Protein AF-B3GYQ9-F1 (afdb_monomer_lite)

Secondary structure (DSSP, 8-state):
-EEEE-----EE--TTSS--PPPSS-GGG--TTHHHHS--SEEESEEEEETTEEEEEES--GGGGGGGGGEEEEETTS-EEE-PPEEEEETTEEEEEEE-TT--S-EEEEEEEGGGG-TT--S--EEEEEPBPP-GGGGTT-EEEEEEESS--HHHHHHHHHHHHHHH---EEEEEE----SS-HHHHHHHHTTSTT--EEEEEE--S------TTTSSSS------HHHHHHHHHIIIII-SSSSEEEE--TTEEEEESSS--HHHHHHT-TTSEEEEEEEEEE--HHHHTTS-SSPP-GGG--EEESS----EEEEEE-GGG---TT-EE-SS-EET----B-TTEEEEEETTS-SSSS-THHHH-PPPGGGEEE-HHHHHHHHHH-TTTS-HHHHHHHHHHHHHHHHHHHTTHHHHHHHHHHHHHHHHTTT---SEEEEETTTEEEEEEEETTEEEEEEEEE-SSEEEEEEEESSGGGHHHHHHHHHHHHTT-SEE-TTSSEEEEEEEE-TT--HHHHHHHHHHHHHHHHHHH-

Organism: Actinobacillus pleuropneumoniae serotype 7 (strain AP76) (NCBI:txid537457)

pLDDT: mean 87.6, std 12.04, range [47.06, 98.81]

Sequence (537 aa):
MNIITISPNSLVIPENFDLRRINARPDEFIDPTYMDKYDNTSIFYDIFESNNKIYLIGPPLLNLSPIINSCYIIFDNGREEKVSINSKLLERGQLSWIDLKEIKYKPVSLRFDFSIFSISYKGNKNVIVDIGKDVNDEFNDAKSLMTLQLNNKLEWIHDWAKYYNKVHDVDTIVIYDNNSTNYKLDDISNSLLSITNLKNIVVVPWNFKYGPQGKPWTGPNTPWDSDFCQIGALQHMRFRFSLKSKGFINADIDELIIPLKEVNIFDALENSEVGVIGVEGNTIEGHLSNHMMKAEGVPHFYHFWERKVHISGGTRKWAGSPSKWDDETVQTTAHWVRGISYKADSRFSIGHFRQINDGWKIQSRTIEYSGKDILRPDFSLIGAMSVAFPNEIPNILLVNALKDAEQRIQLLEKGKEDEYSKLQSYIKLLTHERIVWDKIWIWKGNVLVFETRCSLGKIAFDIVISNNNVQLNVSVRDTKYQEDFFEVVFRYLGTDFSILSNGKGLKAYSLKRENISFEEIATLISKKILIFYKILN

Radius of gyration: 29.14 Å; chains: 1; bounding box: 84×58×82 Å

Foldseek 3Di:
DDEAEDEAQWDWADPPDPAWADDQFDPVQDDPCFVVQFQTTTPFLHWADFDQKTKGWFFDCHVPVCQQQFKWFQFPVRDIDGFHWDWDDAQRTIIIIGGNPPPDGHTFKMWTAPCVPPVPDDDGRIDITTYHYACQVVQAAAAEEEAEDEQFDLQLLQLLQLLCCQQQVHQEYAYAYQDHDNDDQVSNVVSNPPRPRRPYYYYYPLPTRQGDAAPPPRHPHTDRGGRNSQQRVQLCCLRRHFLRYLWYWQDYSQKDKFFQDPDHVSNVLNVDLQQKAKAKAFEWAAAPVLAVVDPDDDDYPLSTFKTFLDGDGIDMTMIGHSNNPPDSNQTDHNHDRPPTDDDHDPRIHMYRYQCSDDPPDDPVSNVDHDDPLGMDGDLSSLVSCCSSPVPSRDPVSPVVSVVVVVLVVVCVVVVNPVLLVVLVVLLCVLCVVPFDWSHWDDDPSFWTWTWGAFPLGIKIWTFGDDPFKTWTKIFDPDVVSQVVLCVLCCVPVPPPWAQDPVNGTTTQDMDTPPPADSNRVSVVSSVSVNVSRVSRD

Structure (mmCIF, N/CA/C/O backbone):
data_AF-B3GYQ9-F1
#
_entry.id   AF-B3GYQ9-F1
#
loop_
_atom_site.group_PDB
_atom_site.id
_atom_site.type_symbol
_atom_site.label_atom_id
_atom_site.label_alt_id
_atom_site.label_comp_id
_atom_site.label_asym_id
_atom_site.label_entity_id
_atom_site.label_seq_id
_atom_site.pdbx_PDB_ins_code
_atom_site.Cartn_x
_atom_site.Cartn_y
_atom_site.Cartn_z
_atom_site.occupancy
_atom_site.B_iso_or_equiv
_atom_site.auth_seq_id
_atom_site.auth_comp_id
_atom_site.auth_asym_id
_atom_site.auth_atom_id
_atom_site.pdbx_PDB_model_num
ATOM 1 N N . MET A 1 1 ? -19.345 8.675 -10.971 1.00 86.94 1 MET A N 1
ATOM 2 C CA . MET A 1 1 ? -18.130 8.818 -10.155 1.00 86.94 1 MET A CA 1
ATOM 3 C C . MET A 1 1 ? -18.534 9.517 -8.873 1.00 86.94 1 MET A C 1
ATOM 5 O O . MET A 1 1 ? -19.147 10.573 -8.964 1.00 86.94 1 MET A O 1
ATOM 9 N N . ASN A 1 2 ? -18.256 8.915 -7.723 1.00 93.31 2 ASN A N 1
ATOM 10 C CA . ASN A 1 2 ? -18.532 9.466 -6.403 1.00 93.31 2 ASN A CA 1
ATOM 11 C C . ASN A 1 2 ? -17.230 10.013 -5.817 1.00 93.31 2 ASN A C 1
ATOM 13 O O . ASN A 1 2 ? -16.208 9.325 -5.852 1.00 93.31 2 ASN A O 1
ATOM 17 N N . ILE A 1 3 ? -17.274 11.224 -5.269 1.00 94.25 3 ILE A N 1
ATOM 18 C CA . ILE A 1 3 ? -16.199 11.762 -4.432 1.00 94.25 3 ILE A CA 1
ATOM 19 C C . ILE A 1 3 ? -16.652 11.610 -2.986 1.00 94.25 3 ILE A C 1
ATOM 21 O O . ILE A 1 3 ? -17.744 12.052 -2.629 1.00 94.25 3 ILE A O 1
ATOM 25 N N . ILE A 1 4 ? -15.829 10.955 -2.176 1.00 94.06 4 ILE A N 1
ATOM 26 C CA . ILE A 1 4 ? -16.143 10.618 -0.793 1.00 94.06 4 ILE A CA 1
ATOM 27 C C . ILE A 1 4 ? -14.999 11.119 0.085 1.00 94.06 4 ILE A C 1
ATOM 29 O O . ILE A 1 4 ? -13.856 10.693 -0.064 1.00 94.06 4 ILE A O 1
ATOM 33 N N . THR A 1 5 ? -15.310 11.991 1.036 1.00 93.75 5 THR A N 1
ATOM 34 C CA . THR A 1 5 ? -14.367 12.366 2.093 1.00 93.75 5 THR A CA 1
ATOM 35 C C . THR A 1 5 ? -14.761 11.636 3.365 1.00 93.75 5 THR A C 1
ATOM 37 O O . THR A 1 5 ? -15.893 11.778 3.830 1.00 93.75 5 THR A O 1
ATOM 40 N N . ILE A 1 6 ? -13.849 10.835 3.919 1.00 94.44 6 ILE A N 1
ATOM 41 C CA . ILE A 1 6 ? -14.100 10.065 5.145 1.00 94.44 6 ILE A CA 1
ATOM 42 C C . ILE A 1 6 ? -13.171 10.568 6.229 1.00 94.44 6 ILE A C 1
ATOM 44 O O . ILE A 1 6 ? -11.991 10.235 6.247 1.00 94.44 6 ILE A O 1
ATOM 48 N N . SER A 1 7 ? -13.722 11.373 7.131 1.00 95.81 7 SER A N 1
ATOM 49 C CA . SER A 1 7 ? -13.010 11.836 8.316 1.00 95.81 7 SER A CA 1
ATOM 50 C C . SER A 1 7 ? -12.954 10.720 9.365 1.00 95.81 7 SER A C 1
ATOM 52 O O . SER A 1 7 ? -14.012 10.196 9.723 1.00 95.81 7 SER A O 1
ATOM 54 N N . PRO A 1 8 ? -11.762 10.363 9.871 1.00 97.69 8 PRO A N 1
ATOM 55 C CA . PRO A 1 8 ? -11.637 9.403 10.962 1.00 97.69 8 PRO A CA 1
ATOM 56 C C . PRO A 1 8 ? -12.264 9.919 12.267 1.00 97.69 8 PRO A C 1
ATOM 58 O O . PRO A 1 8 ? -12.051 11.069 12.657 1.00 97.69 8 PRO A O 1
ATOM 61 N N . ASN A 1 9 ? -12.983 9.055 12.981 1.00 98.25 9 ASN A N 1
ATOM 62 C CA . ASN A 1 9 ? -13.451 9.278 14.347 1.00 98.25 9 ASN A CA 1
ATOM 63 C C . ASN A 1 9 ? -12.357 8.840 15.325 1.00 98.25 9 ASN A C 1
ATOM 65 O O . ASN A 1 9 ? -12.352 7.730 15.860 1.00 98.25 9 ASN A O 1
ATOM 69 N N . SER A 1 10 ? -11.368 9.709 15.506 1.00 97.88 10 SER A N 1
ATOM 70 C CA . SER A 1 10 ? -10.167 9.387 16.274 1.00 97.88 10 SER A CA 1
ATOM 71 C C . SER A 1 10 ? -10.355 9.554 17.782 1.00 97.88 10 SER A C 1
ATOM 73 O O . SER A 1 10 ? -10.951 10.533 18.235 1.00 97.88 10 SER A O 1
ATOM 75 N N . LEU A 1 11 ? -9.718 8.681 18.564 1.00 97.75 11 LEU A N 1
ATOM 76 C CA . LEU A 1 11 ? -9.453 8.908 19.983 1.00 97.75 11 LEU A CA 1
ATOM 77 C C . LEU A 1 11 ? -7.991 9.327 20.165 1.00 97.75 11 LEU A C 1
ATOM 79 O O . LEU A 1 11 ? -7.073 8.512 20.024 1.00 97.75 11 LEU A O 1
ATOM 83 N N . VAL A 1 12 ? -7.783 10.587 20.535 1.00 96.38 12 VAL A N 1
ATOM 84 C CA . VAL A 1 12 ? -6.463 11.172 20.807 1.00 96.38 12 VAL A CA 1
ATOM 85 C C . VAL A 1 12 ? -6.412 11.622 22.262 1.00 96.38 12 VAL A C 1
ATOM 87 O O . VAL A 1 12 ? -7.394 12.144 22.786 1.00 96.38 12 VAL A O 1
ATOM 90 N N . ILE A 1 13 ? -5.273 11.415 22.926 1.00 94.62 13 ILE A N 1
ATOM 91 C CA . ILE A 1 13 ? -5.047 11.928 24.277 1.00 94.62 13 ILE A CA 1
ATOM 92 C C . ILE A 1 13 ? -5.102 13.465 24.236 1.00 94.62 13 ILE A C 1
ATOM 94 O O . ILE A 1 13 ? -4.289 14.069 23.529 1.00 94.62 13 ILE A O 1
ATOM 98 N N . PRO A 1 14 ? -6.001 14.105 25.004 1.00 89.94 14 PRO A N 1
ATOM 99 C CA . PRO A 1 14 ? -6.058 15.558 25.093 1.00 89.94 14 PRO A CA 1
ATOM 100 C C . PRO A 1 14 ? -4.726 16.169 25.543 1.00 89.94 14 PRO A C 1
ATOM 102 O O . PRO A 1 14 ? -4.055 15.644 26.436 1.00 89.94 14 PRO A O 1
ATOM 105 N N . GLU A 1 15 ? -4.346 17.307 24.959 1.00 87.62 15 GLU A N 1
ATOM 106 C CA . GLU A 1 15 ? -3.055 17.950 25.243 1.00 87.62 15 GLU A CA 1
ATOM 107 C C . GLU A 1 15 ? -2.865 18.268 26.729 1.00 87.62 15 GLU A C 1
ATOM 109 O O . GLU A 1 15 ? -1.767 18.100 27.260 1.00 87.62 15 GLU A O 1
ATOM 114 N N . ASN A 1 16 ? -3.952 18.649 27.406 1.00 85.56 16 ASN A N 1
ATOM 115 C CA . ASN A 1 16 ? -3.993 18.997 28.824 1.00 85.56 16 ASN A CA 1
ATOM 116 C C . ASN A 1 16 ? -3.908 17.790 29.777 1.00 85.56 16 ASN A C 1
ATOM 118 O O . ASN A 1 16 ? -3.952 17.982 30.994 1.00 85.56 16 ASN A O 1
ATOM 122 N N . PHE A 1 17 ? -3.828 16.557 29.269 1.00 86.69 17 PHE A N 1
ATOM 123 C CA . PHE A 1 17 ? -3.630 15.372 30.103 1.00 86.69 17 PHE A CA 1
ATOM 124 C C . PHE A 1 17 ? -2.136 15.095 30.272 1.00 86.69 17 PHE A C 1
ATOM 126 O O . PHE A 1 17 ? -1.397 15.050 29.292 1.00 86.69 17 PHE A O 1
ATOM 133 N N . ASP A 1 18 ? -1.709 14.818 31.505 1.00 86.19 18 ASP A N 1
ATOM 134 C CA . ASP A 1 18 ? -0.351 14.359 31.832 1.00 86.19 18 ASP A CA 1
ATOM 135 C C . ASP A 1 18 ? -0.208 12.843 31.593 1.00 86.19 18 ASP A C 1
ATOM 137 O O . ASP A 1 18 ? 0.052 12.044 32.489 1.00 86.19 18 ASP A O 1
ATOM 141 N N . LEU A 1 19 ? -0.533 12.422 30.373 1.00 91.00 19 LEU A N 1
ATOM 142 C CA . LEU A 1 19 ? -0.492 11.034 29.930 1.00 91.00 19 LEU A CA 1
ATOM 143 C C . LEU A 1 19 ? 0.052 11.009 28.511 1.00 91.00 19 LEU A C 1
ATOM 145 O O . LEU A 1 19 ? -0.512 11.643 27.625 1.00 91.00 19 LEU A O 1
ATOM 149 N N . ARG A 1 20 ? 1.118 10.256 28.265 1.00 94.56 20 ARG A N 1
ATOM 150 C CA . ARG A 1 20 ? 1.631 10.010 26.914 1.00 94.56 20 ARG A CA 1
ATOM 151 C C . ARG A 1 20 ? 2.035 8.553 26.777 1.00 94.56 20 ARG A C 1
ATOM 153 O O . ARG A 1 20 ? 2.303 7.864 27.764 1.00 94.56 20 ARG A O 1
ATOM 160 N N . ARG A 1 21 ? 2.059 8.082 25.537 1.00 95.94 21 ARG A N 1
ATOM 161 C CA . ARG A 1 21 ? 2.621 6.777 25.199 1.00 95.94 21 ARG A CA 1
ATOM 162 C C . ARG A 1 21 ? 4.113 6.753 25.528 1.00 95.94 21 ARG A C 1
ATOM 164 O O . ARG A 1 21 ? 4.827 7.688 25.170 1.00 95.94 21 ARG A O 1
ATOM 171 N N . ILE A 1 22 ? 4.580 5.680 26.155 1.00 95.19 22 ILE A N 1
ATOM 172 C CA . ILE A 1 22 ? 6.016 5.435 26.332 1.00 95.19 22 ILE A CA 1
ATOM 173 C C . ILE A 1 22 ? 6.696 5.195 24.980 1.00 95.19 22 ILE A C 1
ATOM 175 O O . ILE A 1 22 ? 6.050 4.793 24.009 1.00 95.19 22 ILE A O 1
ATOM 179 N N . ASN A 1 23 ? 8.000 5.445 24.905 1.00 92.94 23 ASN A N 1
ATOM 180 C CA . ASN A 1 23 ? 8.767 5.244 23.679 1.00 92.94 23 ASN A CA 1
ATOM 181 C C . ASN A 1 23 ? 8.837 3.754 23.324 1.00 92.94 23 ASN A C 1
ATOM 183 O O . ASN A 1 23 ? 9.127 2.921 24.179 1.00 92.94 23 ASN A O 1
ATOM 187 N N . ALA A 1 24 ? 8.563 3.422 22.061 1.00 92.25 24 ALA A N 1
ATOM 188 C CA . ALA A 1 24 ? 8.783 2.075 21.536 1.00 92.25 24 ALA A CA 1
ATOM 189 C C . ALA A 1 24 ? 10.265 1.821 21.214 1.00 92.25 24 ALA A C 1
ATOM 191 O O . ALA A 1 24 ? 10.726 0.682 21.275 1.00 92.25 24 ALA A O 1
ATOM 192 N N . ARG A 1 25 ? 11.003 2.885 20.875 1.00 91.81 25 ARG A N 1
ATOM 193 C CA . ARG A 1 25 ? 12.427 2.827 20.560 1.00 91.81 25 ARG A CA 1
ATOM 194 C C . ARG A 1 25 ? 13.285 2.710 21.820 1.00 91.81 25 ARG A C 1
ATOM 196 O O . ARG A 1 25 ? 13.070 3.504 22.734 1.00 91.81 25 ARG A O 1
ATOM 203 N N . PRO A 1 26 ? 14.277 1.798 21.854 1.00 90.00 26 PRO A N 1
ATOM 204 C CA . PRO A 1 26 ? 15.278 1.769 22.918 1.00 90.00 26 PRO A CA 1
ATOM 205 C C . PRO A 1 26 ? 16.052 3.086 23.002 1.00 90.00 26 PRO A C 1
ATOM 207 O O . PRO A 1 26 ? 16.373 3.676 21.965 1.00 90.00 26 PRO A O 1
ATOM 210 N N . ASP A 1 27 ? 16.372 3.520 24.221 1.00 90.75 27 ASP A N 1
ATOM 211 C CA . ASP A 1 27 ? 16.963 4.834 24.499 1.00 90.75 27 ASP A CA 1
ATOM 212 C C . ASP A 1 27 ? 18.258 5.083 23.712 1.00 90.75 27 ASP A C 1
ATOM 214 O O . ASP A 1 27 ? 18.478 6.189 23.219 1.00 90.75 27 ASP A O 1
ATOM 218 N N . GLU A 1 28 ? 19.083 4.051 23.497 1.00 90.06 28 GLU A N 1
ATOM 219 C CA . GLU A 1 28 ? 20.331 4.158 22.732 1.00 90.06 28 GLU A CA 1
ATOM 220 C C . GLU A 1 28 ? 20.138 4.493 21.240 1.00 90.06 28 GLU A C 1
ATOM 222 O O . GLU A 1 28 ? 21.091 4.891 20.566 1.00 90.06 28 GLU A O 1
ATOM 227 N N . PHE A 1 29 ? 18.919 4.342 20.712 1.00 88.88 29 PHE A N 1
ATOM 228 C CA . PHE A 1 29 ? 18.580 4.637 19.318 1.00 88.88 29 PHE A CA 1
ATOM 229 C C . PHE A 1 29 ? 17.715 5.893 19.152 1.00 88.88 29 PHE A C 1
ATOM 231 O O . PHE A 1 29 ? 17.348 6.227 18.019 1.00 88.88 29 PHE A O 1
ATOM 238 N N . ILE A 1 30 ? 17.376 6.583 20.244 1.00 88.88 30 ILE A N 1
ATOM 239 C CA . ILE A 1 30 ? 16.596 7.823 20.211 1.00 88.88 30 ILE A CA 1
ATOM 240 C C . ILE A 1 30 ? 17.494 8.974 19.749 1.00 88.88 30 ILE A C 1
ATOM 242 O O . ILE A 1 30 ? 18.463 9.345 20.407 1.00 88.88 30 ILE A O 1
ATOM 246 N N . ASP A 1 31 ? 17.152 9.559 18.604 1.00 86.19 31 ASP A N 1
ATOM 247 C CA . ASP A 1 31 ? 17.795 10.765 18.089 1.00 86.19 31 ASP A CA 1
ATOM 248 C C . ASP A 1 31 ? 17.060 12.042 18.555 1.00 86.19 31 ASP A C 1
ATOM 250 O O . ASP A 1 31 ? 15.889 11.970 18.942 1.00 86.19 31 ASP A O 1
ATOM 254 N N . PRO A 1 32 ? 17.689 13.233 18.484 1.00 88.88 32 PRO A N 1
ATOM 255 C CA . PRO A 1 32 ? 17.071 14.480 18.942 1.00 88.88 32 PRO A CA 1
ATOM 256 C C . PRO A 1 32 ? 15.736 14.841 18.272 1.00 88.88 32 PRO A C 1
ATOM 258 O O . PRO A 1 32 ? 14.970 15.607 18.845 1.00 88.88 32 PRO A O 1
ATOM 261 N N . THR A 1 33 ? 15.433 14.303 17.083 1.00 88.25 33 THR A N 1
ATOM 262 C CA . THR A 1 33 ? 14.177 14.572 16.354 1.00 88.25 33 THR A CA 1
ATOM 263 C C . THR A 1 33 ? 13.081 13.541 16.631 1.00 88.25 33 THR A C 1
ATOM 265 O O . THR A 1 33 ? 11.968 13.663 16.113 1.00 88.25 33 THR A O 1
ATOM 268 N N . TYR A 1 34 ? 13.382 12.505 17.421 1.00 90.69 34 TYR A N 1
ATOM 269 C CA . TYR A 1 34 ? 12.483 11.382 17.671 1.00 90.69 34 TYR A CA 1
ATOM 270 C C . TYR A 1 34 ? 11.153 11.839 18.276 1.00 90.69 34 TYR A C 1
ATOM 272 O O . TYR A 1 34 ? 10.097 11.510 17.739 1.00 90.69 34 TYR A O 1
ATOM 280 N N . MET A 1 35 ? 11.194 12.627 19.356 1.00 90.81 35 MET A N 1
ATOM 281 C CA . MET A 1 35 ? 9.994 13.019 20.110 1.00 90.81 35 MET A CA 1
ATOM 282 C C . MET A 1 35 ? 9.035 13.895 19.300 1.00 90.81 35 MET A C 1
ATOM 284 O O . MET A 1 35 ? 7.816 13.764 19.434 1.00 90.81 35 MET A O 1
ATOM 288 N N . ASP A 1 36 ? 9.567 14.736 18.414 1.00 91.88 36 ASP A N 1
ATOM 289 C CA . ASP A 1 36 ? 8.751 15.579 17.541 1.00 91.88 36 ASP A CA 1
ATOM 290 C C . ASP A 1 36 ? 7.948 14.725 16.555 1.00 91.88 36 ASP A C 1
ATOM 292 O O . ASP A 1 36 ? 6.759 14.969 16.329 1.00 91.88 36 ASP A O 1
ATOM 296 N N . LYS A 1 37 ? 8.575 13.664 16.036 1.00 92.50 37 LYS A N 1
ATOM 297 C CA . LYS A 1 37 ? 7.994 12.740 15.052 1.00 92.50 37 LYS A CA 1
ATOM 298 C C . LYS A 1 37 ? 7.152 11.632 15.679 1.00 92.50 37 LYS A C 1
ATOM 300 O O . LYS A 1 37 ? 6.292 11.085 14.995 1.00 92.50 37 LYS A O 1
ATOM 305 N N . TYR A 1 38 ? 7.414 11.264 16.932 1.00 95.38 38 TYR A N 1
ATOM 306 C CA . TYR A 1 38 ? 6.778 10.129 17.595 1.00 95.38 38 TYR A CA 1
ATOM 307 C C . TYR A 1 38 ? 5.308 10.410 17.910 1.00 95.38 38 TYR A C 1
ATOM 309 O O . TYR A 1 38 ? 4.959 11.444 18.487 1.00 95.38 38 TYR A O 1
ATOM 317 N N . ASP A 1 39 ? 4.446 9.469 17.528 1.00 96.38 39 ASP A N 1
ATOM 318 C CA . ASP A 1 39 ? 3.022 9.497 17.841 1.00 96.38 39 ASP A CA 1
ATOM 319 C C . ASP A 1 39 ? 2.791 9.007 19.273 1.00 96.38 39 ASP A C 1
ATOM 321 O O . ASP A 1 39 ? 2.611 7.817 19.543 1.00 96.38 39 ASP A O 1
ATOM 325 N N . ASN A 1 40 ? 2.845 9.949 20.214 1.00 96.50 40 ASN A N 1
ATOM 326 C CA . ASN A 1 40 ? 2.664 9.677 21.633 1.00 96.50 40 ASN A CA 1
ATOM 327 C C . ASN A 1 40 ? 1.268 10.021 22.171 1.00 96.50 40 ASN A C 1
ATOM 329 O O . ASN A 1 40 ? 1.039 9.872 23.377 1.00 96.50 40 ASN A O 1
ATOM 333 N N . THR A 1 41 ? 0.353 10.463 21.304 1.00 96.25 41 THR A N 1
ATOM 334 C CA . THR A 1 41 ? -0.986 10.939 21.680 1.00 96.25 41 THR A CA 1
ATOM 335 C C . THR A 1 41 ? -2.115 10.109 21.085 1.00 96.25 41 THR A C 1
ATOM 337 O O . THR A 1 41 ? -3.150 9.981 21.737 1.00 96.25 41 THR A O 1
ATOM 340 N N . SER A 1 42 ? -1.964 9.521 19.896 1.00 97.50 42 SER A N 1
ATOM 341 C CA . SER A 1 42 ? -3.061 8.760 19.286 1.00 97.50 42 SER A CA 1
ATOM 342 C C . SER A 1 42 ? -3.297 7.447 20.038 1.00 97.50 42 SER A C 1
ATOM 344 O O . SER A 1 42 ? -2.351 6.719 20.357 1.00 97.50 42 SER A O 1
ATOM 346 N N . ILE A 1 43 ? -4.561 7.131 20.332 1.00 97.81 43 ILE A N 1
ATOM 347 C CA . ILE A 1 43 ? -4.982 5.827 20.875 1.00 97.81 43 ILE A CA 1
ATOM 348 C C . ILE A 1 43 ? -5.619 5.006 19.762 1.00 97.81 43 ILE A C 1
ATOM 350 O O . ILE A 1 43 ? -5.166 3.896 19.492 1.00 97.81 43 ILE A O 1
ATOM 354 N N . PHE A 1 44 ? -6.613 5.586 19.089 1.00 98.25 44 PHE A N 1
ATOM 355 C CA . PHE A 1 44 ? -7.255 5.021 17.908 1.00 98.25 44 PHE A CA 1
ATOM 356 C C . PHE A 1 44 ? -7.315 6.092 16.819 1.00 98.25 44 PHE A C 1
ATOM 358 O O . PHE A 1 44 ? -7.775 7.205 17.066 1.00 98.25 44 PHE A O 1
ATOM 365 N N . TYR A 1 45 ? -6.830 5.757 15.628 1.00 98.50 45 TYR A N 1
ATOM 366 C CA . TYR A 1 45 ? -6.917 6.586 14.434 1.00 98.50 45 TYR A CA 1
ATOM 367 C C . TYR A 1 45 ? -8.357 6.697 13.929 1.00 98.50 45 TYR A C 1
ATOM 369 O O . TYR A 1 45 ? -8.779 7.791 13.579 1.00 98.50 45 TYR A O 1
ATOM 377 N N . ASP A 1 46 ? -9.119 5.600 13.943 1.00 98.69 46 ASP A N 1
ATOM 378 C CA . ASP A 1 46 ? -10.550 5.601 13.618 1.00 98.69 46 ASP A CA 1
ATOM 379 C C . ASP A 1 46 ? -11.302 4.547 14.443 1.00 98.69 46 ASP A C 1
ATOM 381 O O . ASP A 1 46 ? -10.732 3.516 14.827 1.00 98.69 46 ASP A O 1
ATOM 385 N N . ILE A 1 47 ? -12.587 4.814 14.674 1.00 98.69 47 ILE A N 1
ATOM 386 C CA . ILE A 1 47 ? -13.555 3.948 15.343 1.00 98.69 47 ILE A CA 1
ATOM 387 C C . ILE A 1 47 ? -14.778 3.825 14.436 1.00 98.69 47 ILE A C 1
ATOM 389 O O . ILE A 1 47 ? -15.461 4.810 14.151 1.00 98.69 47 ILE A O 1
ATOM 393 N N . PHE A 1 48 ? -15.070 2.610 13.977 1.00 98.44 48 PHE A N 1
ATOM 394 C CA . PHE A 1 48 ? -16.135 2.396 13.001 1.00 98.44 48 PHE A CA 1
ATOM 395 C C . PHE A 1 48 ? -16.731 0.993 13.032 1.00 98.44 48 PHE A C 1
ATOM 397 O O . PHE A 1 48 ? -16.062 0.020 13.371 1.00 98.44 48 PHE A O 1
ATOM 404 N N . GLU A 1 49 ? -17.986 0.887 12.608 1.00 97.50 49 GLU A N 1
ATOM 405 C CA . GLU A 1 49 ? -18.639 -0.384 12.325 1.00 97.50 49 GLU A CA 1
ATOM 406 C C . GLU A 1 49 ? -18.081 -1.016 11.047 1.00 97.50 49 GLU A C 1
ATOM 408 O O . GLU A 1 49 ? -17.904 -0.347 10.027 1.00 97.50 49 GLU A O 1
ATOM 413 N N . SER A 1 50 ? -17.814 -2.317 11.096 1.00 95.69 50 SER A N 1
ATOM 414 C CA . SER A 1 50 ? -17.530 -3.145 9.928 1.00 95.69 50 SER A CA 1
ATOM 415 C C . SER A 1 50 ? -17.801 -4.612 10.248 1.00 95.69 50 SER A C 1
ATOM 417 O O . SER A 1 50 ? -17.352 -5.118 11.277 1.00 95.69 50 SER A O 1
ATOM 419 N N . ASN A 1 51 ? -18.561 -5.299 9.390 1.00 90.69 51 ASN A N 1
ATOM 420 C CA . ASN A 1 51 ? -18.824 -6.744 9.488 1.00 90.69 51 ASN A CA 1
ATOM 421 C C . ASN A 1 51 ? -19.281 -7.224 10.891 1.00 90.69 51 ASN A C 1
ATOM 423 O O . ASN A 1 51 ? -18.702 -8.143 11.472 1.00 90.69 51 ASN A O 1
ATOM 427 N N . ASN A 1 52 ? -20.328 -6.597 11.449 1.00 91.69 52 ASN A N 1
ATOM 428 C CA . ASN A 1 52 ? -20.872 -6.878 12.795 1.00 91.69 52 ASN A CA 1
ATOM 429 C C . ASN A 1 52 ? -19.875 -6.680 13.954 1.00 91.69 52 ASN A C 1
ATOM 431 O O . ASN A 1 52 ? -20.002 -7.299 15.017 1.00 91.69 52 ASN A O 1
ATOM 435 N N . LYS A 1 53 ? -18.887 -5.810 13.762 1.00 96.00 53 LYS A N 1
ATOM 436 C CA . LYS A 1 53 ? -17.941 -5.387 14.792 1.00 96.00 53 LYS A CA 1
ATOM 437 C C . LYS A 1 53 ? -17.802 -3.877 14.781 1.00 96.00 53 LYS A C 1
ATOM 439 O O . LYS A 1 53 ? -18.023 -3.248 13.752 1.00 96.00 53 LYS A O 1
ATOM 444 N N . ILE A 1 54 ? -17.380 -3.310 15.904 1.00 98.00 54 ILE A N 1
ATOM 445 C CA . ILE A 1 54 ? -16.770 -1.978 15.927 1.00 98.00 54 ILE A CA 1
ATOM 446 C C . ILE A 1 54 ? -15.265 -2.191 15.957 1.00 98.00 54 ILE A C 1
ATOM 448 O O . ILE A 1 54 ? -14.761 -2.756 16.926 1.00 98.00 54 ILE A O 1
ATOM 452 N N . TYR A 1 55 ? -14.553 -1.759 14.923 1.00 98.12 55 TYR A N 1
ATOM 453 C CA . TYR A 1 55 ? -13.095 -1.751 14.906 1.00 98.12 55 TYR A CA 1
ATOM 454 C C . TYR A 1 55 ? -12.566 -0.441 15.475 1.00 98.12 55 TYR A C 1
ATOM 456 O O . TYR A 1 55 ? -13.108 0.630 15.213 1.00 98.12 55 TYR A O 1
ATOM 464 N N . LEU A 1 56 ? -11.480 -0.548 16.234 1.00 98.25 56 LEU A N 1
ATOM 465 C CA . LEU A 1 56 ? -10.721 0.569 16.774 1.00 98.25 56 LEU A CA 1
ATOM 466 C C . LEU A 1 56 ? -9.280 0.411 16.278 1.00 98.25 56 LEU A C 1
ATOM 468 O O . LEU A 1 56 ? -8.490 -0.354 16.839 1.00 98.25 56 LEU A O 1
ATOM 472 N N . ILE A 1 57 ? -8.962 1.071 15.166 1.00 97.62 57 ILE A N 1
ATOM 473 C CA . ILE A 1 57 ? -7.659 0.941 14.500 1.00 97.62 57 ILE A CA 1
ATOM 474 C C . ILE A 1 57 ? -6.694 1.935 15.121 1.00 97.62 57 ILE A C 1
ATOM 476 O O . ILE A 1 57 ? -7.027 3.109 15.233 1.00 97.62 57 ILE A O 1
ATOM 480 N N . GLY A 1 58 ? -5.490 1.508 15.500 1.00 96.94 58 GLY A N 1
ATOM 481 C CA . GLY A 1 58 ? -4.536 2.422 16.113 1.00 96.94 58 GLY A CA 1
ATOM 482 C C . GLY A 1 58 ? -3.125 1.866 16.301 1.00 96.94 58 GLY A C 1
ATOM 483 O O . GLY A 1 58 ? -2.830 0.720 15.945 1.00 96.94 58 GLY A O 1
ATOM 484 N N . PRO A 1 59 ? -2.232 2.691 16.861 1.00 97.19 59 PRO A N 1
ATOM 485 C CA . PRO A 1 59 ? -0.865 2.300 17.180 1.00 97.19 59 PRO A CA 1
ATOM 486 C C . PRO A 1 59 ? -0.798 1.404 18.445 1.00 97.19 59 PRO A C 1
ATOM 488 O O . PRO A 1 59 ? -1.703 1.455 19.281 1.00 97.19 59 PRO A O 1
ATOM 491 N N . PRO A 1 60 ? 0.280 0.616 18.664 1.00 97.19 60 PRO A N 1
ATOM 492 C CA . PRO A 1 60 ? 0.433 -0.314 19.804 1.00 97.19 60 PRO A CA 1
ATOM 493 C C . PRO A 1 60 ? 0.115 0.293 21.174 1.00 97.19 60 PRO A C 1
ATOM 495 O O . PRO A 1 60 ? 0.833 1.178 21.599 1.00 97.19 60 PRO A O 1
ATOM 498 N N . LEU A 1 61 ? -0.897 -0.134 21.928 1.00 96.62 61 LEU A N 1
ATOM 499 C CA . LEU A 1 61 ? -1.321 0.653 23.106 1.00 96.62 61 LEU A CA 1
ATOM 500 C C . LEU A 1 61 ? -0.230 0.856 24.183 1.00 96.62 61 LEU A C 1
ATOM 502 O O . LEU A 1 61 ? -0.242 1.879 24.862 1.00 96.62 61 LEU A O 1
ATOM 506 N N . LEU A 1 62 ? 0.733 -0.064 24.322 1.00 95.69 62 LEU A N 1
ATOM 507 C CA . LEU A 1 62 ? 1.813 0.003 25.321 1.00 95.69 62 LEU A CA 1
ATOM 508 C C . LEU A 1 62 ? 1.257 0.308 26.732 1.00 95.69 62 LEU A C 1
ATOM 510 O O . LEU A 1 62 ? 0.326 -0.357 27.197 1.00 95.69 62 LEU A O 1
ATOM 514 N N . ASN A 1 63 ? 1.788 1.333 27.406 1.00 96.38 63 ASN A N 1
ATOM 515 C CA . ASN A 1 63 ? 1.321 1.796 28.716 1.00 96.38 63 ASN A CA 1
ATOM 516 C C . ASN A 1 63 ? -0.122 2.334 28.711 1.00 96.38 63 ASN A C 1
ATOM 518 O O . ASN A 1 63 ? -0.703 2.494 29.778 1.00 96.38 63 ASN A O 1
ATOM 522 N N . LEU A 1 64 ? -0.705 2.602 27.540 1.00 96.44 64 LEU A N 1
ATOM 523 C CA . LEU A 1 64 ? -2.090 3.052 27.383 1.00 96.44 64 LEU A CA 1
ATOM 524 C C . LEU A 1 64 ? -3.082 1.884 27.299 1.00 96.44 64 LEU A C 1
ATOM 526 O O . LEU A 1 64 ? -4.285 2.119 27.243 1.00 96.44 64 LEU A O 1
ATOM 530 N N . SER A 1 65 ? -2.617 0.629 27.320 1.00 96.19 65 SER A N 1
ATOM 531 C CA . SER A 1 65 ? -3.490 -0.554 27.249 1.00 96.19 65 SER A CA 1
ATOM 532 C C . SER A 1 65 ? -4.631 -0.588 28.277 1.00 96.19 65 SER A C 1
ATOM 534 O O . SER A 1 65 ? -5.710 -1.028 27.888 1.00 96.19 65 SER A O 1
ATOM 536 N N . PRO A 1 66 ? -4.510 -0.063 29.519 1.00 95.38 66 PRO A N 1
ATOM 537 C CA . PRO A 1 66 ? -5.636 -0.020 30.452 1.00 95.38 66 PRO A CA 1
ATOM 538 C C . PRO A 1 66 ? -6.893 0.702 29.940 1.00 95.38 66 PRO A C 1
ATOM 540 O O . PRO A 1 66 ? -7.977 0.399 30.439 1.00 95.38 66 PRO A O 1
ATOM 543 N N . ILE A 1 67 ? -6.791 1.602 28.946 1.00 95.06 67 ILE A N 1
ATOM 544 C CA . ILE A 1 67 ? -7.939 2.354 28.396 1.00 95.06 67 ILE A CA 1
ATOM 545 C C . ILE A 1 67 ? -9.038 1.438 27.851 1.00 95.06 67 ILE A C 1
ATOM 547 O O . ILE A 1 67 ? -10.217 1.780 27.896 1.00 95.06 67 ILE A O 1
ATOM 551 N N . ILE A 1 68 ? -8.681 0.231 27.405 1.00 95.25 68 ILE A N 1
ATOM 552 C CA . ILE A 1 68 ? -9.649 -0.740 26.882 1.00 95.25 68 ILE A CA 1
ATOM 553 C C . ILE A 1 68 ? -10.653 -1.199 27.951 1.00 95.25 68 ILE A C 1
ATOM 555 O O . ILE A 1 68 ? -11.764 -1.603 27.622 1.00 95.25 68 ILE A O 1
ATOM 559 N N . ASN A 1 69 ? -10.289 -1.099 29.235 1.00 94.62 69 ASN A N 1
ATOM 560 C CA . ASN A 1 69 ? -11.118 -1.524 30.365 1.00 94.62 69 ASN A CA 1
ATOM 561 C C . ASN A 1 69 ? -12.093 -0.438 30.851 1.00 94.62 69 ASN A C 1
ATOM 563 O O . ASN A 1 69 ? -12.904 -0.697 31.752 1.00 94.62 69 ASN A O 1
ATOM 567 N N . SER A 1 70 ? -12.002 0.775 30.296 1.00 94.25 70 SER A N 1
ATOM 568 C CA . SER A 1 70 ? -12.818 1.930 30.681 1.00 94.25 70 SER A CA 1
ATOM 569 C C . SER A 1 70 ? -13.850 2.340 29.628 1.00 94.25 70 SER A C 1
ATOM 571 O O . SER A 1 70 ? -14.458 3.404 29.752 1.00 94.25 70 SER A O 1
ATOM 573 N N . CYS A 1 71 ? -14.067 1.495 28.617 1.00 96.69 71 CYS A N 1
ATOM 574 C CA . CYS A 1 71 ? -14.971 1.773 27.511 1.00 96.69 71 CYS A CA 1
ATOM 575 C C . CYS A 1 71 ? -16.440 1.461 27.842 1.00 96.69 71 CYS A C 1
ATOM 577 O O . CYS A 1 71 ? -16.771 0.407 28.398 1.00 96.69 71 CYS A O 1
ATOM 579 N N . TYR A 1 72 ? -17.318 2.377 27.444 1.00 97.06 72 TYR A N 1
ATOM 580 C CA . TYR A 1 72 ? -18.767 2.215 27.424 1.00 97.06 72 TYR A CA 1
ATOM 581 C C . TYR A 1 72 ? -19.282 2.491 26.011 1.00 97.06 72 TYR A C 1
ATOM 583 O O . TYR A 1 72 ? -18.857 3.461 25.383 1.00 97.06 72 TYR A O 1
ATOM 591 N N . ILE A 1 73 ? -20.215 1.674 25.525 1.00 97.38 73 ILE A N 1
ATOM 592 C CA . ILE A 1 73 ? -21.008 2.005 24.337 1.00 97.38 73 ILE A CA 1
ATOM 593 C C . ILE A 1 73 ? -22.142 2.930 24.758 1.00 97.38 73 ILE A C 1
ATOM 595 O O . ILE A 1 73 ? -22.826 2.655 25.744 1.00 97.38 73 ILE A O 1
ATOM 599 N N . ILE A 1 74 ? -22.353 3.988 23.979 1.00 97.94 74 ILE A N 1
ATOM 600 C CA . ILE A 1 74 ? -23.548 4.829 24.008 1.00 97.94 74 ILE A CA 1
ATOM 601 C C . ILE A 1 74 ? -24.438 4.405 22.835 1.00 97.94 74 ILE A C 1
ATOM 603 O O . ILE A 1 74 ? -23.980 4.343 21.690 1.00 97.94 74 ILE A O 1
ATOM 607 N N . PHE A 1 75 ? -25.702 4.109 23.123 1.00 97.19 75 PHE A N 1
ATOM 608 C CA . PHE A 1 75 ? -26.707 3.720 22.135 1.00 97.19 75 PHE A CA 1
ATOM 609 C C . PHE A 1 75 ? -27.563 4.904 21.677 1.00 97.19 75 PHE A C 1
ATOM 611 O O . PHE A 1 75 ? -27.658 5.927 22.355 1.00 97.19 75 PHE A O 1
ATOM 618 N N . ASP A 1 76 ? -28.236 4.739 20.541 1.00 95.75 76 ASP A N 1
ATOM 619 C CA . ASP A 1 76 ? -29.173 5.710 19.957 1.00 95.75 76 ASP A CA 1
ATOM 620 C C . ASP A 1 76 ? -30.306 6.159 20.901 1.00 95.75 76 ASP A C 1
ATOM 622 O O . ASP A 1 76 ? -30.792 7.285 20.809 1.00 95.75 76 ASP A O 1
ATOM 626 N N . ASN A 1 77 ? -30.701 5.305 21.844 1.00 95.06 77 ASN A N 1
ATOM 627 C CA . ASN A 1 77 ? -31.687 5.605 22.882 1.00 95.06 77 ASN A CA 1
ATOM 628 C C . ASN A 1 77 ? -31.105 6.300 24.133 1.00 95.06 77 ASN A C 1
ATOM 630 O O . ASN A 1 77 ? -31.826 6.490 25.114 1.00 95.06 77 ASN A O 1
ATOM 634 N N . GLY A 1 78 ? -29.813 6.641 24.127 1.00 94.69 78 GLY A N 1
ATOM 635 C CA . GLY A 1 78 ? -29.104 7.283 25.236 1.00 94.69 78 GLY A CA 1
ATOM 636 C C . GLY A 1 78 ? -28.670 6.339 26.362 1.00 94.69 78 GLY A C 1
ATOM 637 O O . GLY A 1 78 ? -28.092 6.797 27.348 1.00 94.69 78 GLY A O 1
ATOM 638 N N . ARG A 1 79 ? -28.931 5.029 26.254 1.00 95.31 79 ARG A N 1
ATOM 639 C CA . ARG A 1 79 ? -28.424 4.041 27.215 1.00 95.31 79 ARG A CA 1
ATOM 640 C C . ARG A 1 79 ? -26.912 3.904 27.064 1.00 95.31 79 ARG A C 1
ATOM 642 O O . ARG A 1 79 ? -26.395 3.881 25.950 1.00 95.31 79 ARG A O 1
ATOM 649 N N . GLU A 1 80 ? -26.232 3.728 28.191 1.00 96.12 80 GLU A N 1
ATOM 650 C CA . GLU A 1 80 ? -24.821 3.361 28.224 1.00 96.12 80 GLU A CA 1
ATOM 651 C C . GLU A 1 80 ? -24.638 1.947 28.772 1.00 96.12 80 GLU A C 1
ATOM 653 O O . GLU A 1 80 ? -25.274 1.565 29.760 1.00 96.12 80 GLU A O 1
ATOM 658 N N . GLU A 1 81 ? -23.740 1.176 28.165 1.00 95.00 81 GLU A N 1
ATOM 659 C CA . GLU A 1 81 ? -23.350 -0.145 28.659 1.00 95.00 81 GLU A CA 1
ATOM 660 C C . GLU A 1 81 ? -21.832 -0.298 28.630 1.00 95.00 81 GLU A C 1
ATOM 662 O O . GLU A 1 81 ? -21.170 0.067 27.658 1.00 95.00 81 GLU A O 1
ATOM 667 N N . LYS A 1 82 ? -21.266 -0.839 29.714 1.00 94.81 82 LYS A N 1
ATOM 668 C CA . LYS A 1 82 ? -19.839 -1.163 29.765 1.00 94.81 82 LYS A CA 1
ATOM 669 C C . LYS A 1 82 ? -19.568 -2.333 28.828 1.00 94.81 82 LYS A C 1
ATOM 671 O O . LYS A 1 82 ? -20.272 -3.337 28.900 1.00 94.81 82 LYS A O 1
ATOM 676 N N . VAL A 1 83 ? -18.522 -2.228 28.016 1.00 93.75 83 VAL A N 1
ATOM 677 C CA . VAL A 1 83 ? -18.157 -3.275 27.056 1.00 93.75 83 VAL A CA 1
ATOM 678 C C . VAL A 1 83 ? -16.720 -3.733 27.220 1.00 93.75 83 VAL A C 1
ATOM 680 O O . VAL A 1 83 ? -15.861 -3.006 27.720 1.00 93.75 83 VAL A O 1
ATOM 683 N N . SER A 1 84 ? -16.463 -4.960 26.782 1.00 92.12 84 SER A N 1
ATOM 684 C CA . SER A 1 84 ? -15.115 -5.494 26.652 1.00 92.12 84 SER A CA 1
ATOM 685 C C . SER A 1 84 ? -14.597 -5.227 25.244 1.00 92.12 84 SER A C 1
ATOM 687 O O . SER A 1 84 ? -15.215 -5.632 24.263 1.00 92.12 84 SER A O 1
ATOM 689 N N . ILE A 1 85 ? -13.448 -4.561 25.154 1.00 96.38 85 ILE A N 1
ATOM 690 C CA . ILE A 1 85 ? -12.704 -4.426 23.903 1.00 96.38 85 ILE A CA 1
ATOM 691 C C . ILE A 1 85 ? -11.736 -5.604 23.800 1.00 96.38 85 ILE A C 1
ATOM 693 O O . ILE A 1 85 ? -10.859 -5.781 24.649 1.00 96.38 85 ILE A O 1
ATOM 697 N N . ASN A 1 86 ? -11.872 -6.385 22.734 1.00 95.69 86 ASN A N 1
ATOM 698 C CA . ASN A 1 86 ? -10.862 -7.352 22.331 1.00 95.69 86 ASN A CA 1
ATOM 699 C C . ASN A 1 86 ? -9.688 -6.611 21.702 1.00 95.69 86 ASN A C 1
ATOM 701 O O . ASN A 1 86 ? -9.880 -5.616 21.002 1.00 95.69 86 ASN A O 1
ATOM 705 N N . SER A 1 87 ? -8.467 -7.086 21.933 1.00 95.44 87 SER A N 1
ATOM 706 C CA . SER A 1 87 ? -7.286 -6.446 21.365 1.00 95.44 87 SER A CA 1
ATOM 707 C C . SER A 1 87 ? -6.170 -7.453 21.093 1.00 95.44 87 SER A C 1
ATOM 709 O O . SER A 1 87 ? -5.962 -8.392 21.863 1.00 95.44 87 SER A O 1
ATOM 711 N N . LYS A 1 88 ? -5.439 -7.254 19.995 1.00 95.25 88 LYS A N 1
ATOM 712 C CA . LYS A 1 88 ? -4.241 -8.008 19.632 1.00 95.25 88 LYS A CA 1
ATOM 713 C C . LYS A 1 88 ? -3.131 -7.068 19.172 1.00 95.25 88 LYS A C 1
ATOM 715 O O . LYS A 1 88 ? -3.302 -6.289 18.233 1.00 95.25 88 LYS A O 1
ATOM 720 N N . LEU A 1 89 ? -1.981 -7.179 19.834 1.00 95.25 89 LEU A N 1
ATOM 721 C CA . LEU A 1 89 ? -0.758 -6.503 19.421 1.00 95.25 89 LEU A CA 1
ATOM 722 C C . LEU A 1 89 ? -0.245 -7.124 18.114 1.00 95.25 89 LEU A C 1
ATOM 724 O O . LEU A 1 89 ? -0.125 -8.347 18.009 1.00 95.25 89 LEU A O 1
ATOM 728 N N . LEU A 1 90 ? 0.066 -6.273 17.141 1.00 94.25 90 LEU A N 1
ATOM 729 C CA . LEU A 1 90 ? 0.644 -6.638 15.850 1.00 94.25 90 LEU A CA 1
ATOM 730 C C . LEU A 1 90 ? 2.046 -6.016 15.708 1.00 94.25 90 LEU A C 1
ATOM 732 O O . LEU A 1 90 ? 2.493 -5.259 16.572 1.00 94.25 90 LEU A O 1
ATOM 736 N N . GLU A 1 91 ? 2.762 -6.309 14.618 1.00 91.56 91 GLU A N 1
ATOM 737 C CA . GLU A 1 91 ? 4.075 -5.702 14.359 1.00 91.56 91 GLU A CA 1
ATOM 738 C C . GLU A 1 91 ? 3.911 -4.186 14.180 1.00 91.56 91 GLU A C 1
ATOM 740 O O . GLU A 1 91 ? 3.445 -3.733 13.137 1.00 91.56 91 GLU A O 1
ATOM 745 N N . ARG A 1 92 ? 4.280 -3.386 15.188 1.00 91.62 92 ARG A N 1
ATOM 746 C CA . ARG A 1 92 ? 4.135 -1.913 15.163 1.00 91.62 92 ARG A CA 1
ATOM 747 C C . ARG A 1 92 ? 2.700 -1.424 14.920 1.00 91.62 92 ARG A C 1
ATOM 749 O O . ARG A 1 92 ? 2.490 -0.315 14.440 1.00 91.62 92 ARG A O 1
ATOM 756 N N . GLY A 1 93 ? 1.703 -2.234 15.261 1.00 93.12 93 GLY A N 1
ATOM 757 C CA . GLY A 1 93 ? 0.290 -1.879 15.152 1.00 93.12 93 GLY A CA 1
ATOM 758 C C . GLY A 1 93 ? -0.540 -2.504 16.266 1.00 93.12 93 GLY A C 1
ATOM 759 O O . GLY A 1 93 ? -0.070 -3.381 16.991 1.00 93.12 93 GLY A O 1
ATOM 760 N N . GLN A 1 94 ? -1.787 -2.067 16.389 1.00 94.75 94 GLN A N 1
ATOM 761 C CA . GLN A 1 94 ? -2.779 -2.665 17.271 1.00 94.75 94 GLN A CA 1
ATOM 762 C C . GLN A 1 94 ? -4.060 -2.918 16.481 1.00 94.75 94 GLN A C 1
ATOM 764 O O . GLN A 1 94 ? -4.558 -2.024 15.798 1.00 94.75 94 GLN A O 1
ATOM 769 N N . LEU A 1 95 ? -4.616 -4.120 16.625 1.00 95.69 95 LEU A N 1
ATOM 770 C CA . LEU A 1 95 ? -5.991 -4.398 16.232 1.00 95.69 95 LEU A CA 1
ATOM 771 C C . LEU A 1 95 ? -6.845 -4.488 17.492 1.00 95.69 95 LEU A C 1
ATOM 773 O O . LEU A 1 95 ? -6.513 -5.252 18.399 1.00 95.69 95 LEU A O 1
ATOM 777 N N . SER A 1 96 ? -7.926 -3.719 17.549 1.00 97.44 96 SER A N 1
ATOM 778 C CA . SER A 1 96 ? -8.902 -3.770 18.634 1.00 97.44 96 SER A CA 1
ATOM 779 C C . SER A 1 96 ? -10.316 -3.779 18.066 1.00 97.44 96 SER A C 1
ATOM 781 O O . SER A 1 96 ? -10.571 -3.136 17.047 1.00 97.44 96 SER A O 1
ATOM 783 N N . TRP A 1 97 ? -11.229 -4.517 18.697 1.00 97.44 97 TRP A N 1
ATOM 784 C CA . TRP A 1 97 ? -12.620 -4.592 18.255 1.00 97.44 97 TRP A CA 1
ATOM 785 C C . TRP A 1 97 ? -13.601 -4.905 19.384 1.00 97.44 97 TRP A C 1
ATOM 787 O O . TRP A 1 97 ? -13.237 -5.469 20.417 1.00 97.44 97 TRP A O 1
ATOM 797 N N . ILE A 1 98 ? -14.868 -4.574 19.147 1.00 96.94 98 ILE A N 1
ATOM 798 C CA . ILE A 1 98 ? -16.016 -4.977 19.962 1.00 96.94 98 ILE A CA 1
ATOM 799 C C . ILE A 1 98 ? -16.950 -5.805 19.077 1.00 96.94 98 ILE A C 1
ATOM 801 O O . ILE A 1 98 ? -17.285 -5.383 17.970 1.00 96.94 98 ILE A O 1
ATOM 805 N N . ASP A 1 99 ? -17.364 -6.979 19.548 1.00 95.19 99 ASP A N 1
ATOM 806 C CA . ASP A 1 99 ? -18.324 -7.832 18.842 1.00 95.19 99 ASP A CA 1
ATOM 807 C C . ASP A 1 99 ? -19.760 -7.322 19.047 1.00 95.19 99 ASP A C 1
ATOM 809 O O . ASP A 1 99 ? -20.207 -7.150 20.179 1.00 95.19 99 ASP A O 1
ATOM 813 N N . LEU A 1 100 ? -20.508 -7.117 17.955 1.00 91.81 100 LEU A N 1
ATOM 814 C CA . LEU A 1 100 ? -21.882 -6.589 18.010 1.00 91.81 100 LEU A CA 1
ATOM 815 C C . LEU A 1 100 ? -22.967 -7.674 18.096 1.00 91.81 100 LEU A C 1
ATOM 817 O O . LEU A 1 100 ? -24.151 -7.352 18.125 1.00 91.81 100 LEU A O 1
ATOM 821 N N . LYS A 1 101 ? -22.600 -8.962 18.135 1.00 84.94 101 LYS A N 1
ATOM 822 C CA . LYS A 1 101 ? -23.548 -10.089 17.995 1.00 84.94 101 LYS A CA 1
ATOM 823 C C . LYS A 1 101 ? -24.686 -10.098 19.022 1.00 84.94 101 LYS A C 1
ATOM 825 O O . LYS A 1 101 ? -25.765 -10.591 18.718 1.00 84.94 101 LYS A O 1
ATOM 830 N N . GLU A 1 102 ? -24.446 -9.571 20.219 1.00 79.31 102 GLU A N 1
ATOM 831 C CA . GLU A 1 102 ? -25.415 -9.563 21.325 1.00 79.31 102 GLU A CA 1
ATOM 832 C C . GLU A 1 102 ? -26.011 -8.170 21.585 1.00 79.31 102 GLU A C 1
ATOM 834 O O . GLU A 1 102 ? -26.740 -7.961 22.556 1.00 79.31 102 GLU A O 1
ATOM 839 N N . ILE A 1 103 ? -25.718 -7.201 20.714 1.00 83.69 103 ILE A N 1
ATOM 840 C CA . ILE A 1 103 ? -26.132 -5.817 20.902 1.00 83.69 103 ILE A CA 1
ATOM 841 C C . ILE A 1 103 ? -27.539 -5.595 20.341 1.00 83.69 103 ILE A C 1
ATOM 843 O O . ILE A 1 103 ? -27.804 -5.768 19.154 1.00 83.69 103 ILE A O 1
ATOM 847 N N . LYS A 1 104 ? -28.456 -5.179 21.224 1.00 84.88 104 LYS A N 1
ATOM 848 C CA . LYS A 1 104 ? -29.877 -4.977 20.900 1.00 84.88 104 LYS A CA 1
ATOM 849 C C . LYS A 1 104 ? -30.194 -3.607 20.289 1.00 84.88 104 LYS A C 1
ATOM 851 O O . LYS A 1 104 ? -31.155 -3.495 19.532 1.00 84.88 104 LYS A O 1
ATOM 856 N N . TYR A 1 105 ? -29.447 -2.572 20.666 1.00 91.06 105 TYR A N 1
ATOM 857 C CA . TYR A 1 105 ? -29.676 -1.185 20.245 1.00 91.06 105 TYR A CA 1
ATOM 858 C C . TYR A 1 105 ? -28.537 -0.707 19.353 1.00 91.06 105 TYR A C 1
ATOM 860 O O . TYR A 1 105 ? -27.419 -1.199 19.474 1.00 91.06 105 TYR A O 1
ATOM 868 N N . LYS A 1 106 ? -28.793 0.257 18.466 1.00 93.88 106 LYS A N 1
ATOM 869 C CA . LYS A 1 106 ? -27.755 0.726 17.547 1.00 93.88 106 LYS A CA 1
ATOM 870 C C . LYS A 1 106 ? -26.690 1.518 18.321 1.00 93.88 106 LYS A C 1
ATOM 872 O O . LYS A 1 106 ? -27.049 2.511 18.962 1.00 93.88 106 LYS A O 1
ATOM 877 N N . PRO A 1 107 ? -25.408 1.113 18.296 1.00 96.12 107 PRO A N 1
ATOM 878 C CA . PRO A 1 107 ? -24.350 1.884 18.932 1.00 96.12 107 PRO A CA 1
ATOM 879 C C . PRO A 1 107 ? -24.095 3.164 18.120 1.00 96.12 107 PRO A C 1
ATOM 881 O O . PRO A 1 107 ? -24.133 3.147 16.891 1.00 96.12 107 PRO A O 1
ATOM 884 N N . VAL A 1 108 ? -23.880 4.291 18.801 1.00 97.75 108 VAL A N 1
ATOM 885 C CA . VAL A 1 108 ? -23.651 5.595 18.144 1.00 97.75 108 VAL A CA 1
ATOM 886 C C . VAL A 1 108 ? -22.305 6.209 18.502 1.00 97.75 108 VAL A C 1
ATOM 888 O O . VAL A 1 108 ? -21.662 6.797 17.637 1.00 97.75 108 VAL A O 1
ATOM 891 N N . SER A 1 109 ? -21.841 6.014 19.737 1.00 98.44 109 SER A N 1
ATOM 892 C CA . SER A 1 109 ? -20.568 6.559 20.212 1.00 98.44 109 SER A CA 1
ATOM 893 C C . SER A 1 109 ? -19.942 5.632 21.261 1.00 98.44 109 SER A C 1
ATOM 895 O O . SER A 1 109 ? -20.624 4.812 21.882 1.00 98.44 109 SER A O 1
ATOM 897 N N . LEU A 1 110 ? -18.640 5.776 21.491 1.00 98.31 110 LEU A N 1
ATOM 898 C CA . LEU A 1 110 ? -17.910 5.156 22.594 1.00 98.31 110 LEU A CA 1
ATOM 899 C C . LEU A 1 110 ? -17.470 6.226 23.592 1.00 98.31 110 LEU A C 1
ATOM 901 O O . LEU A 1 110 ? -16.927 7.258 23.200 1.00 98.31 110 LEU A O 1
ATOM 905 N N . ARG A 1 111 ? -17.647 5.962 24.887 1.00 97.62 111 ARG A N 1
ATOM 906 C CA . ARG A 1 111 ? -17.115 6.784 25.979 1.00 97.62 111 ARG A CA 1
ATOM 907 C C . ARG A 1 111 ? -15.939 6.079 26.640 1.00 97.62 111 ARG A C 1
ATOM 909 O O . ARG A 1 111 ? -16.063 4.937 27.076 1.00 97.62 111 ARG A O 1
ATOM 916 N N . PHE A 1 112 ? -14.822 6.785 26.767 1.00 96.25 112 PHE A N 1
ATOM 917 C CA . PHE A 1 112 ? -13.603 6.314 27.416 1.00 96.25 112 PHE A CA 1
ATOM 918 C C . PHE A 1 112 ? -13.299 7.154 28.649 1.00 96.25 112 PHE A C 1
ATOM 920 O O . PHE A 1 112 ? -13.228 8.379 28.557 1.00 96.25 112 PHE A O 1
ATOM 927 N N . ASP A 1 113 ? -13.080 6.504 29.791 1.00 93.44 113 ASP A N 1
ATOM 928 C CA . ASP A 1 113 ? -12.685 7.185 31.024 1.00 93.44 113 ASP A CA 1
ATOM 929 C C . ASP A 1 113 ? -11.162 7.125 31.223 1.00 93.44 113 ASP A C 1
ATOM 931 O O . ASP A 1 113 ? -10.588 6.056 31.453 1.00 93.44 113 ASP A O 1
ATOM 935 N N . PHE A 1 114 ? -10.503 8.285 31.142 1.00 92.38 114 PHE A N 1
ATOM 936 C CA . PHE A 1 114 ? -9.060 8.431 31.358 1.00 92.38 114 PHE A CA 1
ATOM 937 C C . PHE A 1 114 ? -8.669 8.595 32.835 1.00 92.38 114 PHE A C 1
ATOM 939 O O . PHE A 1 114 ? -7.477 8.680 33.151 1.00 92.38 114 PHE A O 1
ATOM 946 N N . SER A 1 115 ? -9.630 8.653 33.765 1.00 88.94 115 SER A N 1
ATOM 947 C CA . SER A 1 115 ? -9.345 8.714 35.207 1.00 88.94 115 SER A CA 1
ATOM 948 C C . SER A 1 115 ? -8.545 7.504 35.694 1.00 88.94 115 SER A C 1
ATOM 950 O O . SER A 1 115 ? -7.733 7.632 36.610 1.00 88.94 115 SER A O 1
ATOM 952 N N . ILE A 1 116 ? -8.659 6.376 34.986 1.00 88.38 116 ILE A N 1
ATOM 953 C CA . ILE A 1 116 ? -7.920 5.138 35.249 1.00 88.38 116 ILE A CA 1
ATOM 954 C C . ILE A 1 116 ? -6.391 5.312 35.255 1.00 88.38 116 ILE A C 1
ATOM 956 O O . ILE A 1 116 ? -5.693 4.496 35.847 1.00 88.38 116 ILE A O 1
ATOM 960 N N . PHE A 1 117 ? -5.865 6.353 34.597 1.00 86.81 117 PHE A N 1
ATOM 961 C CA . PHE A 1 117 ? -4.424 6.600 34.488 1.00 86.81 117 PHE A CA 1
ATOM 962 C C . PHE A 1 117 ? -3.880 7.560 35.542 1.00 86.81 117 PHE A C 1
ATOM 964 O O . PHE A 1 117 ? -2.672 7.622 35.748 1.00 86.81 117 PHE A O 1
ATOM 971 N N . SER A 1 118 ? -4.732 8.360 36.183 1.00 73.94 118 SER A N 1
ATOM 972 C CA . SER A 1 118 ? -4.263 9.351 37.150 1.00 73.94 118 SER A CA 1
ATOM 973 C C . SER A 1 118 ? -5.377 9.724 38.120 1.00 73.94 118 SER A C 1
ATOM 975 O O . SER A 1 118 ? -6.369 10.355 37.745 1.00 73.94 118 SER A O 1
ATOM 977 N N . ILE A 1 119 ? -5.129 9.368 39.384 1.00 62.62 119 ILE A N 1
ATOM 978 C CA . ILE A 1 119 ? -5.975 9.625 40.557 1.00 62.62 119 ILE A CA 1
ATOM 979 C C . ILE A 1 119 ? -5.923 11.113 40.968 1.00 62.62 119 ILE A C 1
ATOM 981 O O . ILE A 1 119 ? -6.819 11.609 41.643 1.00 62.62 119 ILE A O 1
ATOM 985 N N . SER A 1 120 ? -4.884 11.852 40.561 1.00 63.28 120 SER A N 1
ATOM 986 C CA . SER A 1 120 ? -4.596 13.213 41.042 1.00 63.28 120 SER A CA 1
ATOM 987 C C . SER A 1 120 ? -5.377 14.336 40.344 1.00 63.28 120 SER A C 1
ATOM 989 O O . SER A 1 120 ? -5.404 15.460 40.847 1.00 63.28 120 SER A O 1
ATOM 991 N N . TYR A 1 121 ? -6.028 14.072 39.210 1.00 63.00 121 TYR A N 1
ATOM 992 C CA . TYR A 1 121 ? -6.752 15.092 38.444 1.00 63.00 121 TYR A CA 1
ATOM 993 C C . TYR A 1 121 ? -8.236 15.149 38.828 1.00 63.00 121 TYR A C 1
ATOM 995 O O . TYR A 1 121 ? -8.920 14.131 38.812 1.00 63.00 121 TYR A O 1
ATOM 1003 N N . LYS A 1 122 ? -8.748 16.352 39.117 1.00 62.38 122 LYS A N 1
ATOM 1004 C CA . LYS A 1 122 ? -10.115 16.574 39.631 1.00 62.38 122 LYS A CA 1
ATOM 1005 C C . LYS A 1 122 ? -11.167 16.970 38.575 1.00 62.38 122 LYS A C 1
ATOM 1007 O O . LYS A 1 122 ? -12.285 17.306 38.949 1.00 62.38 122 LYS A O 1
ATOM 1012 N N . GLY A 1 123 ? -10.833 16.970 37.282 1.00 71.06 123 GLY A N 1
ATOM 1013 C CA . GLY A 1 123 ? -11.768 17.295 36.189 1.00 71.06 123 GLY A CA 1
ATOM 1014 C C . GLY A 1 123 ? -12.381 16.066 35.503 1.00 71.06 123 GLY A C 1
ATOM 1015 O O . GLY A 1 123 ? -11.911 14.944 35.690 1.00 71.06 123 GLY A O 1
ATOM 1016 N N . ASN A 1 124 ? -13.414 16.282 34.677 1.00 79.69 124 ASN A N 1
ATOM 1017 C CA . ASN A 1 124 ? -14.011 15.223 33.859 1.00 79.69 124 ASN A CA 1
ATOM 1018 C C . ASN A 1 124 ? -12.998 14.729 32.813 1.00 79.69 124 ASN A C 1
ATOM 1020 O O . ASN A 1 124 ? -12.529 15.504 31.983 1.00 79.69 124 ASN A O 1
ATOM 1024 N N . LYS A 1 125 ? -12.673 13.437 32.872 1.00 85.38 125 LYS A N 1
ATOM 1025 C CA . LYS A 1 125 ? -11.724 12.750 31.987 1.00 85.38 125 LYS A CA 1
ATOM 1026 C C . LYS A 1 125 ? -12.405 11.805 30.995 1.00 85.38 125 LYS A C 1
ATOM 1028 O O . LYS A 1 125 ? -11.741 10.968 30.388 1.00 85.38 125 LYS A O 1
ATOM 1033 N N . ASN A 1 126 ? -13.721 11.922 30.846 1.00 91.88 126 ASN A N 1
ATOM 1034 C CA . ASN A 1 126 ? -14.454 11.178 29.838 1.00 91.88 126 ASN A CA 1
ATOM 1035 C C . ASN A 1 126 ? -14.277 11.827 28.468 1.00 91.88 126 ASN A C 1
ATOM 1037 O O . ASN A 1 126 ? -14.525 13.021 28.310 1.00 91.88 126 ASN A O 1
ATOM 1041 N N . VAL A 1 127 ? -13.901 11.018 27.485 1.00 94.88 127 VAL A N 1
ATOM 1042 C CA . VAL A 1 127 ? -13.876 11.405 26.074 1.00 94.88 127 VAL A CA 1
ATOM 1043 C C . VAL A 1 127 ? -14.901 10.552 25.343 1.00 94.88 127 VAL A C 1
ATOM 1045 O O . VAL A 1 127 ? -14.910 9.332 25.506 1.00 94.88 127 VAL A O 1
ATOM 1048 N N . ILE A 1 128 ? -15.777 11.198 24.579 1.00 97.00 128 ILE A N 1
ATOM 1049 C CA . ILE A 1 128 ? -16.774 10.539 23.734 1.00 97.00 128 ILE A CA 1
ATOM 1050 C C . ILE A 1 128 ? -16.309 10.663 22.287 1.00 97.00 128 ILE A C 1
ATOM 1052 O O . ILE A 1 128 ? -15.890 11.741 21.870 1.00 97.00 128 ILE A O 1
ATOM 1056 N N . VAL A 1 129 ? -16.366 9.560 21.549 1.00 97.88 129 VAL A N 1
ATOM 1057 C CA . VAL A 1 129 ? -16.002 9.491 20.132 1.00 97.88 129 VAL A CA 1
ATOM 1058 C C . VAL A 1 129 ? -17.125 8.791 19.385 1.00 97.88 129 VAL A C 1
ATOM 1060 O O . VAL A 1 129 ? -17.583 7.735 19.819 1.00 97.88 129 VAL A O 1
ATOM 1063 N N . ASP A 1 130 ? -17.576 9.376 18.282 1.00 98.38 130 ASP A N 1
ATOM 1064 C CA . ASP A 1 130 ? -18.627 8.788 17.455 1.00 98.38 130 ASP A CA 1
ATOM 1065 C C . ASP A 1 130 ? -18.140 7.531 16.733 1.00 98.38 130 ASP A C 1
ATOM 1067 O O . ASP A 1 130 ? -16.949 7.347 16.480 1.00 98.38 130 ASP A O 1
ATOM 1071 N N . ILE A 1 131 ? -19.074 6.642 16.409 1.00 98.44 131 ILE A N 1
ATOM 1072 C CA . ILE A 1 131 ? -18.790 5.425 15.655 1.00 98.44 131 ILE A CA 1
ATOM 1073 C C . ILE A 1 131 ? -19.123 5.680 14.184 1.00 98.44 131 ILE A C 1
ATOM 1075 O O . ILE A 1 131 ? -20.266 5.958 13.817 1.00 98.44 131 ILE A O 1
ATOM 1079 N N . GLY A 1 132 ? -18.121 5.553 13.315 1.00 97.69 132 GLY A N 1
ATOM 1080 C CA . GLY A 1 132 ? -18.318 5.635 11.871 1.00 97.69 132 GLY A CA 1
ATOM 1081 C C . GLY A 1 132 ? -19.188 4.490 11.337 1.00 97.69 132 GLY A C 1
ATOM 1082 O O . GLY A 1 132 ? -19.016 3.342 11.732 1.00 97.69 132 GLY A O 1
ATOM 1083 N N . LYS A 1 133 ? -20.090 4.779 10.389 1.00 95.56 133 LYS A N 1
ATOM 1084 C CA . LYS A 1 133 ? -20.933 3.765 9.714 1.00 95.56 133 LYS A CA 1
ATOM 1085 C C . LYS A 1 133 ? -20.106 2.718 8.965 1.00 95.56 133 LYS A C 1
ATOM 1087 O O . LYS A 1 133 ? -19.080 3.100 8.413 1.00 95.56 133 LYS A O 1
ATOM 1092 N N . ASP A 1 134 ? -20.564 1.474 8.834 1.00 95.81 134 ASP A N 1
ATOM 1093 C CA . ASP A 1 134 ? -19.983 0.533 7.858 1.00 95.81 134 ASP A CA 1
ATOM 1094 C C . ASP A 1 134 ? -20.193 1.059 6.431 1.00 95.81 134 ASP A C 1
ATOM 1096 O O . ASP A 1 134 ? -21.271 1.543 6.084 1.00 95.81 134 ASP A O 1
ATOM 1100 N N . VAL A 1 135 ? -19.137 1.004 5.621 1.00 96.12 135 VAL A N 1
ATOM 1101 C CA . VAL A 1 135 ? -19.153 1.440 4.220 1.00 96.12 135 VAL A CA 1
ATOM 1102 C C . VAL A 1 135 ? -18.705 0.344 3.262 1.00 96.12 135 VAL A C 1
ATOM 1104 O O . VAL A 1 135 ? -18.685 0.588 2.064 1.00 96.12 135 VAL A O 1
ATOM 1107 N N . ASN A 1 136 ? -18.380 -0.868 3.727 1.00 95.56 136 ASN A N 1
ATOM 1108 C CA . ASN A 1 136 ? -17.846 -1.923 2.856 1.00 95.56 136 ASN A CA 1
ATOM 1109 C C . ASN A 1 136 ? -18.794 -2.289 1.701 1.00 95.56 136 ASN A C 1
ATOM 1111 O O . ASN A 1 136 ? -18.321 -2.659 0.630 1.00 95.56 136 ASN A O 1
ATOM 1115 N N . ASP A 1 137 ? -20.111 -2.144 1.881 1.00 94.94 137 ASP A N 1
ATOM 1116 C CA . ASP A 1 137 ? -21.093 -2.351 0.805 1.00 94.94 137 ASP A CA 1
ATOM 1117 C C . ASP A 1 137 ? -20.947 -1.350 -0.351 1.00 94.94 137 ASP A C 1
ATOM 1119 O O . ASP A 1 137 ? -21.188 -1.703 -1.504 1.00 94.94 137 ASP A O 1
ATOM 1123 N N . GLU A 1 138 ? -20.480 -0.127 -0.079 1.00 94.31 138 GLU A N 1
ATOM 1124 C CA . GLU A 1 138 ? -20.201 0.895 -1.102 1.00 94.31 138 GLU A CA 1
ATOM 1125 C C . GLU A 1 138 ? -18.982 0.521 -1.975 1.00 94.31 138 GLU A C 1
ATOM 1127 O O . GLU A 1 138 ? -18.804 1.058 -3.071 1.00 94.31 138 GLU A O 1
ATOM 1132 N N . PHE A 1 139 ? -18.165 -0.430 -1.506 1.00 95.81 139 PHE A N 1
ATOM 1133 C CA . PHE A 1 139 ? -16.944 -0.920 -2.152 1.00 95.81 139 PHE A CA 1
ATOM 1134 C C . PHE A 1 139 ? -17.055 -2.374 -2.622 1.00 95.81 139 PHE A C 1
ATOM 1136 O O . PHE A 1 139 ? -16.037 -3.001 -2.930 1.00 95.81 139 PHE A O 1
ATOM 1143 N N . ASN A 1 140 ? -18.272 -2.920 -2.696 1.00 95.69 140 ASN A N 1
ATOM 1144 C CA . ASN A 1 140 ? -18.476 -4.272 -3.196 1.00 95.69 140 ASN A CA 1
ATOM 1145 C C . ASN A 1 140 ? -17.902 -4.419 -4.618 1.00 95.69 140 ASN A C 1
ATOM 1147 O O . ASN A 1 140 ? -18.166 -3.594 -5.494 1.00 95.69 140 ASN A O 1
ATOM 1151 N N . ASP A 1 141 ? -17.087 -5.454 -4.826 1.00 95.94 141 ASP A N 1
ATOM 1152 C CA . ASP A 1 141 ? -16.359 -5.728 -6.075 1.00 95.94 141 ASP A CA 1
ATOM 1153 C C . ASP A 1 141 ? -15.382 -4.629 -6.548 1.00 95.94 141 ASP A C 1
ATOM 1155 O O . ASP A 1 141 ? -14.874 -4.691 -7.673 1.00 95.94 141 ASP A O 1
ATOM 1159 N N . ALA A 1 142 ? -15.069 -3.635 -5.709 1.00 98.00 142 ALA A N 1
ATOM 1160 C CA . ALA A 1 142 ? -14.152 -2.558 -6.075 1.00 98.00 142 ALA A CA 1
ATOM 1161 C C . ALA A 1 142 ? -12.736 -3.084 -6.369 1.00 98.00 142 ALA A C 1
ATOM 1163 O O . ALA A 1 142 ? -12.215 -3.958 -5.666 1.00 98.00 142 ALA A O 1
ATOM 1164 N N . LYS A 1 143 ? -12.104 -2.513 -7.400 1.00 98.62 143 LYS A N 1
ATOM 1165 C CA . LYS A 1 143 ? -10.688 -2.714 -7.731 1.00 98.62 143 LYS A CA 1
ATOM 1166 C C . LYS A 1 143 ? -9.921 -1.499 -7.227 1.00 98.62 143 LYS A C 1
ATOM 1168 O O . LYS A 1 143 ? -9.754 -0.514 -7.950 1.00 98.62 143 LYS A O 1
ATOM 1173 N N . SER A 1 144 ? -9.519 -1.551 -5.961 1.00 98.62 144 SER A N 1
ATOM 1174 C CA . SER A 1 144 ? -9.029 -0.370 -5.255 1.00 98.62 144 SER A CA 1
ATOM 1175 C C . SER A 1 144 ? -7.519 -0.172 -5.387 1.00 98.62 144 SER A C 1
ATOM 1177 O O . SER A 1 144 ? -6.738 -1.121 -5.400 1.00 98.62 144 SER A O 1
ATOM 1179 N N . LEU A 1 145 ? -7.087 1.080 -5.411 1.00 98.81 145 LEU A N 1
ATOM 1180 C CA . LEU A 1 145 ? -5.690 1.481 -5.295 1.00 98.81 145 LEU A CA 1
ATOM 1181 C C . LEU A 1 145 ? -5.555 2.413 -4.100 1.00 98.81 145 LEU A C 1
ATOM 1183 O O . LEU A 1 145 ? -6.349 3.344 -3.960 1.00 98.81 145 LEU A O 1
ATOM 1187 N N . MET A 1 146 ? -4.564 2.162 -3.249 1.00 98.50 146 MET A N 1
ATOM 1188 C CA . MET A 1 146 ? -4.339 2.967 -2.058 1.00 98.50 146 MET A CA 1
ATOM 1189 C C . MET A 1 146 ? -2.918 3.508 -1.977 1.00 98.50 146 MET A C 1
ATOM 1191 O O . MET A 1 146 ? -1.972 2.853 -2.414 1.00 98.50 146 MET A O 1
ATOM 1195 N N . THR A 1 147 ? -2.796 4.688 -1.371 1.00 98.06 147 THR A N 1
ATOM 1196 C CA . THR A 1 147 ? -1.519 5.284 -0.966 1.00 98.06 147 THR A CA 1
ATOM 1197 C C . THR A 1 147 ? -1.701 6.121 0.300 1.00 98.06 147 THR A C 1
ATOM 1199 O O . THR A 1 147 ? -2.779 6.671 0.546 1.00 98.06 147 THR A O 1
ATOM 1202 N N . LEU A 1 148 ? -0.630 6.251 1.082 1.00 97.50 148 LEU A N 1
ATOM 1203 C CA . LEU A 1 148 ? -0.457 7.307 2.080 1.00 97.50 148 LEU A CA 1
ATOM 1204 C C . LEU A 1 148 ? 0.513 8.333 1.504 1.00 97.50 148 LEU A C 1
ATOM 1206 O O . LEU A 1 148 ? 1.569 7.960 1.000 1.00 97.50 148 LEU A O 1
ATOM 1210 N N . GLN A 1 149 ? 0.150 9.609 1.539 1.00 95.06 149 GLN A N 1
ATOM 1211 C CA . GLN A 1 149 ? 0.910 10.647 0.853 1.00 95.06 149 GLN A CA 1
ATOM 1212 C C . GLN A 1 149 ? 0.957 11.933 1.679 1.00 95.06 149 GLN A C 1
ATOM 1214 O O . GLN A 1 149 ? 0.040 12.211 2.445 1.00 95.06 149 GLN A O 1
ATOM 1219 N N . LEU A 1 150 ? 2.028 12.710 1.528 1.00 94.31 150 LEU A N 1
ATOM 1220 C CA . LEU A 1 150 ? 2.114 14.079 2.032 1.00 94.31 150 LEU A CA 1
ATOM 1221 C C . LEU A 1 150 ? 2.790 14.938 0.967 1.00 94.31 150 LEU A C 1
ATOM 1223 O O . LEU A 1 150 ? 3.926 14.650 0.590 1.00 94.31 150 LEU A O 1
ATOM 1227 N N . ASN A 1 151 ? 2.099 16.001 0.559 1.00 93.94 151 ASN A N 1
ATOM 1228 C CA . ASN A 1 151 ? 2.558 17.060 -0.334 1.00 93.94 151 ASN A CA 1
ATOM 1229 C C . ASN A 1 151 ? 2.930 16.649 -1.764 1.00 93.94 151 ASN A C 1
ATOM 1231 O O . ASN A 1 151 ? 3.480 17.496 -2.469 1.00 93.94 151 ASN A O 1
ATOM 1235 N N . ASN A 1 152 ? 2.565 15.434 -2.199 1.00 94.31 152 ASN A N 1
ATOM 1236 C CA . ASN A 1 152 ? 2.839 14.972 -3.560 1.00 94.31 152 ASN A CA 1
ATOM 1237 C C . ASN A 1 152 ? 2.172 15.880 -4.594 1.00 94.31 152 ASN A C 1
ATOM 1239 O O . ASN A 1 152 ? 0.977 16.155 -4.499 1.00 94.31 152 ASN A O 1
ATOM 1243 N N . LYS A 1 153 ? 2.911 16.294 -5.624 1.00 94.31 153 LYS A N 1
ATOM 1244 C CA . LYS A 1 153 ? 2.344 17.059 -6.749 1.00 94.31 153 LYS A CA 1
ATOM 1245 C C . LYS A 1 153 ? 1.084 16.397 -7.317 1.00 94.31 153 LYS A C 1
ATOM 1247 O O . LYS A 1 153 ? 1.072 15.192 -7.582 1.00 94.31 153 LYS A O 1
ATOM 1252 N N . LEU A 1 154 ? 0.045 17.196 -7.557 1.00 96.38 154 LEU A N 1
ATOM 1253 C CA . LEU A 1 154 ? -1.250 16.710 -8.048 1.00 96.38 154 LEU A CA 1
ATOM 1254 C C . LEU A 1 154 ? -1.124 16.012 -9.411 1.00 96.38 154 LEU A C 1
ATOM 1256 O O . LEU A 1 154 ? -1.825 15.039 -9.672 1.00 96.38 154 LEU A O 1
ATOM 1260 N N . GLU A 1 155 ? -0.185 16.449 -10.252 1.00 95.31 155 GLU A N 1
ATOM 1261 C CA . GLU A 1 155 ? 0.129 15.818 -11.535 1.00 95.31 155 GLU A CA 1
ATOM 1262 C C . GLU A 1 155 ? 0.650 14.385 -11.364 1.00 95.31 155 GLU A C 1
ATOM 1264 O O . GLU A 1 155 ? 0.312 13.506 -12.153 1.00 95.31 155 GLU A O 1
ATOM 1269 N N . TRP A 1 156 ? 1.435 14.118 -10.315 1.00 96.31 156 TRP A N 1
ATOM 1270 C CA . TRP A 1 156 ? 1.926 12.769 -10.022 1.00 96.31 156 TRP A CA 1
ATOM 1271 C C . TRP A 1 156 ? 0.815 11.867 -9.504 1.00 96.31 156 TRP A C 1
ATOM 1273 O O . TRP A 1 156 ? 0.733 10.713 -9.916 1.00 96.31 156 TRP A O 1
ATOM 1283 N N . ILE A 1 157 ? -0.059 12.400 -8.644 1.00 97.75 157 ILE A N 1
ATOM 1284 C CA . ILE A 1 157 ? -1.240 11.677 -8.159 1.00 97.75 157 ILE A CA 1
ATOM 1285 C C . ILE A 1 157 ? -2.155 11.314 -9.339 1.00 97.75 157 ILE A C 1
ATOM 1287 O O . ILE A 1 157 ? -2.624 10.176 -9.429 1.00 97.75 157 ILE A O 1
ATOM 1291 N N . HIS A 1 158 ? -2.363 12.250 -10.273 1.00 98.25 158 HIS A N 1
ATOM 1292 C CA . HIS A 1 158 ? -3.137 12.018 -11.492 1.00 98.25 158 HIS A CA 1
ATOM 1293 C C . HIS A 1 158 ? -2.521 10.949 -12.389 1.00 98.25 158 HIS A C 1
ATOM 1295 O O . HIS A 1 158 ? -3.210 9.987 -12.734 1.00 98.25 158 HIS A O 1
ATOM 1301 N N . ASP A 1 159 ? -1.237 11.073 -12.731 1.00 97.75 159 ASP A N 1
ATOM 1302 C CA . ASP A 1 159 ? -0.555 10.103 -13.590 1.00 97.75 159 ASP A CA 1
ATOM 1303 C C . ASP A 1 159 ? -0.568 8.699 -12.980 1.00 97.75 159 ASP A C 1
ATOM 1305 O O . ASP A 1 159 ? -0.847 7.722 -13.678 1.00 97.75 159 ASP A O 1
ATOM 1309 N N . TRP A 1 160 ? -0.301 8.600 -11.676 1.00 98.44 160 TRP A N 1
ATOM 1310 C CA . TRP A 1 160 ? -0.328 7.348 -10.926 1.00 98.44 160 TRP A CA 1
ATOM 1311 C C . TRP A 1 160 ? -1.711 6.691 -11.002 1.00 98.44 160 TRP A C 1
ATOM 1313 O O . TRP A 1 160 ? -1.840 5.559 -11.475 1.00 98.44 160 TRP A O 1
ATOM 1323 N N . ALA A 1 161 ? -2.771 7.419 -10.642 1.00 98.62 161 ALA A N 1
ATOM 1324 C CA . ALA A 1 161 ? -4.135 6.899 -10.700 1.00 98.62 161 ALA A CA 1
ATOM 1325 C C . ALA A 1 161 ? -4.549 6.524 -12.134 1.00 98.62 161 ALA A C 1
ATOM 1327 O O . ALA A 1 161 ? -5.151 5.471 -12.359 1.00 98.62 161 ALA A O 1
ATOM 1328 N N . LYS A 1 162 ? -4.187 7.350 -13.123 1.00 98.44 162 LYS A N 1
ATOM 1329 C CA . LYS A 1 162 ? -4.477 7.104 -14.541 1.00 98.44 162 LYS A CA 1
ATOM 1330 C C . LYS A 1 162 ? -3.774 5.849 -15.045 1.00 98.44 162 LYS A C 1
ATOM 1332 O O . LYS A 1 162 ? -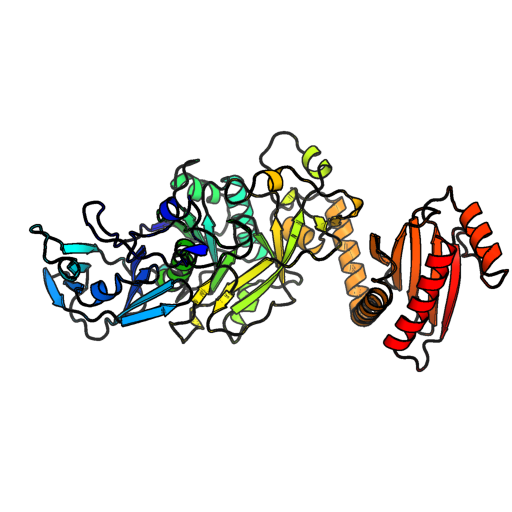4.396 5.057 -15.752 1.00 98.44 162 LYS A O 1
ATOM 1337 N N . TYR A 1 163 ? -2.511 5.647 -14.675 1.00 98.25 163 TYR A N 1
ATOM 1338 C CA . TYR A 1 163 ? -1.765 4.444 -15.024 1.00 98.25 163 TYR A CA 1
ATOM 1339 C C . TYR A 1 163 ? -2.474 3.192 -14.507 1.00 98.25 163 TYR A C 1
ATOM 1341 O O . TYR A 1 163 ? -2.789 2.299 -15.291 1.00 98.25 163 TYR A O 1
ATOM 1349 N N . TYR A 1 164 ? -2.797 3.140 -13.215 1.00 98.56 164 TYR A N 1
ATOM 1350 C CA . TYR A 1 164 ? -3.448 1.967 -12.632 1.00 98.56 164 TYR A CA 1
ATOM 1351 C C . TYR A 1 164 ? -4.871 1.749 -13.161 1.00 98.56 164 TYR A C 1
ATOM 1353 O O . TYR A 1 164 ? -5.277 0.600 -13.339 1.00 98.56 164 TYR A O 1
ATOM 1361 N N . ASN A 1 165 ? -5.610 2.815 -13.482 1.00 98.31 165 ASN A N 1
ATOM 1362 C CA . ASN A 1 165 ? -6.903 2.701 -14.158 1.00 98.31 165 ASN A CA 1
ATOM 1363 C C . ASN A 1 165 ? -6.767 2.060 -15.546 1.00 98.31 165 ASN A C 1
ATOM 1365 O O . ASN A 1 165 ? -7.553 1.186 -15.892 1.00 98.31 165 ASN A O 1
ATOM 1369 N N . LYS A 1 166 ? -5.771 2.475 -16.337 1.00 97.06 166 LYS A N 1
ATOM 1370 C CA . LYS A 1 166 ? -5.587 1.987 -17.713 1.00 97.06 166 LYS A CA 1
ATOM 1371 C C . LYS A 1 166 ? -4.912 0.623 -17.806 1.00 97.06 166 LYS A C 1
ATOM 1373 O O . LYS A 1 166 ? -5.176 -0.101 -18.756 1.00 97.06 166 LYS A O 1
ATOM 1378 N N . VAL A 1 167 ? -4.033 0.293 -16.864 1.00 96.62 167 VAL A N 1
ATOM 1379 C CA . VAL A 1 167 ? -3.204 -0.924 -16.916 1.00 96.62 167 VAL A CA 1
ATOM 1380 C C . VAL A 1 167 ? -3.779 -2.052 -16.059 1.00 96.62 167 VAL A C 1
ATOM 1382 O O . VAL A 1 167 ? -3.623 -3.217 -16.409 1.00 96.62 167 VAL A O 1
ATOM 1385 N N . HIS A 1 168 ? -4.450 -1.723 -14.952 1.00 97.38 168 HIS A N 1
ATOM 1386 C CA . HIS A 1 168 ? -4.969 -2.701 -13.987 1.00 97.38 168 HIS A CA 1
ATOM 1387 C C . HIS A 1 168 ? -6.473 -2.566 -13.736 1.00 97.38 168 HIS A C 1
ATOM 1389 O O . HIS A 1 168 ? -6.994 -3.192 -12.816 1.00 97.38 168 HIS A O 1
ATOM 1395 N N . ASP A 1 169 ? -7.197 -1.804 -14.557 1.00 97.12 169 ASP A N 1
ATOM 1396 C CA . ASP A 1 169 ? -8.644 -1.573 -14.424 1.00 97.12 169 ASP A CA 1
ATOM 1397 C C . ASP A 1 169 ? -9.063 -1.079 -13.032 1.00 97.12 169 ASP A C 1
ATOM 1399 O O . ASP A 1 169 ? -10.163 -1.380 -12.562 1.00 97.12 169 ASP A O 1
ATOM 1403 N N . VAL A 1 170 ? -8.183 -0.347 -12.343 1.00 98.56 170 VAL A N 1
ATOM 1404 C CA . VAL A 1 170 ? -8.526 0.277 -11.062 1.00 98.56 170 VAL A CA 1
ATOM 1405 C C . VAL A 1 170 ? -9.690 1.235 -11.276 1.00 98.56 170 VAL A C 1
ATOM 1407 O O . VAL A 1 170 ? -9.620 2.145 -12.105 1.00 98.56 170 VAL A O 1
ATOM 1410 N N . ASP A 1 171 ? -10.754 1.039 -10.505 1.00 98.44 171 ASP A N 1
ATOM 1411 C CA . ASP A 1 171 ? -11.970 1.851 -10.560 1.00 98.44 171 ASP A CA 1
ATOM 1412 C C . ASP A 1 171 ? -12.211 2.647 -9.273 1.00 98.44 171 ASP A C 1
ATOM 1414 O O . ASP A 1 171 ? -13.095 3.504 -9.233 1.00 98.44 171 ASP A O 1
ATOM 1418 N N . THR A 1 172 ? -11.420 2.393 -8.231 1.00 98.62 172 THR A N 1
ATOM 1419 C CA . THR A 1 172 ? -11.549 3.042 -6.930 1.00 98.62 172 THR A CA 1
ATOM 1420 C C . THR A 1 172 ? -10.190 3.512 -6.432 1.00 98.62 172 THR A C 1
ATOM 1422 O O . THR A 1 172 ? -9.254 2.725 -6.316 1.00 98.62 172 THR A O 1
ATOM 1425 N N . ILE A 1 173 ? -10.079 4.799 -6.110 1.00 98.69 173 ILE A N 1
ATOM 1426 C CA . ILE A 1 173 ? -8.855 5.405 -5.577 1.00 98.69 173 ILE A CA 1
ATOM 1427 C C . ILE A 1 173 ? -9.084 5.771 -4.113 1.00 98.69 173 ILE A C 1
ATOM 1429 O O . ILE A 1 173 ? -10.067 6.439 -3.808 1.00 98.69 173 ILE A O 1
ATOM 1433 N N . VAL A 1 174 ? -8.187 5.357 -3.216 1.00 98.75 174 VAL A N 1
ATOM 1434 C CA . VAL A 1 174 ? -8.221 5.701 -1.787 1.00 98.75 174 VAL A CA 1
ATOM 1435 C C . VAL A 1 174 ? -6.914 6.381 -1.394 1.00 98.75 174 VAL A C 1
ATOM 1437 O O . VAL A 1 174 ? -5.863 5.748 -1.320 1.00 98.75 174 VAL A O 1
ATOM 1440 N N . ILE A 1 175 ? -6.972 7.682 -1.129 1.00 98.62 175 ILE A N 1
ATOM 1441 C CA . ILE A 1 175 ? -5.805 8.484 -0.761 1.00 98.62 175 ILE A CA 1
ATOM 1442 C C . ILE A 1 175 ? -5.916 8.875 0.704 1.00 98.62 175 ILE A C 1
ATOM 1444 O O . ILE A 1 175 ? -6.846 9.574 1.102 1.00 98.62 175 ILE A O 1
ATOM 1448 N N . TYR A 1 176 ? -4.936 8.450 1.493 1.00 98.69 176 TYR A N 1
ATOM 1449 C CA . TYR A 1 176 ? -4.713 8.981 2.830 1.00 98.69 176 TYR A CA 1
ATOM 1450 C C . TYR A 1 176 ? -3.793 10.191 2.702 1.00 98.69 176 TYR A C 1
ATOM 1452 O O . TYR A 1 176 ? -2.618 10.044 2.359 1.00 98.69 176 TYR A O 1
ATOM 1460 N N . ASP A 1 177 ? -4.329 11.381 2.947 1.00 97.88 177 ASP A N 1
ATOM 1461 C CA . ASP A 1 177 ? -3.551 12.617 2.949 1.00 97.88 177 ASP A CA 1
ATOM 1462 C C . ASP A 1 177 ? -3.016 12.877 4.359 1.00 97.88 177 ASP A C 1
ATOM 1464 O O . ASP A 1 177 ? -3.783 13.089 5.298 1.00 97.88 177 ASP A O 1
ATOM 1468 N N . ASN A 1 178 ? -1.698 12.820 4.533 1.00 96.62 178 ASN A N 1
ATOM 1469 C CA . ASN A 1 178 ? -1.039 12.967 5.826 1.00 96.62 178 ASN A CA 1
ATOM 1470 C C . ASN A 1 178 ? -0.723 14.436 6.128 1.00 96.62 178 ASN A C 1
ATOM 1472 O O . ASN A 1 178 ? 0.420 14.776 6.425 1.00 96.62 178 ASN A O 1
ATOM 1476 N N . ASN A 1 179 ? -1.757 15.282 6.074 1.00 94.88 179 ASN A N 1
ATOM 1477 C CA . ASN A 1 179 ? -1.709 16.715 6.360 1.00 94.88 179 ASN A CA 1
ATOM 1478 C C . ASN A 1 179 ? -0.889 17.523 5.335 1.00 94.88 179 ASN A C 1
ATOM 1480 O O . ASN A 1 179 ? 0.026 18.270 5.698 1.00 94.88 179 ASN A O 1
ATOM 1484 N N . SER A 1 180 ? -1.209 17.363 4.047 1.00 95.25 180 SER A N 1
ATOM 1485 C CA . SER A 1 180 ? -0.628 18.181 2.978 1.00 95.25 180 SER A CA 1
ATOM 1486 C C . SER A 1 180 ? -0.953 19.663 3.158 1.00 95.25 180 SER A C 1
ATOM 1488 O O . SER A 1 180 ? -2.050 20.054 3.546 1.00 95.25 180 SER A O 1
ATOM 1490 N N . THR A 1 181 ? 0.025 20.503 2.835 1.00 95.19 181 THR A N 1
ATOM 1491 C CA . THR A 1 181 ? -0.027 21.966 2.941 1.00 95.19 181 THR A CA 1
ATOM 1492 C C . THR A 1 181 ? 0.081 22.663 1.586 1.00 95.19 181 THR A C 1
ATOM 1494 O O . THR A 1 181 ? -0.166 23.862 1.499 1.00 95.19 181 THR A O 1
ATOM 1497 N N . ASN A 1 182 ? 0.469 21.938 0.531 1.00 94.75 182 ASN A N 1
ATOM 1498 C CA . ASN A 1 182 ? 0.688 22.503 -0.806 1.00 94.75 182 ASN A CA 1
ATOM 1499 C C . ASN A 1 182 ? -0.614 22.781 -1.581 1.00 94.75 182 ASN A C 1
ATOM 1501 O O . ASN A 1 182 ? -0.601 23.541 -2.546 1.00 94.75 182 ASN A O 1
ATOM 1505 N N . TYR A 1 183 ? -1.722 22.162 -1.180 1.00 95.69 183 TYR A N 1
ATOM 1506 C CA . TYR A 1 183 ? -3.035 22.236 -1.825 1.00 95.69 183 TYR A CA 1
ATOM 1507 C C . TYR A 1 183 ? -4.133 21.888 -0.809 1.00 95.69 183 TYR A C 1
ATOM 1509 O O . TYR A 1 183 ? -3.841 21.433 0.299 1.00 95.69 183 TYR A O 1
ATOM 1517 N N . LYS A 1 184 ? -5.402 22.097 -1.171 1.00 96.50 184 LYS A N 1
ATOM 1518 C CA . LYS A 1 184 ? -6.555 21.652 -0.374 1.00 96.50 184 LYS A CA 1
ATOM 1519 C C . LYS A 1 184 ? -6.871 20.186 -0.668 1.00 96.50 184 LYS A C 1
ATOM 1521 O O . LYS A 1 184 ? -6.601 19.692 -1.757 1.00 96.50 184 LYS A O 1
ATOM 1526 N N . LEU A 1 185 ? -7.532 19.504 0.269 1.00 95.12 185 LEU A N 1
ATOM 1527 C CA . LEU A 1 185 ? -7.958 18.109 0.082 1.00 95.12 185 LEU A CA 1
ATOM 1528 C C . LEU A 1 185 ? -8.833 17.918 -1.168 1.00 95.12 185 LEU A C 1
ATOM 1530 O O . LEU A 1 185 ? -8.646 16.950 -1.903 1.00 95.12 185 LEU A O 1
ATOM 1534 N N . ASP A 1 186 ? -9.730 18.865 -1.453 1.00 96.75 186 ASP A N 1
ATOM 1535 C CA . ASP A 1 186 ? -10.594 18.802 -2.637 1.00 96.75 186 ASP A CA 1
ATOM 1536 C C . ASP A 1 186 ? -9.791 18.846 -3.945 1.00 96.75 186 ASP A C 1
ATOM 1538 O O . ASP A 1 186 ? -10.193 18.216 -4.925 1.00 96.75 186 ASP A O 1
ATOM 1542 N N . ASP A 1 187 ? -8.626 19.506 -3.962 1.00 98.06 187 ASP A N 1
ATOM 1543 C CA . ASP A 1 187 ? -7.763 19.593 -5.146 1.00 98.06 187 ASP A CA 1
ATOM 1544 C C . ASP A 1 187 ? -7.229 18.212 -5.559 1.00 98.06 187 ASP A C 1
ATOM 1546 O O . ASP A 1 187 ? -7.091 17.939 -6.754 1.00 98.06 187 ASP A O 1
ATOM 1550 N N . ILE A 1 188 ? -7.027 17.303 -4.593 1.00 97.50 188 ILE A N 1
ATOM 1551 C CA . ILE A 1 188 ? -6.690 15.898 -4.864 1.00 97.50 188 ILE A CA 1
ATOM 1552 C C . ILE A 1 188 ? -7.809 15.262 -5.686 1.00 97.50 188 ILE A C 1
ATOM 1554 O O . ILE A 1 188 ? -7.559 14.745 -6.772 1.00 97.50 188 ILE A O 1
ATOM 1558 N N . SER A 1 189 ? -9.052 15.324 -5.203 1.00 97.06 189 SER A N 1
ATOM 1559 C CA . SER A 1 189 ? -10.186 14.709 -5.900 1.00 97.06 189 SER A CA 1
ATOM 1560 C C . SER A 1 189 ? -10.453 15.354 -7.266 1.00 97.06 189 SER A C 1
ATOM 1562 O O . SER A 1 189 ? -10.668 14.644 -8.250 1.00 97.06 189 SER A O 1
ATOM 1564 N N . ASN A 1 190 ? -10.328 16.683 -7.357 1.00 97.44 190 ASN A N 1
ATOM 1565 C CA . ASN A 1 190 ? -10.494 17.443 -8.594 1.00 97.44 190 ASN A CA 1
ATOM 1566 C C . ASN A 1 190 ? -9.464 17.045 -9.655 1.00 97.44 190 ASN A C 1
ATOM 1568 O O . ASN A 1 190 ? -9.817 16.929 -10.830 1.00 97.44 190 ASN A O 1
ATOM 1572 N N . SER A 1 191 ? -8.216 16.777 -9.251 1.00 97.31 191 SER A N 1
ATOM 1573 C CA . SER A 1 191 ? -7.168 16.328 -10.175 1.00 97.31 191 SER A CA 1
ATOM 1574 C C . SER A 1 191 ? -7.535 15.013 -10.876 1.00 97.31 191 SER A C 1
ATOM 1576 O O . SER A 1 191 ? -7.190 14.816 -12.038 1.00 97.31 191 SER A O 1
ATOM 1578 N N . LEU A 1 192 ? -8.316 14.149 -10.219 1.00 98.25 192 LEU A N 1
ATOM 1579 C CA . LEU A 1 192 ? -8.657 12.805 -10.692 1.00 98.25 192 LEU A CA 1
ATOM 1580 C C . LEU A 1 192 ? -9.942 12.738 -11.531 1.00 98.25 192 LEU A C 1
ATOM 1582 O O . LEU A 1 192 ? -10.173 11.732 -12.204 1.00 98.25 192 LEU A O 1
ATOM 1586 N N . LEU A 1 193 ? -10.752 13.802 -11.556 1.00 96.00 193 LEU A N 1
ATOM 1587 C CA . LEU A 1 193 ? -12.050 13.835 -12.251 1.00 96.00 193 LEU A CA 1
ATOM 1588 C C . LEU A 1 193 ? -11.965 13.539 -13.755 1.00 96.00 193 LEU A C 1
ATOM 1590 O O . LEU A 1 193 ? -12.923 13.047 -14.351 1.00 96.00 193 LEU A O 1
ATOM 1594 N N . SER A 1 194 ? -10.823 13.835 -14.378 1.00 94.81 194 SER A N 1
ATOM 1595 C CA . SER A 1 194 ? -10.597 13.597 -15.809 1.00 94.81 194 SER A CA 1
ATOM 1596 C C . SER A 1 194 ? -10.351 12.123 -16.164 1.00 94.81 194 SER A C 1
ATOM 1598 O O . SER A 1 194 ? -10.348 11.765 -17.345 1.00 94.81 194 SER A O 1
ATOM 1600 N N . ILE A 1 195 ? -10.145 11.249 -15.172 1.00 97.00 195 ILE A N 1
ATOM 1601 C CA . ILE A 1 195 ? -9.887 9.825 -15.394 1.00 97.00 195 ILE A CA 1
ATOM 1602 C C . ILE A 1 195 ? -11.220 9.103 -15.616 1.00 97.00 195 ILE A C 1
ATOM 1604 O O . ILE A 1 195 ? -12.018 8.884 -14.707 1.00 97.00 195 ILE A O 1
ATOM 1608 N N . THR A 1 196 ? -11.457 8.699 -16.861 1.00 91.69 196 THR A N 1
ATOM 1609 C CA . THR A 1 196 ? -12.635 7.916 -17.256 1.00 91.69 196 THR A CA 1
ATOM 1610 C C . THR A 1 196 ? -12.727 6.601 -16.476 1.00 91.69 196 THR A C 1
ATOM 1612 O O . THR A 1 196 ? -11.708 5.950 -16.272 1.00 91.69 196 THR A O 1
ATOM 1615 N N . ASN A 1 197 ? -13.943 6.147 -16.164 1.00 93.69 197 ASN A N 1
ATOM 1616 C CA . ASN A 1 197 ? -14.243 4.851 -15.531 1.00 93.69 197 ASN A CA 1
ATOM 1617 C C . ASN A 1 197 ? -13.865 4.702 -14.047 1.00 93.69 197 ASN A C 1
ATOM 1619 O O . ASN A 1 197 ? -14.056 3.616 -13.503 1.00 93.69 197 ASN A O 1
ATOM 1623 N N . LEU A 1 198 ? -13.420 5.762 -13.361 1.00 96.94 198 LEU A N 1
ATOM 1624 C CA . LEU A 1 198 ? -13.407 5.732 -11.896 1.00 96.94 198 LEU A CA 1
ATOM 1625 C C . LEU A 1 198 ? -14.845 5.771 -11.357 1.00 96.94 198 LEU A C 1
ATOM 1627 O O . LEU A 1 198 ? -15.666 6.619 -11.726 1.00 96.94 198 LEU A O 1
ATOM 1631 N N . LYS A 1 199 ? -15.148 4.836 -10.461 1.00 96.62 199 LYS A N 1
ATOM 1632 C CA . LYS A 1 199 ? -16.403 4.771 -9.715 1.00 96.62 199 LYS A CA 1
ATOM 1633 C C . LYS A 1 199 ? -16.320 5.614 -8.456 1.00 96.62 199 LYS A C 1
ATOM 1635 O O . LYS A 1 199 ? -17.228 6.412 -8.245 1.00 96.62 199 LYS A O 1
ATOM 1640 N N . ASN A 1 200 ? -15.238 5.488 -7.688 1.00 97.00 200 ASN A N 1
ATOM 1641 C CA . ASN A 1 200 ? -15.078 6.148 -6.393 1.00 97.00 200 ASN A CA 1
ATOM 1642 C C . ASN A 1 200 ? -13.693 6.800 -6.256 1.00 97.00 200 ASN A C 1
ATOM 1644 O O . ASN A 1 200 ? -12.672 6.194 -6.582 1.00 97.00 200 ASN A O 1
ATOM 1648 N N . ILE A 1 201 ? -13.665 8.019 -5.721 1.00 98.31 201 ILE A N 1
ATOM 1649 C CA . ILE A 1 201 ? -12.458 8.691 -5.236 1.00 98.31 201 ILE A CA 1
ATOM 1650 C C . ILE A 1 201 ? -12.679 8.965 -3.754 1.00 98.31 201 ILE A C 1
ATOM 1652 O O . ILE A 1 201 ? -13.577 9.721 -3.390 1.00 98.31 201 ILE A O 1
ATOM 1656 N N . VAL A 1 202 ? -11.870 8.339 -2.909 1.00 98.38 202 VAL A N 1
ATOM 1657 C CA . VAL A 1 202 ? -11.923 8.478 -1.458 1.00 98.38 202 VAL A CA 1
ATOM 1658 C C . VAL A 1 202 ? -10.703 9.254 -0.995 1.00 98.38 202 VAL A C 1
ATOM 1660 O O . VAL A 1 202 ? -9.573 8.829 -1.236 1.00 98.38 202 VAL A O 1
ATOM 1663 N N . VAL A 1 203 ? -10.930 10.366 -0.306 1.00 98.38 203 VAL A N 1
ATOM 1664 C CA . VAL A 1 203 ? -9.868 11.128 0.358 1.00 98.38 203 VAL A CA 1
ATOM 1665 C C . VAL A 1 203 ? -10.085 11.041 1.863 1.00 98.38 203 VAL A C 1
ATOM 1667 O O . VAL A 1 203 ? -11.141 11.405 2.382 1.00 98.38 203 VAL A O 1
ATOM 1670 N N . VAL A 1 204 ? -9.084 10.524 2.568 1.00 98.62 204 VAL A N 1
ATOM 1671 C CA . VAL A 1 204 ? -9.087 10.381 4.024 1.00 98.62 204 VAL A CA 1
ATOM 1672 C C . VAL A 1 204 ? -8.092 11.394 4.598 1.00 98.62 204 VAL A C 1
ATOM 1674 O O . VAL A 1 204 ? -6.888 11.216 4.393 1.00 98.62 204 VAL A O 1
ATOM 1677 N N . PRO A 1 205 ? -8.538 12.449 5.307 1.00 98.06 205 PRO A N 1
ATOM 1678 C CA . PRO A 1 205 ? -7.635 13.315 6.059 1.00 98.06 205 PRO A CA 1
ATOM 1679 C C . PRO A 1 205 ? -6.999 12.515 7.202 1.00 98.06 205 PRO A C 1
ATOM 1681 O O . PRO A 1 205 ? -7.624 12.249 8.228 1.00 98.06 205 PRO A O 1
ATOM 1684 N N . TRP A 1 206 ? -5.750 12.099 7.014 1.00 97.88 206 TRP A N 1
ATOM 1685 C CA . TRP A 1 206 ? -5.025 11.197 7.905 1.00 97.88 206 TRP A CA 1
ATOM 1686 C C . TRP A 1 206 ? -3.992 11.967 8.728 1.00 97.88 206 TRP A C 1
ATOM 1688 O O . TRP A 1 206 ? -2.786 11.740 8.635 1.00 97.88 206 TRP A O 1
ATOM 1698 N N . ASN A 1 207 ? -4.475 12.919 9.526 1.00 95.75 207 ASN A N 1
ATOM 1699 C CA . ASN A 1 207 ? -3.672 13.943 10.207 1.00 95.75 207 ASN A CA 1
ATOM 1700 C C . ASN A 1 207 ? -2.970 13.431 11.481 1.00 95.75 207 ASN A C 1
ATOM 1702 O O . ASN A 1 207 ? -3.032 14.058 12.538 1.00 95.75 207 ASN A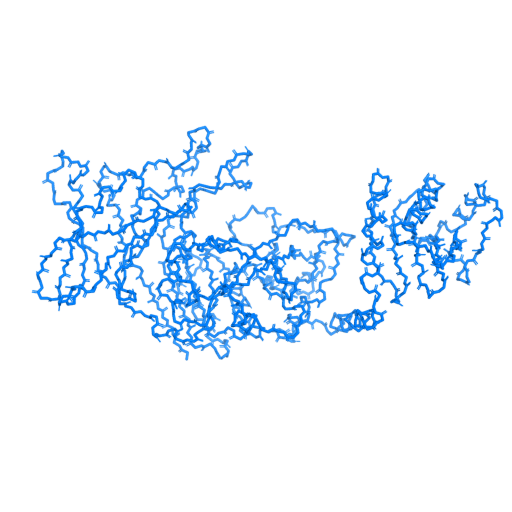 O 1
ATOM 1706 N N . PHE A 1 208 ? -2.298 12.286 11.387 1.00 96.81 208 PHE A N 1
ATOM 1707 C CA . PHE A 1 208 ? -1.555 11.670 12.485 1.00 96.81 208 PHE A CA 1
ATOM 1708 C C . PHE A 1 208 ? -0.050 11.772 12.252 1.00 96.81 208 PHE A C 1
ATOM 1710 O O . PHE A 1 208 ? 0.426 11.755 11.113 1.00 96.81 208 PHE A O 1
ATOM 1717 N N . LYS A 1 209 ? 0.726 11.856 13.335 1.00 96.00 209 LYS A N 1
ATOM 1718 C CA . LYS A 1 209 ? 2.189 11.875 13.238 1.00 96.00 209 LYS A CA 1
ATOM 1719 C C . LYS A 1 209 ? 2.684 10.591 12.581 1.00 96.00 209 LYS A C 1
ATOM 1721 O O . LYS A 1 209 ? 2.338 9.503 13.029 1.00 96.00 209 LYS A O 1
ATOM 1726 N N . TYR A 1 210 ? 3.529 10.720 11.557 1.00 93.62 210 TYR A N 1
ATOM 1727 C CA . TYR A 1 210 ? 4.016 9.559 10.812 1.00 93.62 210 TYR A CA 1
ATOM 1728 C C . TYR A 1 210 ? 4.769 8.556 11.699 1.00 93.62 210 TYR A C 1
ATOM 1730 O O . TYR A 1 210 ? 4.575 7.344 11.593 1.00 93.62 210 TYR A O 1
ATOM 1738 N N . GLY A 1 211 ? 5.615 9.085 12.586 1.00 92.44 211 GLY A N 1
ATOM 1739 C CA . GLY A 1 211 ? 6.539 8.312 13.397 1.00 92.44 211 GLY A CA 1
ATOM 1740 C C . GLY A 1 211 ? 7.994 8.416 12.928 1.00 92.44 211 GLY A C 1
ATOM 1741 O O . GLY A 1 211 ? 8.274 8.636 11.748 1.00 92.44 211 GLY A O 1
ATOM 1742 N N . PRO A 1 212 ? 8.971 8.280 13.834 1.00 90.44 212 PRO A N 1
ATOM 1743 C CA . PRO A 1 212 ? 10.377 8.266 13.470 1.00 90.44 212 PRO A CA 1
ATOM 1744 C C . PRO A 1 212 ? 10.713 6.985 12.699 1.00 90.44 212 PRO A C 1
ATOM 1746 O O . PRO A 1 212 ? 10.488 5.870 13.165 1.00 90.44 212 PRO A O 1
ATOM 1749 N N . GLN A 1 213 ? 11.300 7.142 11.515 1.00 86.50 213 GLN A N 1
ATOM 1750 C CA . GLN A 1 213 ? 11.664 6.018 10.655 1.00 86.50 213 GLN A CA 1
ATOM 1751 C C . GLN A 1 213 ? 12.887 5.252 11.180 1.00 86.50 213 GLN A C 1
ATOM 1753 O O . GLN A 1 213 ? 13.674 5.763 11.984 1.00 86.50 213 GLN A O 1
ATOM 1758 N N . GLY A 1 214 ? 13.038 4.013 10.712 1.00 83.00 214 GLY A N 1
ATOM 1759 C CA . GLY A 1 214 ? 14.243 3.211 10.897 1.00 83.00 214 GLY A CA 1
ATOM 1760 C C . GLY A 1 214 ? 15.274 3.476 9.799 1.00 83.00 214 GLY A C 1
ATOM 1761 O O . GLY A 1 214 ? 15.288 4.521 9.142 1.00 83.00 214 GLY A O 1
ATOM 1762 N N . LYS A 1 215 ? 16.173 2.517 9.578 1.00 72.12 215 LYS A N 1
ATOM 1763 C CA . LYS A 1 215 ? 17.309 2.719 8.663 1.00 72.12 215 LYS A CA 1
ATOM 1764 C C . LYS A 1 215 ? 17.022 2.468 7.205 1.00 72.12 215 LYS A C 1
ATOM 1766 O O . LYS A 1 215 ? 16.284 1.534 6.900 1.00 72.12 215 LYS A O 1
ATOM 1771 N N . PRO A 1 216 ? 17.644 3.267 6.312 1.00 59.56 216 PRO A N 1
ATOM 1772 C CA . PRO A 1 216 ? 18.775 4.199 6.549 1.00 59.56 216 PRO A CA 1
ATOM 1773 C C . PRO A 1 216 ? 18.418 5.659 6.917 1.00 59.56 216 PRO A C 1
ATOM 1775 O O . PRO A 1 216 ? 19.300 6.510 6.921 1.00 59.56 216 PRO A O 1
ATOM 1778 N N . TRP A 1 217 ? 17.159 5.988 7.206 1.00 59.31 217 TRP A N 1
ATOM 1779 C CA . TRP A 1 217 ? 16.682 7.381 7.200 1.00 59.31 217 TRP A CA 1
ATOM 1780 C C . TRP A 1 217 ? 17.007 8.199 8.455 1.00 59.31 217 TRP A C 1
ATOM 1782 O O . TRP A 1 217 ? 17.041 9.424 8.391 1.00 59.31 217 TRP A O 1
ATOM 1792 N N . THR A 1 218 ? 17.278 7.537 9.580 1.00 60.88 218 THR A N 1
ATOM 1793 C CA . THR A 1 218 ? 17.563 8.179 10.878 1.00 60.88 218 THR A CA 1
ATOM 1794 C C . THR A 1 218 ? 18.973 7.892 11.432 1.00 60.88 218 THR A C 1
ATOM 1796 O O . THR A 1 218 ? 19.327 8.432 12.472 1.00 60.88 218 THR A O 1
ATOM 1799 N N . GLY A 1 219 ? 19.816 7.084 10.756 1.00 59.75 219 GLY A N 1
ATOM 1800 C CA . GLY A 1 219 ? 21.225 6.808 11.149 1.00 59.75 219 GLY A CA 1
ATOM 1801 C C . GLY A 1 219 ? 21.793 5.452 10.646 1.00 59.75 219 GLY A C 1
ATOM 1802 O O . GLY A 1 219 ? 21.203 4.896 9.727 1.00 59.75 219 GLY A O 1
ATOM 1803 N N . PRO A 1 220 ? 22.823 4.834 11.298 1.00 64.62 220 PRO A N 1
ATOM 1804 C CA . PRO A 1 220 ? 23.362 3.438 11.105 1.00 64.62 220 PRO A CA 1
ATOM 1805 C C . PRO A 1 220 ? 23.090 2.396 12.264 1.00 64.62 220 PRO A C 1
ATOM 1807 O O . PRO A 1 220 ? 23.392 2.704 13.410 1.00 64.62 220 PRO A O 1
ATOM 1810 N N . ASN A 1 221 ? 22.368 1.269 12.051 1.00 77.25 221 ASN A N 1
ATOM 1811 C CA . ASN A 1 221 ? 21.580 0.386 13.005 1.00 77.25 221 ASN A CA 1
ATOM 1812 C C . ASN A 1 221 ? 20.384 0.927 13.902 1.00 77.25 221 ASN A C 1
ATOM 1814 O O . ASN A 1 221 ? 20.586 1.103 15.080 1.00 77.25 221 ASN A O 1
ATOM 1818 N N . THR A 1 222 ? 19.188 1.327 13.421 1.00 81.81 222 THR A N 1
ATOM 1819 C CA . THR A 1 222 ? 18.048 1.943 14.180 1.00 81.81 222 THR A CA 1
ATOM 1820 C C . THR A 1 222 ? 16.844 1.165 13.698 1.00 81.81 222 THR A C 1
ATOM 1822 O O . THR A 1 222 ? 16.657 1.055 12.476 1.00 81.81 222 THR A O 1
ATOM 1825 N N . PRO A 1 223 ? 16.069 0.601 14.624 1.00 85.44 223 PRO A N 1
ATOM 1826 C CA . PRO A 1 223 ? 14.948 -0.245 14.274 1.00 85.44 223 PRO A CA 1
ATOM 1827 C C . PRO A 1 223 ? 13.838 0.537 13.564 1.00 85.44 223 PRO A C 1
ATOM 1829 O O . PRO A 1 223 ? 13.603 1.718 13.812 1.00 85.44 223 PRO A O 1
ATOM 1832 N N . TRP A 1 224 ? 13.140 -0.159 12.671 1.00 86.88 224 TRP A N 1
ATOM 1833 C CA . TRP A 1 224 ? 11.801 0.229 12.248 1.00 86.88 224 TRP A CA 1
ATOM 1834 C C . TRP A 1 224 ? 10.859 -0.216 13.362 1.00 86.88 224 TRP A C 1
ATOM 1836 O O . TRP A 1 224 ? 10.613 -1.417 13.495 1.00 86.88 224 TRP A O 1
ATOM 1846 N N . ASP A 1 225 ? 10.436 0.728 14.207 1.00 90.38 225 ASP A N 1
ATOM 1847 C CA . ASP A 1 225 ? 9.700 0.487 15.460 1.00 90.38 225 ASP A CA 1
ATOM 1848 C C . ASP A 1 225 ? 8.483 1.402 15.673 1.00 90.38 225 ASP A C 1
ATOM 1850 O O . ASP A 1 225 ? 7.616 1.046 16.465 1.00 90.38 225 ASP A O 1
ATOM 1854 N N . SER A 1 226 ? 8.405 2.540 14.975 1.00 92.81 226 SER A N 1
ATOM 1855 C CA . SER A 1 226 ? 7.507 3.643 15.344 1.00 92.81 226 SER A CA 1
ATOM 1856 C C . SER A 1 226 ? 6.751 4.281 14.178 1.00 92.81 226 SER A C 1
ATOM 1858 O O . SER A 1 226 ? 6.053 5.265 14.395 1.00 92.81 226 SER A O 1
ATOM 1860 N N . ASP A 1 227 ? 6.861 3.750 12.958 1.00 91.81 227 ASP A N 1
ATOM 1861 C CA . ASP A 1 227 ? 6.151 4.182 11.738 1.00 91.81 227 ASP A CA 1
ATOM 1862 C C . ASP A 1 227 ? 4.657 3.792 11.754 1.00 91.81 227 ASP A C 1
ATOM 1864 O O . ASP A 1 227 ? 4.102 3.253 10.793 1.00 91.81 227 ASP A O 1
ATOM 1868 N N . PHE A 1 228 ? 3.997 4.040 12.887 1.00 95.38 228 PHE A N 1
ATOM 1869 C CA . PHE A 1 228 ? 2.662 3.534 13.184 1.00 95.38 228 PHE A CA 1
ATOM 1870 C C . PHE A 1 228 ? 1.591 4.058 12.230 1.00 95.38 228 PHE A C 1
ATOM 1872 O O . PHE A 1 228 ? 0.655 3.330 11.903 1.00 95.38 228 PHE A O 1
ATOM 1879 N N . CYS A 1 229 ? 1.734 5.299 11.761 1.00 96.25 229 CYS A N 1
ATOM 1880 C CA . CYS A 1 229 ? 0.755 5.957 10.900 1.00 96.25 229 CYS A CA 1
ATOM 1881 C C . CYS A 1 229 ? 0.527 5.188 9.592 1.00 96.25 229 CYS A C 1
ATOM 1883 O O . CYS A 1 229 ? -0.620 4.978 9.189 1.00 96.25 229 CYS A O 1
ATOM 1885 N N . GLN A 1 230 ? 1.607 4.703 8.967 1.00 95.62 230 GLN A N 1
ATOM 1886 C CA . GLN A 1 230 ? 1.530 3.939 7.720 1.00 95.62 230 GLN A CA 1
ATOM 1887 C C . GLN A 1 230 ? 0.847 2.587 7.933 1.00 95.62 230 GLN A C 1
ATOM 1889 O O . GLN A 1 230 ? -0.019 2.189 7.153 1.00 95.62 230 GLN A O 1
ATOM 1894 N N . ILE A 1 231 ? 1.195 1.896 9.020 1.00 95.88 231 ILE A N 1
ATOM 1895 C CA . ILE A 1 231 ? 0.558 0.630 9.395 1.00 95.88 231 ILE A CA 1
ATOM 1896 C C . ILE A 1 231 ? -0.931 0.841 9.699 1.00 95.88 231 ILE A C 1
ATOM 1898 O O . ILE A 1 231 ? -1.770 0.061 9.245 1.00 95.88 231 ILE A O 1
ATOM 1902 N N . GLY A 1 232 ? -1.267 1.919 10.410 1.00 97.44 232 GLY A N 1
ATOM 1903 C CA . GLY A 1 232 ? -2.636 2.317 10.719 1.00 97.44 232 GLY A CA 1
ATOM 1904 C C . GLY A 1 232 ? -3.478 2.556 9.468 1.00 97.44 232 GLY A C 1
ATOM 1905 O O . GLY A 1 232 ? -4.556 1.980 9.358 1.00 97.44 232 GLY A O 1
ATOM 1906 N N . ALA A 1 233 ? -2.970 3.326 8.500 1.00 98.38 233 ALA A N 1
ATOM 1907 C CA . ALA A 1 233 ? -3.662 3.586 7.233 1.00 98.38 233 ALA A CA 1
ATOM 1908 C C . ALA A 1 233 ? -3.921 2.296 6.434 1.00 98.38 233 ALA A C 1
ATOM 1910 O O . ALA A 1 233 ? -5.000 2.104 5.876 1.00 98.38 233 ALA A O 1
ATOM 1911 N N . LEU A 1 234 ? -2.958 1.368 6.415 1.00 98.19 234 LEU A N 1
ATOM 1912 C CA . LEU A 1 234 ? -3.105 0.084 5.723 1.00 98.19 234 LEU A CA 1
ATOM 1913 C C . LEU A 1 234 ? -4.140 -0.828 6.399 1.00 98.19 234 LEU A C 1
ATOM 1915 O O . LEU A 1 234 ? -4.943 -1.462 5.714 1.00 98.19 234 LEU A O 1
ATOM 1919 N N . GLN A 1 235 ? -4.147 -0.893 7.733 1.00 97.50 235 GLN A N 1
ATOM 1920 C CA . GLN A 1 235 ? -5.168 -1.638 8.480 1.00 97.50 235 GLN A CA 1
ATOM 1921 C C . GLN A 1 235 ? -6.552 -1.001 8.334 1.00 97.50 235 GLN A C 1
ATOM 1923 O O . GLN A 1 235 ? -7.535 -1.707 8.115 1.00 97.50 235 GLN A O 1
ATOM 1928 N N . HIS A 1 236 ? -6.621 0.329 8.378 1.00 98.31 236 HIS A N 1
ATOM 1929 C CA . HIS A 1 236 ? -7.842 1.072 8.103 1.00 98.31 236 HIS A CA 1
ATOM 1930 C C . HIS A 1 236 ? -8.366 0.748 6.697 1.00 98.31 236 HIS A C 1
ATOM 1932 O O . HIS A 1 236 ? -9.522 0.365 6.563 1.00 98.31 236 HIS A O 1
ATOM 1938 N N . MET A 1 237 ? -7.512 0.748 5.665 1.00 98.31 237 MET A N 1
ATOM 1939 C CA . MET A 1 237 ? -7.899 0.358 4.302 1.00 98.31 237 MET A CA 1
ATOM 1940 C C . MET A 1 237 ? -8.528 -1.037 4.249 1.00 98.31 237 MET A C 1
ATOM 1942 O O . MET A 1 237 ? -9.560 -1.228 3.598 1.00 98.31 237 MET A O 1
ATOM 1946 N N . ARG A 1 238 ? -7.931 -2.006 4.956 1.00 97.69 238 ARG A N 1
ATOM 1947 C CA . ARG A 1 238 ? -8.441 -3.380 5.023 1.00 97.69 238 ARG A CA 1
ATOM 1948 C C . ARG A 1 238 ? -9.869 -3.418 5.569 1.00 97.69 238 ARG A C 1
ATOM 1950 O O . ARG A 1 238 ? -10.759 -3.919 4.889 1.00 97.69 238 ARG A O 1
ATOM 1957 N N . PHE A 1 239 ? -10.076 -2.919 6.786 1.00 97.69 239 PHE A N 1
ATOM 1958 C CA . PHE A 1 239 ? -11.333 -3.116 7.518 1.00 97.69 239 PHE A CA 1
ATOM 1959 C C . PHE A 1 239 ? -12.425 -2.109 7.147 1.00 97.69 239 PHE A C 1
ATOM 1961 O O . PHE A 1 239 ? -13.610 -2.446 7.195 1.00 97.69 239 PHE A O 1
ATOM 1968 N N . ARG A 1 240 ? -12.042 -0.883 6.774 1.00 97.56 240 ARG A N 1
ATOM 1969 C CA . ARG A 1 240 ? -12.976 0.195 6.431 1.00 97.56 240 ARG A CA 1
ATOM 1970 C C . ARG A 1 240 ? -13.561 0.026 5.032 1.00 97.56 240 ARG A C 1
ATOM 1972 O O . ARG A 1 240 ? -14.738 0.303 4.848 1.00 97.56 240 ARG A O 1
ATOM 1979 N N . PHE A 1 241 ? -12.748 -0.412 4.066 1.00 97.50 241 PHE A N 1
ATOM 1980 C CA . PHE A 1 241 ? -13.091 -0.313 2.640 1.00 97.50 241 PHE A CA 1
ATOM 1981 C C . PHE A 1 241 ? -12.995 -1.620 1.851 1.00 97.50 241 PHE A C 1
ATOM 1983 O O . PHE A 1 241 ? -13.480 -1.672 0.725 1.00 97.50 241 PHE A O 1
ATOM 1990 N N . SER A 1 242 ? -12.326 -2.652 2.370 1.00 97.19 242 SER A N 1
ATOM 1991 C CA . SER A 1 242 ? -11.834 -3.741 1.514 1.00 97.19 242 SER A CA 1
ATOM 1992 C C . SER A 1 242 ? -12.315 -5.137 1.893 1.00 97.19 242 SER A C 1
ATOM 1994 O O . SER A 1 242 ? -11.878 -6.104 1.273 1.00 97.19 242 SER A O 1
ATOM 1996 N N . LEU A 1 243 ? -13.208 -5.285 2.876 1.00 96.00 243 LEU A N 1
ATOM 1997 C CA . LEU A 1 243 ? -13.709 -6.612 3.258 1.00 96.00 243 LEU A CA 1
ATOM 1998 C C . LEU A 1 243 ? -14.640 -7.217 2.199 1.00 96.00 243 LEU A C 1
ATOM 2000 O O . LEU A 1 243 ? -14.753 -8.436 2.124 1.00 96.00 243 LEU A O 1
ATOM 2004 N N . LYS A 1 244 ? -15.283 -6.376 1.376 1.00 95.88 244 LYS A N 1
ATOM 2005 C CA . LYS A 1 244 ? -16.167 -6.790 0.269 1.00 95.88 244 LYS A CA 1
ATOM 2006 C C . LYS A 1 244 ? -15.630 -6.415 -1.121 1.00 95.88 244 LYS A C 1
ATOM 2008 O O . LYS A 1 244 ? -16.300 -6.644 -2.124 1.00 95.88 244 LYS A O 1
ATOM 2013 N N . SER A 1 245 ? -14.432 -5.836 -1.206 1.00 96.75 245 SER A N 1
ATOM 2014 C CA . SER A 1 245 ? -13.831 -5.466 -2.491 1.00 96.75 245 SER A CA 1
ATOM 2015 C C . SER A 1 245 ? -13.219 -6.683 -3.196 1.00 96.75 245 SER A C 1
ATOM 2017 O O . SER A 1 245 ? -12.936 -7.707 -2.566 1.00 96.75 245 SER A O 1
ATOM 2019 N N . LYS A 1 246 ? -12.954 -6.575 -4.509 1.00 97.50 246 LYS A N 1
ATOM 2020 C CA . LYS A 1 246 ? -12.136 -7.586 -5.211 1.00 97.50 246 LYS A CA 1
ATOM 2021 C C . LYS A 1 246 ? -10.720 -7.632 -4.638 1.00 97.50 246 LYS A C 1
ATOM 2023 O O . LYS A 1 246 ? -10.090 -8.688 -4.566 1.00 97.50 246 LYS A O 1
ATOM 2028 N N . GLY A 1 247 ? -10.234 -6.476 -4.209 1.00 98.19 247 GLY A N 1
ATOM 2029 C CA . GLY A 1 247 ? -8.996 -6.319 -3.477 1.00 98.19 247 GLY A CA 1
ATOM 2030 C C . GLY A 1 247 ? -8.505 -4.886 -3.543 1.00 98.19 247 GLY A C 1
ATOM 2031 O O . GLY A 1 247 ? -9.187 -3.991 -4.050 1.00 98.19 247 GLY A O 1
ATOM 2032 N N . PHE A 1 248 ? -7.290 -4.673 -3.061 1.00 98.50 248 PHE A N 1
ATOM 2033 C CA . PHE A 1 248 ? -6.606 -3.408 -3.235 1.00 98.50 248 PHE A CA 1
ATOM 2034 C C . PHE A 1 248 ? -5.115 -3.576 -3.502 1.00 98.50 248 PHE A C 1
ATOM 2036 O O . PHE A 1 248 ? -4.475 -4.520 -3.033 1.00 98.50 248 PHE A O 1
ATOM 2043 N N . ILE A 1 249 ? -4.572 -2.630 -4.259 1.00 98.69 249 ILE A N 1
ATOM 2044 C CA . ILE A 1 249 ? -3.143 -2.475 -4.513 1.00 98.69 249 ILE A CA 1
ATOM 2045 C C . ILE A 1 249 ? -2.591 -1.468 -3.503 1.00 98.69 249 ILE A C 1
ATOM 2047 O O . ILE A 1 249 ? -3.132 -0.371 -3.375 1.00 98.69 249 ILE A O 1
ATOM 2051 N N . ASN A 1 250 ? -1.510 -1.832 -2.814 1.00 98.00 250 ASN A N 1
ATOM 2052 C CA . ASN A 1 250 ? -0.699 -0.903 -2.031 1.00 98.00 250 ASN A CA 1
ATOM 2053 C C . ASN A 1 250 ? 0.533 -0.514 -2.856 1.00 98.00 250 ASN A C 1
ATOM 2055 O O . ASN A 1 250 ? 1.428 -1.342 -3.058 1.00 98.00 250 ASN A O 1
ATOM 2059 N N . ALA A 1 251 ? 0.567 0.727 -3.330 1.00 96.75 251 ALA A N 1
ATOM 2060 C CA . ALA A 1 251 ? 1.684 1.287 -4.080 1.00 96.75 251 ALA A CA 1
ATOM 2061 C C . ALA A 1 251 ? 1.854 2.758 -3.701 1.00 96.75 251 ALA A C 1
ATOM 2063 O O . ALA A 1 251 ? 0.867 3.489 -3.630 1.00 96.75 251 ALA A O 1
ATOM 2064 N N . ASP A 1 252 ? 3.096 3.185 -3.477 1.00 95.50 252 ASP A N 1
ATOM 2065 C CA . ASP A 1 252 ? 3.365 4.603 -3.235 1.00 95.50 252 ASP A CA 1
ATOM 2066 C C . ASP A 1 252 ? 3.144 5.383 -4.542 1.00 95.50 252 ASP A C 1
ATOM 2068 O O . ASP A 1 252 ? 3.160 4.799 -5.632 1.00 95.50 252 ASP A O 1
ATOM 2072 N N . ILE A 1 253 ? 2.944 6.704 -4.451 1.00 96.25 253 ILE A N 1
ATOM 2073 C CA . ILE A 1 253 ? 2.767 7.546 -5.646 1.00 96.25 253 ILE A CA 1
ATOM 2074 C C . ILE A 1 253 ? 3.908 7.310 -6.636 1.00 96.25 253 ILE A C 1
ATOM 2076 O O . ILE A 1 253 ? 3.644 7.133 -7.814 1.00 96.25 253 ILE A O 1
ATOM 2080 N N . ASP A 1 254 ? 5.150 7.189 -6.170 1.00 94.00 254 ASP A N 1
ATOM 2081 C CA . ASP A 1 254 ? 6.341 6.984 -6.997 1.00 94.00 254 ASP A CA 1
ATOM 2082 C C . ASP A 1 254 ? 6.550 5.540 -7.491 1.00 94.00 254 ASP A C 1
ATOM 2084 O O . ASP A 1 254 ? 7.637 5.195 -7.961 1.00 94.00 254 ASP A O 1
ATOM 2088 N N . GLU A 1 255 ? 5.526 4.686 -7.426 1.00 95.81 255 GLU A N 1
ATOM 2089 C CA . GLU A 1 255 ? 5.624 3.268 -7.757 1.00 95.81 255 GLU A CA 1
ATOM 2090 C C . GLU A 1 255 ? 4.528 2.776 -8.714 1.00 95.81 255 GLU A C 1
ATOM 2092 O O . GLU A 1 255 ? 3.327 2.851 -8.441 1.00 95.81 255 GLU A O 1
ATOM 2097 N N . LEU A 1 256 ? 4.948 2.149 -9.818 1.00 96.81 256 LEU A N 1
ATOM 2098 C CA . LEU A 1 256 ? 4.049 1.549 -10.807 1.00 96.81 256 LEU A CA 1
ATOM 2099 C C . LEU A 1 256 ? 4.258 0.036 -10.900 1.00 96.81 256 LEU A C 1
ATOM 2101 O O . LEU A 1 256 ? 5.362 -0.426 -11.198 1.00 96.81 256 LEU A O 1
ATOM 2105 N N . ILE A 1 257 ? 3.198 -0.751 -10.704 1.00 97.00 257 ILE A N 1
ATOM 2106 C CA . ILE A 1 257 ? 3.220 -2.191 -10.984 1.00 97.00 257 ILE A CA 1
ATOM 2107 C C . ILE A 1 257 ? 3.084 -2.414 -12.490 1.00 97.00 257 ILE A C 1
ATOM 2109 O O . ILE A 1 257 ? 2.103 -2.012 -13.114 1.00 97.00 257 ILE A O 1
ATOM 2113 N N . ILE A 1 258 ? 4.066 -3.086 -13.074 1.00 94.56 258 ILE A N 1
ATOM 2114 C CA . ILE A 1 258 ? 4.223 -3.330 -14.504 1.00 94.56 258 ILE A CA 1
ATOM 2115 C C . ILE A 1 258 ? 3.823 -4.781 -14.801 1.00 94.56 258 ILE A C 1
ATOM 2117 O O . ILE A 1 258 ? 4.477 -5.697 -14.289 1.00 94.56 258 ILE A O 1
ATOM 2121 N N . PRO A 1 259 ? 2.792 -5.029 -15.624 1.00 90.94 259 PRO A N 1
ATOM 2122 C CA . PRO A 1 259 ? 2.522 -6.368 -16.127 1.00 90.94 259 PRO A CA 1
ATOM 2123 C C . PRO A 1 259 ? 3.632 -6.794 -17.103 1.00 90.94 259 PRO A C 1
ATOM 2125 O O . PRO A 1 259 ? 4.012 -6.054 -18.008 1.00 90.94 259 PRO A O 1
ATOM 2128 N N . LEU A 1 260 ? 4.175 -7.995 -16.909 1.00 82.62 260 LEU A N 1
ATOM 2129 C CA . LEU A 1 260 ? 5.184 -8.608 -17.787 1.00 82.62 260 LEU A CA 1
ATOM 2130 C C . LEU A 1 260 ? 4.559 -9.567 -18.812 1.00 82.62 260 LEU A C 1
ATOM 2132 O O . LEU A 1 260 ? 5.252 -10.076 -19.691 1.00 82.62 260 LEU A O 1
ATOM 2136 N N . LYS A 1 261 ? 3.257 -9.828 -18.678 1.00 75.31 261 LYS A N 1
ATOM 2137 C CA . LYS A 1 261 ? 2.404 -10.608 -19.582 1.00 75.31 261 LYS A CA 1
ATOM 2138 C C . LYS A 1 261 ? 1.059 -9.891 -19.713 1.00 75.31 261 LYS A C 1
ATOM 2140 O O . LYS A 1 261 ? 0.773 -9.011 -18.908 1.00 75.31 261 LYS A O 1
ATOM 2145 N N . GLU A 1 262 ? 0.222 -10.288 -20.667 1.00 73.50 262 GLU A N 1
ATOM 2146 C CA . GLU A 1 262 ? -1.157 -9.789 -20.797 1.00 73.50 262 GLU A CA 1
ATOM 2147 C C . GLU A 1 262 ? -2.041 -10.321 -19.655 1.00 73.50 262 GLU A C 1
ATOM 2149 O O . GLU A 1 262 ? -2.833 -11.243 -19.822 1.00 73.50 262 GLU A O 1
ATOM 2154 N N . VAL A 1 263 ? -1.838 -9.794 -18.448 1.00 84.06 263 VAL A N 1
ATOM 2155 C CA . VAL A 1 263 ? -2.574 -10.184 -17.247 1.00 84.06 263 VAL A CA 1
ATOM 2156 C C . VAL A 1 263 ? -2.830 -8.969 -16.363 1.00 84.06 263 VAL A C 1
ATOM 2158 O O . VAL A 1 263 ? -1.916 -8.211 -16.037 1.00 84.06 263 VAL A O 1
ATOM 2161 N N . ASN A 1 264 ? -4.086 -8.810 -15.953 1.00 93.12 264 ASN A N 1
ATOM 2162 C CA . ASN A 1 264 ? -4.497 -7.822 -14.966 1.00 93.12 264 ASN A CA 1
ATOM 2163 C C . ASN A 1 264 ? -4.199 -8.347 -13.547 1.00 93.12 264 ASN A C 1
ATOM 2165 O O . ASN A 1 264 ? -4.410 -9.528 -13.248 1.00 93.12 264 ASN A O 1
ATOM 2169 N N . ILE A 1 265 ? -3.710 -7.486 -12.647 1.00 96.94 265 ILE A N 1
ATOM 2170 C CA . ILE A 1 265 ? -3.370 -7.899 -11.277 1.00 96.94 265 ILE A CA 1
ATOM 2171 C C . ILE A 1 265 ? -4.575 -8.368 -10.454 1.00 96.94 265 ILE A C 1
ATOM 2173 O O . ILE A 1 265 ? -4.424 -9.273 -9.638 1.00 96.94 265 ILE A O 1
ATOM 2177 N N . PHE A 1 266 ? -5.769 -7.817 -10.678 1.00 97.81 266 PHE A N 1
ATOM 2178 C CA . PHE A 1 266 ? -6.985 -8.261 -9.995 1.00 97.81 266 PHE A CA 1
ATOM 2179 C C . PHE A 1 266 ? -7.460 -9.619 -10.501 1.00 97.81 266 PHE A C 1
ATOM 2181 O O . PHE A 1 266 ? -7.913 -10.419 -9.692 1.00 97.81 266 PHE A O 1
ATOM 2188 N N . ASP A 1 267 ? -7.275 -9.930 -11.785 1.00 95.31 267 ASP A N 1
ATOM 2189 C CA . ASP A 1 267 ? -7.564 -11.271 -12.306 1.00 95.31 267 ASP A CA 1
ATOM 2190 C C . ASP A 1 267 ? -6.570 -12.290 -11.726 1.00 95.31 267 ASP A C 1
ATOM 2192 O O . ASP A 1 267 ? -6.935 -13.401 -11.337 1.00 95.31 267 ASP A O 1
ATOM 2196 N N . ALA A 1 268 ? -5.295 -11.906 -11.600 1.00 95.75 268 ALA A N 1
ATOM 2197 C CA . ALA A 1 268 ? -4.297 -12.720 -10.910 1.00 95.75 268 ALA A CA 1
ATOM 2198 C C . ALA A 1 268 ? -4.646 -12.928 -9.425 1.00 95.75 268 ALA A C 1
ATOM 2200 O O . ALA A 1 268 ? -4.485 -14.034 -8.911 1.00 95.75 268 ALA A O 1
ATOM 2201 N N . LEU A 1 269 ? -5.139 -11.889 -8.750 1.00 96.62 269 LEU A N 1
ATOM 2202 C CA . LEU A 1 269 ? -5.546 -11.919 -7.346 1.00 96.62 269 LEU A CA 1
ATOM 2203 C C . LEU A 1 269 ? -6.815 -12.759 -7.118 1.00 96.62 269 LEU A C 1
ATOM 2205 O O . LEU A 1 269 ? -6.901 -13.510 -6.142 1.00 96.62 269 LEU A O 1
ATOM 2209 N N . GLU A 1 270 ? -7.775 -12.694 -8.040 1.00 95.19 270 GLU A N 1
ATOM 2210 C CA . GLU A 1 270 ? -8.979 -13.530 -8.048 1.00 95.19 270 GLU A CA 1
ATOM 2211 C C . GLU A 1 270 ? -8.614 -15.019 -8.139 1.00 95.19 270 GLU A C 1
ATOM 2213 O O . GLU A 1 270 ? -9.182 -15.834 -7.415 1.00 95.19 270 GLU A O 1
ATOM 2218 N N . ASN A 1 271 ? -7.566 -15.353 -8.896 1.00 94.00 271 ASN A N 1
ATOM 2219 C CA . ASN A 1 271 ? -7.023 -16.711 -8.995 1.00 94.00 271 ASN A CA 1
ATOM 2220 C C . ASN A 1 271 ? -5.998 -17.075 -7.898 1.00 94.00 271 ASN A C 1
ATOM 2222 O O . ASN A 1 271 ? -5.524 -18.208 -7.857 1.00 94.00 271 ASN A O 1
ATOM 2226 N N . SER A 1 272 ? -5.624 -16.143 -7.015 1.00 94.69 272 SER A N 1
ATOM 2227 C CA . SER A 1 272 ? -4.692 -16.420 -5.913 1.00 94.69 272 SER A CA 1
ATOM 2228 C C . SER A 1 272 ? -5.393 -17.195 -4.797 1.00 94.69 272 SER A C 1
ATOM 2230 O O . SER A 1 272 ? -6.392 -16.717 -4.248 1.00 94.69 272 SER A O 1
ATOM 2232 N N . GLU A 1 273 ? -4.847 -18.357 -4.427 1.00 92.19 273 GLU A N 1
ATOM 2233 C CA . GLU A 1 273 ? -5.356 -19.192 -3.326 1.00 92.19 273 GLU A CA 1
ATOM 2234 C C . GLU A 1 273 ? -5.281 -18.467 -1.978 1.00 92.19 273 GLU A C 1
ATOM 2236 O O . GLU A 1 273 ? -6.211 -18.524 -1.184 1.00 92.19 273 GLU A O 1
ATOM 2241 N N . VAL A 1 274 ? -4.192 -17.731 -1.740 1.00 94.75 274 VAL A N 1
ATOM 2242 C CA . VAL A 1 274 ? -3.943 -17.024 -0.472 1.00 94.75 274 VAL A CA 1
ATOM 2243 C C . VAL A 1 274 ? -4.448 -15.577 -0.478 1.00 94.75 274 VAL A C 1
ATOM 2245 O O . VAL A 1 274 ? -4.234 -14.837 0.479 1.00 94.75 274 VAL A O 1
ATOM 2248 N N . GLY A 1 275 ? -5.065 -15.132 -1.578 1.00 97.06 275 GLY A N 1
ATOM 2249 C CA . GLY A 1 275 ? -5.584 -13.769 -1.712 1.00 97.06 275 GLY A CA 1
ATOM 2250 C C . GLY A 1 275 ? -4.511 -12.679 -1.637 1.00 97.06 275 GLY A C 1
ATOM 2251 O O . GLY A 1 275 ? -4.798 -11.575 -1.179 1.00 97.06 275 GLY A O 1
ATOM 2252 N N . VAL A 1 276 ? -3.275 -12.974 -2.051 1.00 98.31 276 VAL A N 1
ATOM 2253 C CA . VAL A 1 276 ? -2.172 -12.002 -2.130 1.00 98.31 276 VAL A CA 1
ATOM 2254 C C . VAL A 1 276 ? -1.373 -12.229 -3.410 1.00 98.31 276 VAL A C 1
ATOM 2256 O O . VAL A 1 276 ? -1.091 -13.370 -3.779 1.00 98.31 276 VAL A O 1
ATOM 2259 N N . ILE A 1 277 ? -0.982 -11.136 -4.065 1.00 97.94 277 ILE A N 1
ATOM 2260 C CA . ILE A 1 277 ? 0.013 -11.105 -5.139 1.00 97.94 277 ILE A CA 1
ATOM 2261 C C . ILE A 1 277 ? 1.169 -10.224 -4.671 1.00 97.94 277 ILE A C 1
ATOM 2263 O O . ILE A 1 277 ? 0.991 -9.030 -4.438 1.00 97.94 277 ILE A O 1
ATOM 2267 N N . GLY A 1 278 ? 2.355 -10.809 -4.509 1.00 96.25 278 GLY A N 1
ATOM 2268 C CA . GLY A 1 278 ? 3.576 -10.049 -4.249 1.00 96.25 278 GLY A CA 1
ATOM 2269 C C . GLY A 1 278 ? 4.192 -9.546 -5.546 1.00 96.25 278 GLY A C 1
ATOM 2270 O O . GLY A 1 278 ? 4.138 -10.236 -6.559 1.00 96.25 278 GLY A O 1
ATOM 2271 N N . VAL A 1 279 ? 4.834 -8.383 -5.506 1.00 94.31 279 VAL A N 1
ATOM 2272 C CA . VAL A 1 279 ? 5.593 -7.846 -6.640 1.00 94.31 279 VAL A CA 1
ATOM 2273 C C . VAL A 1 279 ? 6.959 -7.366 -6.175 1.00 94.31 279 VAL A C 1
ATOM 2275 O O . VAL A 1 279 ? 7.089 -6.774 -5.103 1.00 94.31 279 VAL A O 1
ATOM 2278 N N . GLU A 1 280 ? 7.976 -7.628 -6.986 1.00 90.94 280 GLU A N 1
ATOM 2279 C CA . GLU A 1 280 ? 9.349 -7.173 -6.777 1.00 90.94 280 GLU A CA 1
ATOM 2280 C C . GLU A 1 280 ? 9.862 -6.541 -8.066 1.00 90.94 280 GLU A C 1
ATOM 2282 O O . GLU A 1 280 ? 9.402 -6.870 -9.160 1.00 90.94 280 GLU A O 1
ATOM 2287 N N . GLY A 1 281 ? 10.784 -5.591 -7.963 1.00 85.44 281 GLY A N 1
ATOM 2288 C CA . GLY A 1 281 ? 11.218 -4.884 -9.156 1.00 85.44 281 GLY A CA 1
ATOM 2289 C C . GLY A 1 281 ? 12.364 -3.920 -8.939 1.00 85.44 281 GLY A C 1
ATOM 2290 O O . GLY A 1 281 ? 13.182 -4.108 -8.046 1.00 85.44 281 GLY A O 1
ATOM 2291 N N . ASN A 1 282 ? 12.478 -2.931 -9.820 1.00 83.50 282 ASN A N 1
ATOM 2292 C CA . ASN A 1 282 ? 13.695 -2.142 -9.985 1.00 83.50 282 ASN A CA 1
ATOM 2293 C C . ASN A 1 282 ? 13.450 -0.667 -9.682 1.00 83.50 282 ASN A C 1
ATOM 2295 O O . ASN A 1 282 ? 12.357 -0.137 -9.889 1.00 83.50 282 ASN A O 1
ATOM 2299 N N . THR A 1 283 ? 14.513 0.017 -9.267 1.00 85.50 283 THR A N 1
ATOM 2300 C CA . THR A 1 283 ? 14.537 1.475 -9.307 1.00 85.50 283 THR A CA 1
ATOM 2301 C C . THR A 1 283 ? 14.548 1.932 -10.763 1.00 85.50 283 THR A C 1
ATOM 2303 O O . THR A 1 283 ? 15.410 1.516 -11.545 1.00 85.50 283 THR A O 1
ATOM 2306 N N . ILE A 1 284 ? 13.583 2.777 -11.103 1.00 86.94 284 ILE A N 1
ATOM 2307 C CA . ILE A 1 284 ? 13.490 3.474 -12.377 1.00 86.94 284 ILE A CA 1
ATOM 2308 C C . ILE A 1 284 ? 14.163 4.827 -12.206 1.00 86.94 284 ILE A C 1
ATOM 2310 O O . ILE A 1 284 ? 13.908 5.559 -11.245 1.00 86.94 284 ILE A O 1
ATOM 2314 N N . GLU A 1 285 ? 15.065 5.122 -13.129 1.00 81.12 285 GLU A N 1
ATOM 2315 C CA . GLU A 1 285 ? 15.806 6.370 -13.189 1.00 81.12 285 GLU A CA 1
ATOM 2316 C C . GLU A 1 285 ? 15.727 6.919 -14.621 1.00 81.12 285 GLU A C 1
ATOM 2318 O O . GLU A 1 285 ? 15.466 6.188 -15.576 1.00 81.12 285 GLU A O 1
ATOM 2323 N N . GLY A 1 286 ? 15.935 8.220 -14.786 1.00 68.94 286 GLY A N 1
ATOM 2324 C CA . GLY A 1 286 ? 16.090 8.834 -16.105 1.00 68.94 286 GLY A CA 1
ATOM 2325 C C . GLY A 1 286 ? 17.535 9.227 -16.349 1.00 68.94 286 GLY A C 1
ATOM 2326 O O . GLY A 1 286 ? 18.294 9.444 -15.405 1.00 68.94 286 GLY A O 1
ATOM 2327 N N . HIS A 1 287 ? 17.917 9.376 -17.611 1.00 67.81 287 HIS A N 1
ATOM 2328 C CA . HIS A 1 287 ? 19.077 10.174 -17.981 1.00 67.81 287 HIS A CA 1
ATOM 2329 C C . HIS A 1 287 ? 18.688 11.658 -18.139 1.00 67.81 287 HIS A C 1
ATOM 2331 O O . HIS A 1 287 ? 17.612 11.969 -18.649 1.00 67.81 287 HIS A O 1
ATOM 2337 N N . LEU A 1 288 ? 19.586 12.592 -17.791 1.00 62.94 288 LEU A N 1
ATOM 2338 C CA . LEU A 1 288 ? 19.346 14.046 -17.884 1.00 62.94 288 LEU A CA 1
ATOM 2339 C C . LEU A 1 288 ? 18.856 14.491 -19.279 1.00 62.94 288 LEU A C 1
ATOM 2341 O O . LEU A 1 288 ? 18.017 15.378 -19.405 1.00 62.94 288 LEU A O 1
ATOM 2345 N N . SER A 1 289 ? 19.328 13.839 -20.344 1.00 61.53 289 SER A N 1
ATOM 2346 C CA . SER A 1 289 ? 18.882 14.130 -21.717 1.00 61.53 289 SER A CA 1
ATOM 2347 C C . SER A 1 289 ? 17.400 13.846 -21.966 1.00 61.53 289 SER A C 1
ATOM 2349 O O . SER A 1 289 ? 16.835 14.460 -22.862 1.00 61.53 289 SER A O 1
ATOM 2351 N N . ASN A 1 290 ? 16.776 12.943 -21.204 1.00 62.91 290 ASN A N 1
ATOM 2352 C CA . ASN A 1 290 ? 15.350 12.630 -21.336 1.00 62.91 290 ASN A CA 1
ATOM 2353 C C . ASN A 1 290 ? 14.492 13.768 -20.755 1.00 62.91 290 ASN A C 1
ATOM 2355 O O . ASN A 1 290 ? 13.408 14.038 -21.261 1.00 62.91 290 ASN A O 1
ATOM 2359 N N . HIS A 1 291 ? 15.021 14.498 -19.766 1.00 59.69 291 HIS A N 1
ATOM 2360 C CA . HIS A 1 291 ? 14.405 15.708 -19.213 1.00 59.69 291 HIS A CA 1
ATOM 2361 C C . HIS A 1 291 ? 14.546 16.919 -20.125 1.00 59.69 291 HIS A C 1
ATOM 2363 O O . HIS A 1 291 ? 13.612 17.701 -20.261 1.00 59.69 291 HIS A O 1
ATOM 2369 N N . MET A 1 292 ? 15.694 17.067 -20.792 1.00 50.19 292 MET A N 1
ATOM 2370 C CA . MET A 1 292 ? 15.925 18.218 -21.670 1.00 50.19 292 MET A CA 1
ATOM 2371 C C . MET A 1 292 ? 15.082 18.199 -22.959 1.00 50.19 292 MET A C 1
ATOM 2373 O O . MET A 1 292 ? 15.088 19.185 -23.688 1.00 50.19 292 MET A O 1
ATOM 2377 N N . MET A 1 293 ? 14.341 17.119 -23.252 1.00 51.78 293 MET A N 1
ATOM 2378 C CA . MET A 1 293 ? 13.446 17.048 -24.419 1.00 51.78 293 MET A CA 1
ATOM 2379 C C . MET A 1 293 ? 12.094 17.764 -24.223 1.00 51.78 293 MET A C 1
ATOM 2381 O O . MET A 1 293 ? 11.427 18.046 -25.216 1.00 51.78 293 MET A O 1
ATOM 2385 N N . LYS A 1 294 ? 11.699 18.103 -22.987 1.00 49.06 294 LYS A N 1
ATOM 2386 C CA . LYS A 1 294 ? 10.537 18.959 -22.679 1.00 49.06 294 LYS A CA 1
ATOM 2387 C C . LYS A 1 294 ? 10.902 19.894 -21.518 1.00 49.06 294 LYS A C 1
ATOM 2389 O O . LYS A 1 294 ? 10.884 19.491 -20.361 1.00 49.06 294 LYS A O 1
ATOM 2394 N N . ALA A 1 295 ? 11.300 21.123 -21.838 1.00 47.94 295 ALA A N 1
ATOM 2395 C CA . ALA A 1 295 ? 11.722 22.130 -20.866 1.00 47.94 295 ALA A CA 1
ATOM 2396 C C . ALA A 1 295 ? 10.577 22.596 -19.925 1.00 47.94 295 ALA A C 1
ATOM 2398 O O . ALA A 1 295 ? 9.418 22.637 -20.327 1.00 47.94 295 ALA A O 1
ATOM 2399 N N . GLU A 1 296 ? 10.956 22.972 -18.693 1.00 54.47 296 GLU A N 1
ATOM 2400 C CA . GLU A 1 296 ? 10.247 23.795 -17.677 1.00 54.47 296 GLU A CA 1
ATOM 2401 C C . GLU A 1 296 ? 9.059 23.219 -16.868 1.00 54.47 296 GLU A C 1
ATOM 2403 O O . GLU A 1 296 ? 8.595 23.880 -15.940 1.00 54.47 296 GLU A O 1
ATOM 2408 N N . GLY A 1 297 ? 8.600 21.988 -17.118 1.00 69.94 297 GLY A N 1
ATOM 2409 C CA . GLY A 1 297 ? 7.447 21.397 -16.410 1.00 69.94 297 GLY A CA 1
ATOM 2410 C C . GLY A 1 297 ? 7.759 20.481 -15.214 1.00 69.94 297 GLY A C 1
ATOM 2411 O O . GLY A 1 297 ? 8.902 20.098 -14.954 1.00 69.94 297 GLY A O 1
ATOM 2412 N N . VAL A 1 298 ? 6.707 20.064 -14.500 1.00 81.06 298 VAL A N 1
ATOM 2413 C CA . VAL A 1 298 ? 6.763 18.953 -13.534 1.00 81.06 298 VAL A CA 1
ATOM 2414 C C . VAL A 1 298 ? 7.217 17.674 -14.264 1.00 81.06 298 VAL A C 1
ATOM 2416 O O . VAL A 1 298 ? 6.707 17.380 -15.342 1.00 81.06 298 VAL A O 1
ATOM 2419 N N . PRO A 1 299 ? 8.192 16.898 -13.748 1.00 83.94 299 PRO A N 1
ATOM 2420 C CA . PRO A 1 299 ? 8.573 15.644 -14.392 1.00 83.94 299 PRO A CA 1
ATOM 2421 C C . PRO A 1 299 ? 7.459 14.608 -14.225 1.00 83.94 299 PRO A C 1
ATOM 2423 O O . PRO A 1 299 ? 6.981 14.419 -13.119 1.00 83.94 299 PRO A O 1
ATOM 2426 N N . HIS A 1 300 ? 7.080 13.909 -15.287 1.00 88.81 300 HIS A N 1
ATOM 2427 C CA . HIS A 1 300 ? 6.045 12.877 -15.268 1.00 88.81 300 HIS A CA 1
ATOM 2428 C C . HIS A 1 300 ? 6.653 11.478 -15.363 1.00 88.81 300 HIS A C 1
ATOM 2430 O O . HIS A 1 300 ? 7.800 11.329 -15.790 1.00 88.81 300 HIS A O 1
ATOM 2436 N N . PHE A 1 301 ? 5.883 10.439 -15.029 1.00 90.94 301 PHE A N 1
ATOM 2437 C CA . PHE A 1 301 ? 6.363 9.051 -15.081 1.00 90.94 301 PHE A CA 1
ATOM 2438 C C . PHE A 1 301 ? 6.927 8.687 -16.455 1.00 90.94 301 PHE A C 1
ATOM 2440 O O . PHE A 1 301 ? 8.011 8.121 -16.545 1.00 90.94 301 PHE A O 1
ATOM 2447 N N . TYR A 1 302 ? 6.242 9.075 -17.533 1.00 88.12 302 TYR A N 1
ATOM 2448 C CA . TYR A 1 302 ? 6.646 8.785 -18.912 1.00 88.12 302 TYR A CA 1
ATOM 2449 C C . TYR A 1 302 ? 7.927 9.508 -19.369 1.00 88.12 302 TYR A C 1
ATOM 2451 O O . TYR A 1 302 ? 8.390 9.273 -20.482 1.00 88.12 302 TYR A O 1
ATOM 2459 N N . HIS A 1 303 ? 8.540 10.349 -18.528 1.00 85.00 303 HIS A N 1
ATOM 2460 C CA . HIS A 1 303 ? 9.899 10.860 -18.748 1.00 85.00 303 HIS A CA 1
ATOM 2461 C C . HIS A 1 303 ? 10.994 9.886 -18.270 1.00 85.00 303 HIS A C 1
ATOM 2463 O O . HIS A 1 303 ? 12.177 10.105 -18.545 1.00 85.00 303 HIS A O 1
ATOM 2469 N N . PHE A 1 304 ? 10.617 8.808 -17.576 1.00 86.44 304 PHE A N 1
ATOM 2470 C CA . PHE A 1 304 ? 11.528 7.826 -17.003 1.00 86.44 304 PHE A CA 1
ATOM 2471 C C . PHE A 1 304 ? 11.158 6.419 -17.465 1.00 86.44 304 PHE A C 1
ATOM 2473 O O . PHE A 1 304 ? 10.088 5.897 -17.167 1.00 86.44 304 PHE A O 1
ATOM 2480 N N . TRP A 1 305 ? 12.073 5.777 -18.176 1.00 83.81 305 TRP A N 1
ATOM 2481 C CA . TRP A 1 305 ? 11.870 4.424 -18.696 1.00 83.81 305 TRP A CA 1
ATOM 2482 C C . TRP A 1 305 ? 13.143 3.585 -18.620 1.00 83.81 305 TRP A C 1
ATOM 2484 O O . TRP A 1 305 ? 13.257 2.558 -19.285 1.00 83.81 305 TRP A O 1
ATOM 2494 N N . GLU A 1 306 ? 14.138 4.038 -17.862 1.00 84.44 306 GLU A N 1
ATOM 2495 C CA . GLU A 1 306 ? 15.429 3.376 -17.751 1.00 84.44 306 GLU A CA 1
ATOM 2496 C C . GLU A 1 306 ? 15.612 2.820 -16.341 1.00 84.44 306 GLU A C 1
ATOM 2498 O O . GLU A 1 306 ? 15.061 3.306 -15.357 1.00 84.44 306 GLU A O 1
ATOM 2503 N N . ARG A 1 307 ? 16.409 1.765 -16.238 1.00 82.00 307 ARG A N 1
ATOM 2504 C CA . ARG A 1 307 ? 16.818 1.174 -14.965 1.00 82.00 307 ARG A CA 1
ATOM 2505 C C . ARG A 1 307 ? 18.298 0.861 -14.998 1.00 82.00 307 ARG A C 1
ATOM 2507 O O . ARG A 1 307 ? 18.887 0.716 -16.073 1.00 82.00 307 ARG A O 1
ATOM 2514 N N . LYS A 1 308 ? 18.898 0.685 -13.824 1.00 74.19 308 LYS A N 1
ATOM 2515 C CA . LYS A 1 308 ? 20.296 0.260 -13.736 1.00 74.19 308 LYS A CA 1
ATOM 2516 C C . LYS A 1 308 ? 20.500 -1.116 -14.375 1.00 74.19 308 LYS A C 1
ATOM 2518 O O . LYS A 1 308 ? 19.661 -2.012 -14.270 1.00 74.19 308 LYS A O 1
ATOM 2523 N N . VAL A 1 309 ? 21.636 -1.284 -15.052 1.00 66.56 309 VAL A N 1
ATOM 2524 C CA . VAL A 1 309 ? 22.056 -2.565 -15.650 1.00 66.56 309 VAL A CA 1
ATOM 2525 C C . VAL A 1 309 ? 22.281 -3.618 -14.561 1.00 66.56 309 VAL A C 1
ATOM 2527 O O . VAL A 1 309 ? 21.983 -4.798 -14.760 1.00 66.56 309 VAL A O 1
ATOM 2530 N N . HIS A 1 310 ? 22.756 -3.193 -13.391 1.00 59.47 310 HIS A N 1
ATOM 2531 C CA . HIS A 1 310 ? 22.872 -4.036 -12.208 1.00 59.47 310 HIS A CA 1
ATOM 2532 C C . HIS A 1 310 ? 21.624 -3.913 -11.336 1.00 59.47 310 HIS A C 1
ATOM 2534 O O . HIS A 1 310 ? 21.137 -2.809 -11.100 1.00 59.47 310 HIS A O 1
ATOM 2540 N N . ILE A 1 311 ? 21.131 -5.057 -10.852 1.00 55.00 311 ILE A N 1
ATOM 2541 C CA . ILE A 1 311 ? 19.992 -5.134 -9.936 1.00 55.00 311 ILE A CA 1
ATOM 2542 C C . ILE A 1 311 ? 20.378 -4.392 -8.652 1.00 55.00 311 ILE A C 1
ATOM 2544 O O . ILE A 1 311 ? 21.150 -4.901 -7.841 1.00 55.00 311 ILE A O 1
ATOM 2548 N N . SER A 1 312 ? 19.870 -3.177 -8.477 1.00 50.88 312 SER A N 1
ATOM 2549 C CA . SER A 1 312 ? 19.798 -2.549 -7.162 1.00 50.88 312 SER A CA 1
ATOM 2550 C C . SER A 1 312 ? 18.660 -3.224 -6.402 1.00 50.88 312 SER A C 1
ATOM 2552 O O . SER A 1 312 ? 17.601 -3.425 -6.992 1.00 50.88 312 SER A O 1
ATOM 2554 N N . GLY A 1 313 ? 18.895 -3.611 -5.142 1.00 52.56 313 GLY A N 1
ATOM 2555 C CA . GLY A 1 313 ? 17.954 -4.370 -4.306 1.00 52.56 313 GLY A CA 1
ATOM 2556 C C . GLY A 1 313 ? 16.493 -3.952 -4.498 1.00 52.56 313 GLY A C 1
ATOM 2557 O O . GLY A 1 313 ? 16.186 -2.761 -4.546 1.00 52.56 313 GLY A O 1
ATOM 2558 N N . GLY A 1 314 ? 15.623 -4.944 -4.688 1.00 58.72 314 GLY A N 1
ATOM 2559 C CA . GLY A 1 314 ? 14.298 -4.706 -5.241 1.00 58.72 314 GLY A CA 1
ATOM 2560 C C . GLY A 1 314 ? 13.335 -4.036 -4.269 1.00 58.72 314 GLY A C 1
ATOM 2561 O O . GLY A 1 314 ? 13.237 -4.423 -3.104 1.00 58.72 314 GLY A O 1
ATOM 2562 N N . THR A 1 315 ? 12.587 -3.052 -4.770 1.00 75.38 315 THR A N 1
ATOM 2563 C CA . THR A 1 315 ? 11.361 -2.585 -4.117 1.00 75.38 315 THR A CA 1
ATOM 2564 C C . THR A 1 315 ? 10.365 -3.737 -4.101 1.00 75.38 315 THR A C 1
ATOM 2566 O O . THR A 1 315 ? 10.173 -4.388 -5.129 1.00 75.38 315 THR A O 1
ATOM 2569 N N . ARG A 1 316 ? 9.724 -3.975 -2.954 1.00 89.62 316 ARG A N 1
ATOM 2570 C CA . ARG A 1 316 ? 8.671 -4.981 -2.807 1.00 89.62 316 ARG A CA 1
ATOM 2571 C C . ARG A 1 316 ? 7.345 -4.324 -2.449 1.00 89.62 316 ARG A C 1
ATOM 2573 O O . ARG A 1 316 ? 7.292 -3.534 -1.509 1.00 89.62 316 ARG A O 1
ATOM 2580 N N . LYS A 1 317 ? 6.279 -4.690 -3.151 1.00 95.81 317 LYS A N 1
ATOM 2581 C CA . LYS A 1 317 ? 4.897 -4.289 -2.846 1.00 95.81 317 LYS A CA 1
ATOM 2582 C C . LYS A 1 317 ? 3.953 -5.466 -3.053 1.00 95.81 317 LYS A C 1
ATOM 2584 O O . LYS A 1 317 ? 4.397 -6.599 -3.269 1.00 95.81 317 LYS A O 1
ATOM 2589 N N . TRP A 1 318 ? 2.657 -5.227 -2.912 1.00 97.88 318 TRP A N 1
ATOM 2590 C CA . TRP A 1 318 ? 1.655 -6.276 -2.992 1.00 97.88 318 TRP A CA 1
ATOM 2591 C C . TRP A 1 318 ? 0.274 -5.731 -3.365 1.00 97.88 318 TRP A C 1
ATOM 2593 O O . TRP A 1 318 ? -0.046 -4.566 -3.128 1.00 97.88 318 TRP A O 1
ATOM 2603 N N . ALA A 1 319 ? -0.547 -6.621 -3.915 1.00 98.50 319 ALA A N 1
ATOM 2604 C CA . ALA A 1 319 ? -1.995 -6.480 -3.986 1.00 98.50 319 ALA A CA 1
ATOM 2605 C C . ALA A 1 319 ? -2.645 -7.586 -3.147 1.00 98.50 319 ALA A C 1
ATOM 2607 O O . ALA A 1 319 ? -2.113 -8.697 -3.064 1.00 98.50 319 ALA A O 1
ATOM 2608 N N . GLY A 1 320 ? -3.758 -7.279 -2.487 1.00 98.25 320 GLY A N 1
ATOM 2609 C CA . GLY A 1 320 ? -4.391 -8.166 -1.513 1.00 98.25 320 GLY A CA 1
ATOM 2610 C C . GLY A 1 320 ? -5.908 -8.183 -1.631 1.00 98.25 320 GLY A C 1
ATOM 2611 O O . GLY A 1 320 ? -6.507 -7.167 -1.969 1.00 98.25 320 GLY A O 1
ATOM 2612 N N . SER A 1 321 ? -6.522 -9.332 -1.350 1.00 97.75 321 SER A N 1
ATOM 2613 C CA . SER A 1 321 ? -7.973 -9.543 -1.348 1.00 97.75 321 SER A CA 1
ATOM 2614 C C . SER A 1 321 ? -8.419 -9.934 0.064 1.00 97.75 321 SER A C 1
ATOM 2616 O O . SER A 1 321 ? -8.382 -11.116 0.411 1.00 97.75 321 SER A O 1
ATOM 2618 N N . PRO A 1 322 ? -8.786 -8.956 0.916 1.00 96.50 322 PRO A N 1
ATOM 2619 C CA . PRO A 1 322 ? -9.111 -9.225 2.316 1.00 96.50 322 PRO A CA 1
ATOM 2620 C C . PRO A 1 322 ? -10.297 -10.157 2.537 1.00 96.50 322 PRO A C 1
ATOM 2622 O O . PRO A 1 322 ? -10.349 -10.807 3.576 1.00 96.50 322 PRO A O 1
ATOM 2625 N N . SER A 1 323 ? -11.211 -10.258 1.571 1.00 93.62 323 SER A N 1
ATOM 2626 C CA . SER A 1 323 ? -12.333 -11.204 1.597 1.00 93.62 323 SER A CA 1
ATOM 2627 C C . SER A 1 323 ? -11.893 -12.674 1.621 1.00 93.62 323 SER A C 1
ATOM 2629 O O . SER A 1 323 ? -12.681 -13.536 1.995 1.00 93.62 323 SER A O 1
ATOM 2631 N N . LYS A 1 324 ? -10.633 -12.964 1.262 1.00 95.25 324 LYS A N 1
ATOM 2632 C CA . LYS A 1 324 ? -10.016 -14.299 1.329 1.00 95.25 324 LYS A CA 1
ATOM 2633 C C . LYS A 1 324 ? -9.162 -14.518 2.584 1.00 95.25 324 LYS A C 1
ATOM 2635 O O . LYS A 1 324 ? -8.463 -15.524 2.678 1.00 95.25 324 LYS A O 1
ATOM 2640 N N . TRP A 1 325 ? -9.122 -13.561 3.511 1.00 95.50 325 TRP A N 1
ATOM 2641 C CA . TRP A 1 325 ? -8.285 -13.642 4.710 1.00 95.50 325 TRP A CA 1
ATOM 2642 C C . TRP A 1 325 ? -9.144 -13.949 5.935 1.00 95.50 325 TRP A C 1
ATOM 2644 O O . TRP A 1 325 ? -9.646 -13.034 6.587 1.00 95.50 325 TRP A O 1
ATOM 2654 N N . ASP A 1 326 ? -9.261 -15.235 6.266 1.00 86.56 326 ASP A N 1
ATOM 2655 C CA . ASP A 1 326 ? -10.080 -15.708 7.392 1.00 86.56 326 ASP A CA 1
ATOM 2656 C C . ASP A 1 326 ? -9.541 -15.266 8.763 1.00 86.56 326 ASP A C 1
ATOM 2658 O O . ASP A 1 326 ? -10.292 -15.123 9.727 1.00 86.56 326 ASP A O 1
ATOM 2662 N N . ASP A 1 327 ? -8.229 -15.036 8.865 1.00 90.69 327 ASP A N 1
ATOM 2663 C CA . ASP A 1 327 ? -7.591 -14.570 10.091 1.00 90.69 327 ASP A CA 1
ATOM 2664 C C . ASP A 1 327 ? -7.584 -13.032 10.144 1.00 90.69 327 ASP A C 1
ATOM 2666 O O . ASP A 1 327 ? -6.904 -12.329 9.383 1.00 90.69 327 ASP A O 1
ATOM 2670 N N . GLU A 1 328 ? -8.327 -12.478 11.100 1.00 87.81 328 GLU A N 1
ATOM 2671 C CA . GLU A 1 328 ? -8.373 -11.036 11.368 1.00 87.81 328 GLU A CA 1
ATOM 2672 C C . GLU A 1 328 ? -7.000 -10.463 11.716 1.00 87.81 328 GLU A C 1
ATOM 2674 O O . GLU A 1 328 ? -6.746 -9.278 11.531 1.00 87.81 328 GLU A O 1
ATOM 2679 N N . THR A 1 329 ? -6.076 -11.308 12.152 1.00 89.50 329 THR A N 1
ATOM 2680 C CA . THR A 1 329 ? -4.758 -10.914 12.635 1.00 89.50 329 THR A CA 1
ATOM 2681 C C . THR A 1 329 ? -3.707 -10.837 11.530 1.00 89.50 329 THR A C 1
ATOM 2683 O O . THR A 1 329 ? -2.574 -10.425 11.784 1.00 89.50 329 THR A O 1
ATOM 2686 N N . VAL A 1 330 ? -4.106 -11.140 10.288 1.00 95.81 330 VAL A N 1
ATOM 2687 C CA . VAL A 1 330 ? -3.349 -10.797 9.080 1.00 95.81 330 VAL A CA 1
ATOM 2688 C C . VAL A 1 330 ? -3.057 -9.296 9.060 1.00 95.81 330 VAL A C 1
ATOM 2690 O O . VAL A 1 330 ? -3.950 -8.456 9.135 1.00 95.81 330 VAL A O 1
ATOM 2693 N N . GLN A 1 331 ? -1.791 -8.926 8.933 1.00 96.38 331 GLN A N 1
ATOM 2694 C CA . GLN A 1 331 ? -1.395 -7.526 9.024 1.00 96.38 331 GLN A CA 1
ATOM 2695 C C . GLN A 1 331 ? -0.834 -7.023 7.702 1.00 96.38 331 GLN A C 1
ATOM 2697 O O . GLN A 1 331 ? 0.189 -7.487 7.211 1.00 96.38 331 GLN A O 1
ATOM 2702 N N . THR A 1 332 ? -1.469 -6.002 7.154 1.00 96.44 332 THR A N 1
ATOM 2703 C CA . THR A 1 332 ? -0.992 -5.257 5.994 1.00 96.44 332 THR A CA 1
ATOM 2704 C C . THR A 1 332 ? 0.059 -4.237 6.431 1.00 96.44 332 THR A C 1
ATOM 2706 O O . THR A 1 332 ? -0.193 -3.387 7.283 1.00 96.44 332 THR A O 1
ATOM 2709 N N . THR A 1 333 ? 1.244 -4.322 5.835 1.00 95.06 333 THR A N 1
ATOM 2710 C CA . THR A 1 333 ? 2.383 -3.416 6.051 1.00 95.06 333 THR A CA 1
ATOM 2711 C C . THR A 1 333 ? 2.886 -2.899 4.702 1.00 95.06 333 THR A C 1
ATOM 2713 O O . THR A 1 333 ? 2.490 -3.421 3.657 1.00 95.06 333 THR A O 1
ATOM 2716 N N . ALA A 1 334 ? 3.783 -1.909 4.702 1.00 92.38 334 ALA A N 1
ATOM 2717 C CA . ALA A 1 334 ? 4.267 -1.273 3.475 1.00 92.38 334 ALA A CA 1
ATOM 2718 C C . ALA A 1 334 ? 4.772 -2.268 2.417 1.00 92.38 334 ALA A C 1
ATOM 2720 O O . ALA A 1 334 ? 4.502 -2.095 1.235 1.00 92.38 334 ALA A O 1
ATOM 2721 N N . HIS A 1 335 ? 5.454 -3.337 2.838 1.00 93.19 335 HIS A N 1
ATOM 2722 C CA . HIS A 1 335 ? 6.081 -4.304 1.927 1.00 93.19 335 HIS A CA 1
ATOM 2723 C C . HIS A 1 335 ? 5.535 -5.731 2.062 1.00 93.19 335 HIS A C 1
ATOM 2725 O O . HIS A 1 335 ? 5.794 -6.571 1.197 1.00 93.19 335 HIS A O 1
ATOM 2731 N N . TRP A 1 336 ? 4.778 -6.016 3.127 1.00 94.75 336 TRP A N 1
ATOM 2732 C CA . TRP A 1 336 ? 4.357 -7.373 3.479 1.00 94.75 336 TRP A CA 1
ATOM 2733 C C . TRP A 1 336 ? 2.903 -7.450 3.935 1.00 94.75 336 TRP A C 1
ATOM 2735 O O . TRP A 1 336 ? 2.429 -6.571 4.651 1.00 94.75 336 TRP A O 1
ATOM 2745 N N . VAL A 1 337 ? 2.250 -8.566 3.627 1.00 97.31 337 VAL A N 1
ATOM 2746 C CA . VAL A 1 337 ? 1.030 -9.027 4.299 1.00 97.31 337 VAL A CA 1
ATOM 2747 C C . VAL A 1 337 ? 1.430 -10.104 5.313 1.00 97.31 337 VAL A C 1
ATOM 2749 O O . VAL A 1 337 ? 1.656 -11.258 4.957 1.00 97.31 337 VAL A O 1
ATOM 2752 N N . ARG A 1 338 ? 1.628 -9.720 6.578 1.00 95.56 338 ARG A N 1
ATOM 2753 C CA . ARG A 1 338 ? 2.026 -10.637 7.659 1.00 95.56 338 ARG A CA 1
ATOM 2754 C C . ARG A 1 338 ? 0.891 -11.598 7.990 1.00 95.56 338 ARG A C 1
ATOM 2756 O O . ARG A 1 338 ? -0.274 -11.231 7.910 1.00 95.56 338 ARG A O 1
ATOM 2763 N N . GLY A 1 339 ? 1.253 -12.813 8.390 1.00 94.75 339 GLY A N 1
ATOM 2764 C CA . GLY A 1 339 ? 0.304 -13.911 8.598 1.00 94.75 339 GLY A CA 1
ATOM 2765 C C . GLY A 1 339 ? 0.012 -14.712 7.327 1.00 94.75 339 GLY A C 1
ATOM 2766 O O . GLY A 1 339 ? -0.511 -15.814 7.426 1.00 94.75 339 GLY A O 1
ATOM 2767 N N . ILE A 1 340 ? 0.421 -14.223 6.149 1.00 95.69 340 ILE A N 1
ATOM 2768 C CA . ILE A 1 340 ? 0.267 -14.928 4.874 1.00 95.69 340 ILE A CA 1
ATOM 2769 C C . ILE A 1 340 ? 1.641 -15.153 4.244 1.00 95.69 340 ILE A C 1
ATOM 2771 O O . ILE A 1 340 ? 2.450 -14.233 4.116 1.00 95.69 340 ILE A O 1
ATOM 2775 N N . SER A 1 341 ? 1.913 -16.390 3.832 1.00 94.50 341 SER A N 1
ATOM 2776 C CA . SER A 1 341 ? 3.133 -16.738 3.101 1.00 94.50 341 SER A CA 1
ATOM 2777 C C . SER A 1 341 ? 2.897 -16.608 1.600 1.00 94.50 341 SER A C 1
ATOM 2779 O O . SER A 1 341 ? 2.038 -17.288 1.043 1.00 94.50 341 SER A O 1
ATOM 2781 N N . TYR A 1 342 ? 3.659 -15.738 0.935 1.00 93.94 342 TYR A N 1
ATOM 2782 C CA . TYR A 1 342 ? 3.568 -15.526 -0.509 1.00 93.94 342 TYR A CA 1
ATOM 2783 C C . TYR A 1 342 ? 4.909 -15.074 -1.100 1.00 93.94 342 TYR A C 1
ATOM 2785 O O . TYR A 1 342 ? 5.770 -14.492 -0.426 1.00 93.94 342 TYR A O 1
ATOM 2793 N N . LYS A 1 343 ? 5.085 -15.336 -2.396 1.00 90.31 343 LYS A N 1
ATOM 2794 C CA . LYS A 1 343 ? 6.261 -14.931 -3.178 1.00 90.31 343 LYS A CA 1
ATOM 2795 C C . LYS A 1 343 ? 5.892 -13.820 -4.157 1.00 90.31 343 LYS A C 1
ATOM 2797 O O . LYS A 1 343 ? 4.713 -13.572 -4.404 1.00 90.31 343 LYS A O 1
ATOM 2802 N N . ALA A 1 344 ? 6.909 -13.153 -4.694 1.00 90.56 344 ALA A N 1
ATOM 2803 C CA . ALA A 1 344 ? 6.712 -12.273 -5.832 1.00 90.56 344 ALA A CA 1
ATOM 2804 C C . ALA A 1 344 ? 6.211 -13.085 -7.035 1.00 90.56 344 ALA A C 1
ATOM 2806 O O . ALA A 1 344 ? 6.749 -14.153 -7.341 1.00 90.56 344 ALA A O 1
ATOM 2807 N N . ASP A 1 345 ? 5.171 -12.591 -7.694 1.00 90.62 345 ASP A N 1
ATOM 2808 C CA . ASP A 1 345 ? 4.610 -13.207 -8.884 1.00 90.62 345 ASP A CA 1
ATOM 2809 C C . ASP A 1 345 ? 5.403 -12.759 -10.113 1.00 90.62 345 ASP A C 1
ATOM 2811 O O . ASP A 1 345 ? 5.435 -11.581 -10.462 1.00 90.62 345 ASP A O 1
ATOM 2815 N N . SER A 1 346 ? 6.031 -13.721 -10.789 1.00 86.31 346 SER A N 1
ATOM 2816 C CA . SER A 1 346 ? 6.871 -13.490 -11.975 1.00 86.31 346 SER A CA 1
ATOM 2817 C C . SER A 1 346 ? 6.156 -12.837 -13.165 1.00 86.31 346 SER A C 1
ATOM 2819 O O . SER A 1 346 ? 6.809 -12.459 -14.136 1.00 86.31 346 SER A O 1
ATOM 2821 N N . ARG A 1 347 ? 4.822 -12.731 -13.135 1.00 88.38 347 ARG A N 1
ATOM 2822 C CA . ARG A 1 347 ? 4.031 -12.052 -14.168 1.00 88.38 347 ARG A CA 1
ATOM 2823 C C . ARG A 1 347 ? 4.014 -10.536 -13.998 1.00 88.38 347 ARG A C 1
ATOM 2825 O O . ARG A 1 347 ? 3.570 -9.849 -14.912 1.00 88.38 347 ARG A O 1
ATOM 2832 N N . PHE A 1 348 ? 4.498 -10.022 -12.873 1.00 93.06 348 PHE A N 1
ATOM 2833 C CA . PHE A 1 348 ? 4.525 -8.600 -12.569 1.00 93.06 348 PHE A CA 1
ATOM 2834 C C . PHE A 1 348 ? 5.924 -8.172 -12.119 1.00 93.06 348 PHE A C 1
ATOM 2836 O O . PHE A 1 348 ? 6.685 -8.942 -11.539 1.00 93.06 348 PHE A O 1
ATOM 2843 N N . SER A 1 349 ? 6.248 -6.911 -12.369 1.00 92.06 349 SER A N 1
ATOM 2844 C CA . SER A 1 349 ? 7.378 -6.204 -11.768 1.00 92.06 349 SER A CA 1
ATOM 2845 C C . SER A 1 349 ? 6.859 -4.919 -11.136 1.00 92.06 349 SER A C 1
ATOM 2847 O O . SER A 1 349 ? 5.756 -4.482 -11.443 1.00 92.06 349 SER A O 1
ATOM 2849 N N . ILE A 1 350 ? 7.651 -4.267 -10.295 1.00 93.06 350 ILE A N 1
ATOM 2850 C CA . ILE A 1 350 ? 7.379 -2.892 -9.862 1.00 93.06 350 ILE A CA 1
ATOM 2851 C C . ILE A 1 350 ? 8.501 -1.947 -10.297 1.00 93.06 350 ILE A C 1
ATOM 2853 O O . ILE A 1 350 ? 9.681 -2.293 -10.237 1.00 93.06 350 ILE A O 1
ATOM 2857 N N . GLY A 1 351 ? 8.137 -0.771 -10.794 1.00 91.94 351 GLY A N 1
ATOM 2858 C CA . GLY A 1 351 ? 9.062 0.320 -11.070 1.00 91.94 351 GLY A CA 1
ATOM 2859 C C . GLY A 1 351 ? 8.956 1.370 -9.974 1.00 91.94 351 GLY A C 1
ATOM 2860 O O . GLY A 1 351 ? 7.889 1.947 -9.810 1.00 91.94 351 GLY A O 1
ATOM 2861 N N . HIS A 1 352 ? 10.040 1.616 -9.237 1.00 91.69 352 HIS A N 1
ATOM 2862 C CA . HIS A 1 352 ? 10.118 2.657 -8.202 1.00 91.69 352 HIS A CA 1
ATOM 2863 C C . HIS A 1 352 ? 10.906 3.856 -8.737 1.00 91.69 352 HIS A C 1
ATOM 2865 O O . HIS A 1 352 ? 12.117 3.765 -8.949 1.00 91.69 352 HIS A O 1
ATOM 2871 N N . PHE A 1 353 ? 10.217 4.963 -8.985 1.00 90.25 353 PHE A N 1
ATOM 2872 C CA . PHE A 1 353 ? 10.706 6.121 -9.724 1.00 90.25 353 PHE A CA 1
ATOM 2873 C C . PHE A 1 353 ? 11.466 7.071 -8.808 1.00 90.25 353 PHE A C 1
ATOM 2875 O O . PHE A 1 353 ? 10.884 7.853 -8.062 1.00 90.25 353 PHE A O 1
ATOM 2882 N N . ARG A 1 354 ? 12.798 7.045 -8.889 1.00 83.25 354 ARG A N 1
ATOM 2883 C CA . ARG A 1 354 ? 13.662 7.810 -7.977 1.00 83.25 354 ARG A CA 1
ATOM 2884 C C . ARG A 1 354 ? 13.405 9.323 -8.025 1.00 83.25 354 ARG A C 1
ATOM 2886 O O . ARG A 1 354 ? 13.550 9.985 -7.000 1.00 83.25 354 ARG A O 1
ATOM 2893 N N . GLN A 1 355 ? 13.074 9.854 -9.199 1.00 81.31 355 GLN A N 1
ATOM 2894 C CA . GLN A 1 355 ? 12.894 11.287 -9.448 1.00 81.31 355 GLN A CA 1
ATOM 2895 C C . GLN A 1 355 ? 11.443 11.780 -9.301 1.00 81.31 355 GLN A C 1
ATOM 2897 O O . GLN A 1 355 ? 11.210 12.985 -9.381 1.00 81.31 355 GLN A O 1
ATOM 2902 N N . ILE A 1 356 ? 10.476 10.886 -9.072 1.00 86.12 356 ILE A N 1
ATOM 2903 C CA . ILE A 1 356 ? 9.114 11.259 -8.673 1.00 86.12 356 ILE A CA 1
ATOM 2904 C C . ILE A 1 356 ? 9.109 11.306 -7.142 1.00 86.12 356 ILE A C 1
ATOM 2906 O O . ILE A 1 356 ? 8.800 10.333 -6.472 1.00 86.12 356 ILE A O 1
ATOM 2910 N N . ASN A 1 357 ? 9.607 12.392 -6.554 1.00 76.38 357 ASN A N 1
ATOM 2911 C CA . ASN A 1 357 ? 9.639 12.552 -5.098 1.00 76.38 357 ASN A CA 1
ATOM 2912 C C . ASN A 1 357 ? 9.754 14.028 -4.714 1.00 76.38 357 ASN A C 1
ATOM 2914 O O . ASN A 1 357 ? 10.550 14.746 -5.322 1.00 76.38 357 ASN A O 1
ATOM 2918 N N . ASP A 1 358 ? 9.020 14.478 -3.696 1.00 65.44 358 ASP A N 1
ATOM 2919 C CA . ASP A 1 358 ? 9.006 15.886 -3.280 1.00 65.44 358 ASP A CA 1
ATOM 2920 C C . ASP A 1 358 ? 9.108 16.154 -1.772 1.00 65.44 358 ASP A C 1
ATOM 2922 O O . ASP A 1 358 ? 8.986 17.311 -1.371 1.00 65.44 358 ASP A O 1
ATOM 2926 N N . GLY A 1 359 ? 9.431 15.176 -0.914 1.00 52.81 359 GLY A N 1
ATOM 2927 C CA . GLY A 1 359 ? 9.609 15.557 0.498 1.00 52.81 359 GLY A CA 1
ATOM 2928 C C . GLY A 1 359 ? 9.863 14.499 1.558 1.00 52.81 359 GLY A C 1
ATOM 2929 O O . GLY A 1 359 ? 10.159 14.865 2.690 1.00 52.81 359 GLY A O 1
ATOM 2930 N N . TRP A 1 360 ? 9.792 13.206 1.244 1.00 52.38 360 TRP A N 1
ATOM 2931 C CA . TRP A 1 360 ? 10.034 12.159 2.255 1.00 52.38 360 TRP A CA 1
ATOM 2932 C C . TRP A 1 360 ? 11.479 11.665 2.257 1.00 52.38 360 TRP A C 1
ATOM 2934 O O . TRP A 1 360 ? 11.933 11.034 3.211 1.00 52.38 360 TRP A O 1
ATOM 2944 N N . LYS A 1 361 ? 12.204 11.923 1.166 1.00 51.94 361 LYS A N 1
ATOM 2945 C CA . LYS A 1 361 ? 13.547 11.403 0.908 1.00 51.94 361 LYS A CA 1
ATOM 2946 C C . LYS A 1 361 ? 14.528 12.574 0.727 1.00 51.94 361 LYS A C 1
ATOM 2948 O O . LYS A 1 361 ? 14.140 13.675 0.356 1.00 51.94 361 LYS A O 1
ATOM 2953 N N . ILE A 1 362 ? 15.812 12.338 1.010 1.00 47.06 362 ILE A N 1
ATOM 2954 C CA . ILE A 1 362 ? 16.884 13.355 0.974 1.00 47.06 362 ILE A CA 1
ATOM 2955 C C . ILE A 1 362 ? 16.944 14.034 -0.410 1.00 47.06 362 ILE A C 1
ATOM 2957 O O . ILE A 1 362 ? 16.956 13.334 -1.424 1.00 47.06 362 ILE A O 1
ATOM 2961 N N . GLN A 1 363 ? 17.053 15.372 -0.448 1.00 48.94 363 GLN A N 1
ATOM 2962 C CA . GLN A 1 363 ? 17.089 16.192 -1.677 1.00 48.94 363 GLN A CA 1
ATOM 2963 C C . GLN A 1 363 ? 18.125 15.735 -2.719 1.00 48.94 363 GLN A C 1
ATOM 2965 O O . GLN A 1 363 ? 17.901 15.896 -3.912 1.00 48.94 363 GLN A O 1
ATOM 2970 N N . SER A 1 364 ? 19.236 15.108 -2.322 1.00 47.56 364 SER A N 1
ATOM 2971 C CA . SER A 1 364 ? 20.223 14.582 -3.280 1.00 47.56 364 SER A CA 1
ATOM 2972 C C . SER A 1 364 ? 19.640 13.537 -4.244 1.00 47.56 364 SER A C 1
ATOM 2974 O O . SER A 1 364 ? 20.135 13.378 -5.361 1.00 47.56 364 SER A O 1
ATOM 2976 N N . ARG A 1 365 ? 18.544 12.853 -3.874 1.00 51.69 365 ARG A N 1
ATOM 2977 C CA . ARG A 1 365 ? 17.878 11.871 -4.746 1.00 51.69 365 ARG A CA 1
ATOM 2978 C C . ARG A 1 365 ? 17.207 12.477 -5.974 1.00 51.69 365 ARG A C 1
ATOM 2980 O O . ARG A 1 365 ? 17.086 11.751 -6.957 1.00 51.69 365 ARG A O 1
ATOM 2987 N N . THR A 1 366 ? 16.807 13.747 -5.927 1.00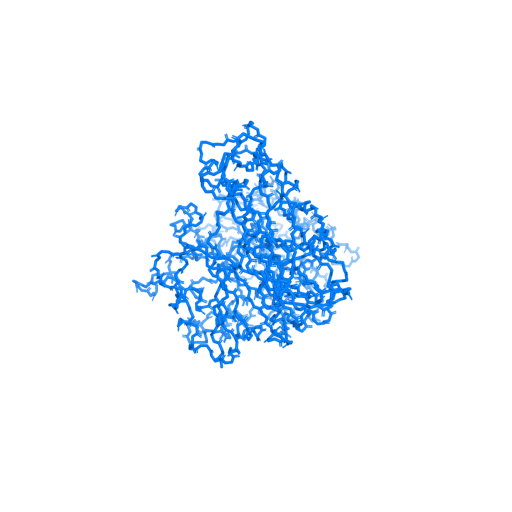 52.56 366 THR A N 1
ATOM 2988 C CA . THR A 1 366 ? 16.116 14.431 -7.034 1.00 52.56 366 THR A CA 1
ATOM 2989 C C . THR A 1 366 ? 17.079 15.111 -8.014 1.00 52.56 366 THR A C 1
ATOM 2991 O O . THR A 1 366 ? 16.658 15.525 -9.090 1.00 52.56 366 THR A O 1
ATOM 2994 N N . ILE A 1 367 ? 18.370 15.199 -7.668 1.00 54.47 367 ILE A N 1
ATOM 2995 C CA . ILE A 1 367 ? 19.389 15.952 -8.422 1.00 54.47 367 ILE A CA 1
ATOM 2996 C C . ILE A 1 367 ? 20.423 15.016 -9.074 1.00 54.47 367 ILE A C 1
ATOM 2998 O O . ILE A 1 367 ? 20.972 15.327 -10.129 1.00 54.47 367 ILE A O 1
ATOM 3002 N N . GLU A 1 368 ? 20.682 13.849 -8.482 1.00 57.34 368 GLU A N 1
ATOM 3003 C CA . GLU A 1 368 ? 21.650 12.887 -9.013 1.00 57.34 368 GLU A CA 1
ATOM 3004 C C . GLU A 1 368 ? 21.059 12.002 -10.117 1.00 57.34 368 GLU A C 1
ATOM 3006 O O . GLU A 1 368 ? 20.217 11.132 -9.870 1.00 57.34 368 GLU A O 1
ATOM 3011 N N . TYR A 1 369 ? 21.576 12.176 -11.332 1.00 61.94 369 TYR A N 1
ATOM 3012 C CA . TYR A 1 369 ? 21.300 11.314 -12.477 1.00 61.94 369 TYR A CA 1
ATOM 3013 C C . TYR A 1 369 ? 22.418 10.287 -12.662 1.00 61.94 369 TYR A C 1
ATOM 3015 O O . TYR A 1 369 ? 23.603 10.610 -12.568 1.00 61.94 369 TYR A O 1
ATOM 3023 N N . SER A 1 370 ? 22.045 9.045 -12.967 1.00 65.12 370 SER A N 1
ATOM 3024 C CA . SER A 1 370 ? 23.005 8.014 -13.359 1.00 65.12 370 SER A CA 1
ATOM 3025 C C . SER A 1 370 ? 23.566 8.294 -14.758 1.00 65.12 370 SER A C 1
ATOM 3027 O O . SER A 1 370 ? 22.851 8.742 -15.655 1.00 65.12 370 SER A O 1
ATOM 3029 N N . GLY A 1 371 ? 24.853 8.002 -14.968 1.00 57.66 371 GLY A N 1
ATOM 3030 C CA . GLY A 1 371 ? 25.462 8.073 -16.300 1.00 57.66 371 GLY A CA 1
ATOM 3031 C C . GLY A 1 371 ? 24.843 7.049 -17.262 1.00 57.66 371 GLY A C 1
ATOM 3032 O O . GLY A 1 371 ? 24.464 5.956 -16.841 1.00 57.66 371 GLY A O 1
ATOM 3033 N N . LYS A 1 372 ? 24.772 7.369 -18.566 1.00 60.34 372 LYS A N 1
ATOM 3034 C CA . LYS A 1 372 ? 24.179 6.469 -19.586 1.00 60.34 372 LYS A CA 1
ATOM 3035 C C . LYS A 1 372 ? 24.765 5.059 -19.570 1.00 60.34 372 LYS A C 1
ATOM 3037 O O . LYS A 1 372 ? 24.038 4.102 -19.801 1.00 60.34 372 LYS A O 1
ATOM 3042 N N . ASP A 1 373 ? 26.057 4.935 -19.278 1.00 59.91 373 ASP A N 1
ATOM 3043 C CA . ASP A 1 373 ? 26.788 3.666 -19.317 1.00 59.91 373 ASP A CA 1
ATOM 3044 C C . ASP A 1 373 ? 26.265 2.617 -18.319 1.00 59.91 373 ASP A C 1
ATOM 3046 O O . ASP A 1 373 ? 26.513 1.429 -18.509 1.00 59.91 373 ASP A O 1
ATOM 3050 N N . ILE A 1 374 ? 25.519 3.029 -17.285 1.00 72.38 374 ILE A N 1
ATOM 3051 C CA . ILE A 1 374 ? 24.963 2.124 -16.265 1.00 72.38 374 ILE A CA 1
ATOM 3052 C C . ILE A 1 374 ? 23.440 1.977 -16.338 1.00 72.38 374 ILE A C 1
ATOM 3054 O O . ILE A 1 374 ? 22.867 1.257 -15.517 1.00 72.38 374 ILE A O 1
ATOM 3058 N N . LEU A 1 375 ? 22.781 2.630 -17.300 1.00 75.06 375 LEU A N 1
ATOM 3059 C CA . LEU A 1 375 ? 21.335 2.572 -17.510 1.00 75.06 375 LEU A CA 1
ATOM 3060 C C . LEU A 1 375 ? 20.989 1.747 -18.756 1.00 75.06 375 LEU A C 1
ATOM 3062 O O . LEU A 1 375 ? 21.742 1.676 -19.727 1.00 75.06 375 LEU A O 1
ATOM 3066 N N . ARG A 1 376 ? 19.818 1.114 -18.736 1.00 77.19 376 ARG A N 1
ATOM 3067 C CA . ARG A 1 376 ? 19.210 0.484 -19.912 1.00 77.19 376 ARG A CA 1
ATOM 3068 C C . ARG A 1 376 ? 17.700 0.719 -19.928 1.00 77.19 376 ARG A C 1
ATOM 3070 O O . ARG A 1 376 ? 17.108 0.763 -18.848 1.00 77.19 376 ARG A O 1
ATOM 3077 N N . PRO A 1 377 ? 17.068 0.790 -21.112 1.00 80.56 377 PRO A N 1
ATOM 3078 C CA . PRO A 1 377 ? 15.616 0.839 -21.210 1.00 80.56 377 PRO A CA 1
ATOM 3079 C C . PRO A 1 377 ? 14.946 -0.360 -20.527 1.00 80.56 377 PRO A C 1
ATOM 3081 O O . PRO A 1 377 ? 15.413 -1.500 -20.632 1.00 80.56 377 PRO A O 1
ATOM 3084 N N . ASP A 1 378 ? 13.836 -0.099 -19.846 1.00 82.69 378 ASP A N 1
ATOM 3085 C CA . ASP A 1 378 ? 12.899 -1.103 -19.363 1.00 82.69 378 ASP A CA 1
ATOM 3086 C C . ASP A 1 378 ? 11.718 -1.194 -20.338 1.00 82.69 378 ASP A C 1
ATOM 3088 O O . ASP A 1 378 ? 10.784 -0.396 -20.315 1.00 82.69 378 ASP A O 1
ATOM 3092 N N . PHE A 1 379 ? 11.787 -2.154 -21.260 1.00 81.31 379 PHE A N 1
ATOM 3093 C CA . PHE A 1 379 ? 10.798 -2.280 -22.331 1.00 81.31 379 PHE A CA 1
ATOM 3094 C C . PHE A 1 379 ? 9.412 -2.705 -21.841 1.00 81.31 379 PHE A C 1
ATOM 3096 O O . PHE A 1 379 ? 8.418 -2.304 -22.444 1.00 81.31 379 PHE A O 1
ATOM 3103 N N . SER A 1 380 ? 9.328 -3.458 -20.739 1.00 83.56 380 SER A N 1
ATOM 3104 C CA . SER A 1 380 ? 8.044 -3.801 -20.120 1.00 83.56 380 SER A CA 1
ATOM 3105 C C . SER A 1 380 ? 7.368 -2.551 -19.566 1.00 83.56 380 SER A C 1
ATOM 3107 O O . SER A 1 380 ? 6.175 -2.345 -19.790 1.00 83.56 380 SER A O 1
ATOM 3109 N N . LEU A 1 381 ? 8.142 -1.674 -18.915 1.00 88.19 381 LEU A N 1
ATOM 3110 C CA . LEU A 1 381 ? 7.640 -0.379 -18.466 1.00 88.19 381 LEU A CA 1
ATOM 3111 C C . LEU A 1 381 ? 7.188 0.494 -19.643 1.00 88.19 381 LEU A C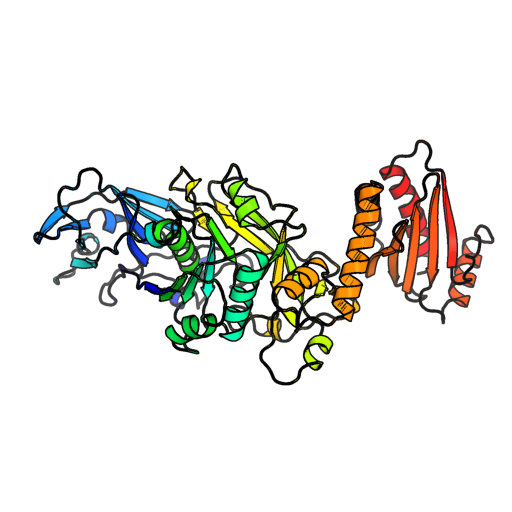 1
ATOM 3113 O O . LEU A 1 381 ? 6.092 1.039 -19.594 1.00 88.19 381 LEU A O 1
ATOM 3117 N N . ILE A 1 382 ? 7.988 0.591 -20.712 1.00 86.69 382 ILE A N 1
ATOM 3118 C CA . ILE A 1 382 ? 7.620 1.350 -21.924 1.00 86.69 382 ILE A CA 1
ATOM 3119 C C . ILE A 1 382 ? 6.293 0.839 -22.499 1.00 86.69 382 ILE A C 1
ATOM 3121 O O . ILE A 1 382 ? 5.423 1.643 -22.833 1.00 86.69 382 ILE A O 1
ATOM 3125 N N . GLY A 1 383 ? 6.118 -0.485 -22.576 1.00 84.50 383 GLY A N 1
ATOM 3126 C CA . GLY A 1 383 ? 4.873 -1.112 -23.017 1.00 84.50 383 GLY A CA 1
ATOM 3127 C C . GLY A 1 383 ? 3.683 -0.692 -22.154 1.00 84.50 383 GLY A C 1
ATOM 3128 O O . GLY A 1 383 ? 2.719 -0.133 -22.675 1.00 84.50 383 GLY A O 1
ATOM 3129 N N . ALA A 1 384 ? 3.777 -0.863 -20.834 1.00 90.50 384 ALA A N 1
ATOM 3130 C CA . ALA A 1 384 ? 2.713 -0.470 -19.907 1.00 90.50 384 ALA A CA 1
ATOM 3131 C C . ALA A 1 384 ? 2.414 1.043 -19.948 1.00 90.50 384 ALA A C 1
ATOM 3133 O O . ALA A 1 384 ? 1.256 1.460 -19.939 1.00 90.50 384 ALA A O 1
ATOM 3134 N N . MET A 1 385 ? 3.444 1.882 -20.068 1.00 90.88 385 MET A N 1
ATOM 3135 C CA . MET A 1 385 ? 3.275 3.329 -20.203 1.00 90.88 385 MET A CA 1
ATOM 3136 C C . MET A 1 385 ? 2.615 3.734 -21.512 1.00 90.88 385 MET A C 1
ATOM 3138 O O . MET A 1 385 ? 1.847 4.688 -21.513 1.00 90.88 385 MET A O 1
ATOM 3142 N N . SER A 1 386 ? 2.861 3.019 -22.611 1.00 89.50 386 SER A N 1
ATOM 3143 C CA . SER A 1 386 ? 2.194 3.306 -23.886 1.00 89.50 386 SER A CA 1
ATOM 3144 C C . SER A 1 386 ? 0.683 3.054 -23.831 1.00 89.50 386 SER A C 1
ATOM 3146 O O . SER A 1 386 ? -0.069 3.720 -24.536 1.00 89.50 386 SER A O 1
ATOM 3148 N N . VAL A 1 387 ? 0.219 2.164 -22.945 1.00 90.12 387 VAL A N 1
ATOM 3149 C CA . VAL A 1 387 ? -1.215 1.948 -22.690 1.00 90.12 387 VAL A CA 1
ATOM 3150 C C . VAL A 1 387 ? -1.816 3.134 -21.931 1.00 90.12 387 VAL A C 1
ATOM 3152 O O . VAL A 1 387 ? -2.871 3.648 -22.300 1.00 90.12 387 VAL A O 1
ATOM 3155 N N . ALA A 1 388 ? -1.140 3.596 -20.878 1.00 93.56 388 ALA A N 1
ATOM 3156 C CA . ALA A 1 388 ? -1.633 4.690 -20.041 1.00 93.56 388 ALA A CA 1
ATOM 3157 C C . ALA A 1 388 ? -1.471 6.081 -20.689 1.00 93.56 388 ALA A C 1
ATOM 3159 O O . ALA A 1 388 ? -2.320 6.963 -20.518 1.00 93.56 388 ALA A O 1
ATOM 3160 N N . PHE A 1 389 ? -0.396 6.276 -21.452 1.00 93.38 389 PHE A N 1
ATOM 3161 C CA . PHE A 1 389 ? 0.048 7.553 -22.015 1.00 93.38 389 PHE A CA 1
ATOM 3162 C C . PHE A 1 389 ? 0.457 7.406 -23.497 1.00 93.38 389 PHE A C 1
ATOM 3164 O O . PHE A 1 389 ? 1.595 7.713 -23.861 1.00 93.38 389 PHE A O 1
ATOM 3171 N N . PRO A 1 390 ? -0.451 6.963 -24.387 1.00 88.75 390 PRO A N 1
ATOM 3172 C CA . PRO A 1 390 ? -0.113 6.615 -25.774 1.00 88.75 390 PRO A CA 1
ATOM 3173 C C . PRO A 1 390 ? 0.496 7.768 -26.579 1.00 88.75 390 PRO A C 1
ATOM 3175 O O . PRO A 1 390 ? 1.308 7.537 -27.467 1.00 88.75 390 PRO A O 1
ATOM 3178 N N . ASN A 1 391 ? 0.140 9.011 -26.248 1.00 89.00 391 ASN A N 1
ATOM 3179 C CA . ASN A 1 391 ? 0.626 10.200 -26.949 1.00 89.00 391 ASN A CA 1
ATOM 3180 C C . ASN A 1 391 ? 1.953 10.742 -26.391 1.00 89.00 391 ASN A C 1
ATOM 3182 O O . ASN A 1 391 ? 2.555 11.617 -27.008 1.00 89.00 391 ASN A O 1
ATOM 3186 N N . GLU A 1 392 ? 2.404 10.248 -25.235 1.00 87.06 392 GLU A N 1
ATOM 3187 C CA . GLU A 1 392 ? 3.591 10.772 -24.547 1.00 87.06 392 GLU A CA 1
ATOM 3188 C C . GLU A 1 392 ? 4.843 9.925 -24.785 1.00 87.06 392 GLU A C 1
ATOM 3190 O O . GLU A 1 392 ? 5.960 10.414 -24.611 1.00 87.06 392 GLU A O 1
ATOM 3195 N N . ILE A 1 393 ? 4.676 8.667 -25.204 1.00 82.06 393 ILE A N 1
ATOM 3196 C CA . ILE A 1 393 ? 5.784 7.743 -25.448 1.00 82.06 393 ILE A CA 1
ATOM 3197 C C . ILE A 1 393 ? 6.276 7.868 -26.900 1.00 82.06 393 ILE A C 1
ATOM 3199 O O . ILE A 1 393 ? 5.519 7.603 -27.833 1.00 82.06 393 ILE A O 1
ATOM 3203 N N . PRO A 1 394 ? 7.558 8.214 -27.134 1.00 78.00 394 PRO A N 1
ATOM 3204 C CA . PRO A 1 394 ? 8.119 8.285 -28.479 1.00 78.00 394 PRO A CA 1
ATOM 3205 C C . PRO A 1 394 ? 7.985 6.968 -29.260 1.00 78.00 394 PRO A C 1
ATOM 3207 O O . PRO A 1 394 ? 8.449 5.919 -28.807 1.00 78.00 394 PRO A O 1
ATOM 3210 N N . ASN A 1 395 ? 7.476 7.038 -30.497 1.00 74.06 395 ASN A N 1
ATOM 3211 C CA . ASN A 1 395 ? 7.319 5.878 -31.394 1.00 74.06 395 ASN A CA 1
ATOM 3212 C C . ASN A 1 395 ? 8.596 5.035 -31.535 1.00 74.06 395 ASN A C 1
ATOM 3214 O O . ASN A 1 395 ? 8.533 3.811 -31.611 1.00 74.06 395 ASN A O 1
ATOM 3218 N N . ILE A 1 396 ? 9.772 5.670 -31.543 1.00 74.06 396 ILE A N 1
ATOM 3219 C CA . ILE A 1 396 ? 11.051 4.959 -31.647 1.00 74.06 396 ILE A CA 1
ATOM 3220 C C . ILE A 1 396 ? 11.315 4.039 -30.445 1.00 74.06 396 ILE A C 1
ATOM 3222 O O . ILE A 1 396 ? 11.853 2.945 -30.619 1.00 74.06 396 ILE A O 1
ATOM 3226 N N . LEU A 1 397 ? 10.917 4.448 -29.236 1.00 71.00 397 LEU A N 1
ATOM 3227 C CA . LEU A 1 397 ? 11.049 3.622 -28.036 1.00 71.00 397 LEU A CA 1
ATOM 3228 C C . LEU A 1 397 ? 10.092 2.433 -28.096 1.00 71.00 397 LEU A C 1
ATOM 3230 O O . LEU A 1 397 ? 10.509 1.316 -27.800 1.00 71.00 397 LEU A O 1
ATOM 3234 N N . LEU A 1 398 ? 8.860 2.656 -28.560 1.00 68.25 398 LEU A N 1
ATOM 3235 C CA . LEU A 1 398 ? 7.873 1.594 -28.749 1.00 68.25 398 LEU A CA 1
ATOM 3236 C C . LEU A 1 398 ? 8.347 0.555 -29.777 1.00 68.25 398 LEU A C 1
ATOM 3238 O O . LEU A 1 398 ? 8.320 -0.641 -29.503 1.00 68.25 398 LEU A O 1
ATOM 3242 N N . VAL A 1 399 ? 8.867 0.996 -30.927 1.00 70.81 399 VAL A N 1
ATOM 3243 C CA . VAL A 1 399 ? 9.430 0.097 -31.952 1.00 70.81 399 VAL A CA 1
ATOM 3244 C C . VAL A 1 399 ? 10.585 -0.736 -31.391 1.00 70.81 399 VAL A C 1
ATOM 3246 O O . VAL A 1 399 ? 10.689 -1.925 -31.688 1.00 70.81 399 VAL A O 1
ATOM 3249 N N . ASN A 1 400 ? 11.455 -0.140 -30.573 1.00 67.62 400 ASN A N 1
ATOM 3250 C CA . ASN A 1 400 ? 12.553 -0.872 -29.941 1.00 67.62 400 ASN A CA 1
ATOM 3251 C C . ASN A 1 400 ? 12.051 -1.883 -28.899 1.00 67.62 400 ASN A C 1
ATOM 3253 O O . ASN A 1 400 ? 12.569 -2.997 -28.855 1.00 67.62 400 ASN A O 1
ATOM 3257 N N . ALA A 1 401 ? 11.032 -1.523 -28.114 1.00 65.50 401 ALA A N 1
ATOM 3258 C CA . ALA A 1 401 ? 10.396 -2.424 -27.155 1.00 65.50 401 ALA A CA 1
ATOM 3259 C C . ALA A 1 401 ? 9.764 -3.639 -27.846 1.00 65.50 401 ALA A C 1
ATOM 3261 O O . ALA A 1 401 ? 9.989 -4.772 -27.424 1.00 65.50 401 ALA A O 1
ATOM 3262 N N . LEU A 1 402 ? 9.046 -3.413 -28.950 1.00 65.88 402 LEU A N 1
ATOM 3263 C CA . LEU A 1 402 ? 8.433 -4.479 -29.744 1.00 65.88 402 LEU A CA 1
ATOM 3264 C C . LEU A 1 402 ? 9.480 -5.427 -30.342 1.00 65.88 402 LEU A C 1
ATOM 3266 O O . LEU A 1 402 ? 9.312 -6.640 -30.270 1.00 65.88 402 LEU A O 1
ATOM 3270 N N . LYS A 1 403 ? 10.594 -4.895 -30.862 1.00 67.44 403 LYS A N 1
ATOM 3271 C CA . LYS A 1 403 ? 11.703 -5.718 -31.379 1.00 67.44 403 LYS A CA 1
ATOM 3272 C C . LYS A 1 403 ? 12.355 -6.583 -30.295 1.00 67.44 403 LYS A C 1
ATOM 3274 O O . LYS A 1 403 ? 12.682 -7.736 -30.564 1.00 67.44 403 LYS A O 1
ATOM 3279 N N . ASP A 1 404 ? 12.557 -6.046 -29.088 1.00 66.62 404 ASP A N 1
ATOM 3280 C CA . ASP A 1 404 ? 13.095 -6.825 -27.959 1.00 66.62 404 ASP A CA 1
ATOM 3281 C C . ASP A 1 404 ? 12.120 -7.934 -27.540 1.00 66.62 404 ASP A C 1
ATOM 3283 O O . ASP A 1 404 ? 12.530 -9.080 -27.352 1.00 66.62 404 ASP A O 1
ATOM 3287 N N . ALA A 1 405 ? 10.824 -7.614 -27.459 1.00 61.53 405 ALA A N 1
ATOM 3288 C CA . ALA A 1 405 ? 9.778 -8.582 -27.141 1.00 61.53 405 ALA A CA 1
ATOM 3289 C C . ALA A 1 405 ? 9.711 -9.715 -28.178 1.00 61.53 405 ALA A C 1
ATOM 3291 O O . ALA A 1 405 ? 9.728 -10.887 -27.802 1.00 61.53 405 ALA A O 1
ATOM 3292 N N . GLU A 1 406 ? 9.726 -9.387 -29.473 1.00 63.72 406 GLU A N 1
ATOM 3293 C CA . GLU A 1 406 ? 9.751 -10.370 -30.563 1.00 63.72 406 GLU A CA 1
ATOM 3294 C C . GLU A 1 406 ? 10.975 -11.291 -30.457 1.00 63.72 406 GLU A C 1
ATOM 3296 O O . GLU A 1 406 ? 10.856 -12.516 -30.540 1.00 63.72 406 GLU A O 1
ATOM 3301 N N . GLN A 1 407 ? 12.156 -10.724 -30.187 1.00 66.81 407 GLN A N 1
ATOM 3302 C CA . GLN A 1 407 ? 13.378 -11.506 -30.005 1.00 66.81 407 GLN A CA 1
ATOM 3303 C C . GLN A 1 407 ? 13.275 -12.466 -28.806 1.00 66.81 407 GLN A C 1
ATOM 3305 O O . GLN A 1 407 ? 13.752 -13.601 -28.892 1.00 66.81 407 GLN A O 1
ATOM 3310 N N . ARG A 1 408 ? 12.661 -12.044 -27.694 1.00 63.28 408 ARG A N 1
ATOM 3311 C CA . ARG A 1 408 ? 12.452 -12.896 -26.508 1.00 63.28 408 ARG A CA 1
ATOM 3312 C C . ARG A 1 408 ? 11.447 -14.011 -26.757 1.00 63.28 408 ARG A C 1
ATOM 3314 O O . ARG A 1 408 ? 11.720 -15.146 -26.381 1.00 63.28 408 ARG A O 1
ATOM 3321 N N . ILE A 1 409 ? 10.337 -13.720 -27.435 1.00 62.56 409 ILE A N 1
ATOM 3322 C CA . ILE A 1 409 ? 9.348 -14.737 -27.822 1.00 62.56 409 ILE A CA 1
ATOM 3323 C C . ILE A 1 409 ? 10.024 -15.816 -28.672 1.00 62.56 409 ILE A C 1
ATOM 3325 O O . ILE A 1 409 ? 9.952 -16.996 -28.336 1.00 62.56 409 ILE A O 1
ATOM 3329 N N . GLN A 1 410 ? 10.805 -15.418 -29.681 1.00 65.19 410 GLN A N 1
ATOM 3330 C CA . GLN A 1 410 ? 11.560 -16.363 -30.510 1.00 65.19 410 GLN A CA 1
ATOM 3331 C C . GLN A 1 410 ? 12.565 -17.209 -29.707 1.00 65.19 410 GLN A C 1
ATOM 3333 O O . GLN A 1 410 ? 12.887 -18.329 -30.107 1.00 65.19 410 GLN A O 1
ATOM 3338 N N . LEU A 1 411 ? 13.117 -16.681 -28.610 1.00 63.78 411 LEU A N 1
ATOM 3339 C CA . LEU A 1 411 ? 14.018 -17.418 -27.719 1.00 63.78 411 LEU A CA 1
ATOM 3340 C C . LEU A 1 411 ? 13.262 -18.415 -26.836 1.00 63.78 411 LEU A C 1
ATOM 3342 O O . LEU A 1 411 ? 13.729 -19.545 -26.679 1.00 63.78 411 LEU A O 1
ATOM 3346 N N . LEU A 1 412 ? 12.111 -18.018 -26.290 1.00 61.78 412 LEU A N 1
ATOM 3347 C CA . LEU A 1 412 ? 11.229 -18.869 -25.488 1.00 61.78 412 LEU A CA 1
ATOM 3348 C C . LEU A 1 412 ? 10.669 -20.034 -26.300 1.00 61.78 412 LEU A C 1
ATOM 3350 O O . LEU A 1 412 ? 10.772 -21.178 -25.866 1.00 61.78 412 LEU A O 1
ATOM 3354 N N . GLU A 1 413 ? 10.165 -19.765 -27.506 1.00 68.81 413 GLU A N 1
ATOM 3355 C CA . GLU A 1 413 ? 9.664 -20.792 -28.432 1.00 68.81 413 GLU A CA 1
ATOM 3356 C C . GLU A 1 413 ? 10.738 -21.824 -28.787 1.00 68.81 413 GLU A C 1
ATOM 3358 O O . GLU A 1 413 ? 10.447 -22.997 -29.011 1.00 68.81 413 GLU A O 1
ATOM 3363 N N . LYS A 1 414 ? 12.005 -21.402 -28.808 1.00 69.38 414 LYS A N 1
ATOM 3364 C CA . LYS A 1 414 ? 13.149 -22.282 -29.074 1.00 69.38 414 LYS A CA 1
ATOM 3365 C C . LYS A 1 414 ? 13.694 -22.961 -27.812 1.00 69.38 414 LYS A C 1
ATOM 3367 O O . LYS A 1 414 ? 14.710 -23.645 -27.913 1.00 69.38 414 LYS A O 1
ATOM 3372 N N . GLY A 1 415 ? 13.084 -22.749 -26.642 1.00 67.12 415 GLY A N 1
ATOM 3373 C CA . GLY A 1 415 ? 13.556 -23.262 -25.350 1.00 67.12 415 GLY A CA 1
ATOM 3374 C C . GLY A 1 415 ? 14.892 -22.667 -24.888 1.00 67.12 415 GLY A C 1
ATOM 3375 O O . GLY A 1 415 ? 15.539 -23.215 -24.003 1.00 67.12 415 GLY A O 1
ATOM 3376 N N . LYS A 1 416 ? 15.341 -21.561 -25.493 1.00 65.44 416 LYS A N 1
ATOM 3377 C CA . LYS A 1 416 ? 16.705 -21.044 -25.321 1.00 65.44 416 LYS A CA 1
ATOM 3378 C C . LYS A 1 416 ? 16.860 -20.022 -24.196 1.00 65.44 416 LYS A C 1
ATOM 3380 O O . LYS A 1 416 ? 17.977 -19.839 -23.725 1.00 65.44 416 LYS A O 1
ATOM 3385 N N . GLU A 1 417 ? 15.801 -19.336 -23.758 1.00 65.62 417 GLU A N 1
ATOM 3386 C CA . GLU A 1 417 ? 15.927 -18.292 -22.717 1.00 65.62 417 GLU A CA 1
ATOM 3387 C C . GLU A 1 417 ? 16.428 -18.859 -21.372 1.00 65.62 417 GLU A C 1
ATOM 3389 O O . GLU A 1 417 ? 17.284 -18.247 -20.727 1.00 65.62 417 GLU A O 1
ATOM 3394 N N . ASP A 1 418 ? 15.983 -20.063 -20.992 1.00 69.50 418 ASP A N 1
ATOM 3395 C CA . ASP A 1 418 ? 16.469 -20.771 -19.797 1.00 69.50 418 ASP A CA 1
ATOM 3396 C C . ASP A 1 418 ? 17.945 -21.195 -19.946 1.00 69.50 418 ASP A C 1
ATOM 3398 O O . ASP A 1 418 ? 18.752 -21.005 -19.034 1.00 69.50 418 ASP A O 1
ATOM 3402 N N . GLU A 1 419 ? 18.337 -21.670 -21.135 1.00 76.00 419 GLU A N 1
ATOM 3403 C CA . GLU A 1 419 ? 19.727 -22.033 -21.449 1.00 76.00 419 GLU A CA 1
ATOM 3404 C C . GLU A 1 419 ? 20.679 -20.831 -21.328 1.00 76.00 419 GLU A C 1
ATOM 3406 O O . GLU A 1 419 ? 21.729 -20.917 -20.683 1.00 76.00 419 GLU A O 1
ATOM 3411 N N . TYR A 1 420 ? 20.306 -19.686 -21.911 1.00 80.38 420 TYR A N 1
ATOM 3412 C CA . TYR A 1 420 ? 21.115 -18.467 -21.844 1.00 80.38 420 TYR A CA 1
ATOM 3413 C C . TYR A 1 420 ? 21.187 -17.901 -20.424 1.00 80.38 420 TYR A C 1
ATOM 3415 O O . TYR A 1 420 ? 22.266 -17.490 -19.997 1.00 80.38 420 TYR A O 1
ATOM 3423 N N . SER A 1 421 ? 20.078 -17.913 -19.679 1.00 74.81 421 SER A N 1
ATOM 3424 C CA . SER A 1 421 ? 20.027 -17.395 -18.304 1.00 74.81 421 SER A CA 1
ATOM 3425 C C . SER A 1 421 ? 20.904 -18.209 -17.347 1.00 74.81 421 SER A C 1
ATOM 3427 O O . SER A 1 421 ? 21.637 -17.639 -16.527 1.00 74.81 421 SER A O 1
ATOM 3429 N N . LYS A 1 422 ? 20.899 -19.542 -17.491 1.00 77.44 422 LYS A N 1
ATOM 3430 C CA . LYS A 1 422 ? 21.792 -20.445 -16.749 1.00 77.44 422 LYS A CA 1
ATOM 3431 C C . LYS A 1 422 ? 23.252 -20.179 -17.093 1.00 77.44 422 LYS A C 1
ATOM 3433 O O . LYS A 1 422 ? 24.050 -19.900 -16.197 1.00 77.44 422 LYS A O 1
ATOM 3438 N N . LEU A 1 423 ? 23.595 -20.183 -18.384 1.00 84.25 423 LEU A N 1
ATOM 3439 C CA . LEU A 1 423 ? 24.973 -19.965 -18.831 1.00 84.25 423 LEU A CA 1
ATOM 3440 C C . LEU A 1 423 ? 25.506 -18.593 -18.392 1.00 84.25 423 LEU A C 1
ATOM 3442 O O . LEU A 1 423 ? 26.633 -18.489 -17.904 1.00 84.25 423 LEU A O 1
ATOM 3446 N N . GLN A 1 424 ? 24.680 -17.550 -18.499 1.00 86.38 424 GLN A N 1
ATOM 3447 C CA . GLN A 1 424 ? 25.011 -16.207 -18.035 1.00 86.38 424 GLN A CA 1
ATOM 3448 C C . GLN A 1 424 ? 25.347 -16.187 -16.539 1.00 86.38 424 GLN A C 1
ATOM 3450 O O . GLN A 1 424 ? 26.347 -15.584 -16.142 1.00 86.38 424 GLN A O 1
ATOM 3455 N N . SER A 1 425 ? 24.528 -16.845 -15.715 1.00 73.50 425 SER A N 1
ATOM 3456 C CA . SER A 1 425 ? 24.703 -16.879 -14.260 1.00 73.50 425 SER A CA 1
ATOM 3457 C C . SER A 1 425 ? 25.999 -17.587 -13.861 1.00 73.50 425 SER A C 1
ATOM 3459 O O . SER A 1 425 ? 26.767 -17.043 -13.066 1.00 73.50 425 SER A O 1
ATOM 3461 N N . TYR A 1 426 ? 26.299 -18.738 -14.473 1.00 76.62 426 TYR A N 1
ATOM 3462 C CA . TYR A 1 426 ? 27.547 -19.463 -14.218 1.00 76.62 426 TYR A CA 1
ATOM 3463 C C . TYR A 1 426 ? 28.781 -18.679 -14.660 1.00 76.62 426 TYR A C 1
ATOM 3465 O O . TYR A 1 426 ? 29.744 -18.577 -13.904 1.00 76.62 426 TYR A O 1
ATOM 3473 N N . ILE A 1 427 ? 28.768 -18.087 -15.858 1.00 86.56 427 ILE A N 1
ATOM 3474 C CA . ILE A 1 427 ? 29.925 -17.321 -16.342 1.00 86.56 427 ILE A CA 1
ATOM 3475 C C . ILE A 1 427 ? 30.176 -16.111 -15.448 1.00 86.56 427 ILE A C 1
ATOM 3477 O O . ILE A 1 427 ? 31.319 -15.862 -15.061 1.00 86.56 427 ILE A O 1
ATOM 3481 N N . LYS A 1 428 ? 29.118 -15.394 -15.053 1.00 82.50 428 LYS A N 1
ATOM 3482 C CA . LYS A 1 428 ? 29.237 -14.274 -14.117 1.00 82.50 428 LYS A CA 1
ATOM 3483 C C . LYS A 1 428 ? 29.830 -14.738 -12.788 1.00 82.50 428 LYS A C 1
ATOM 3485 O O . LYS A 1 428 ? 30.812 -14.157 -12.342 1.00 82.50 428 LYS A O 1
ATOM 3490 N N . LEU A 1 429 ? 29.303 -15.815 -12.203 1.00 69.75 429 LEU A N 1
ATOM 3491 C CA . LEU A 1 429 ? 29.822 -16.385 -10.957 1.00 69.75 429 LEU A CA 1
ATOM 3492 C C . LEU A 1 429 ? 31.312 -16.742 -11.062 1.00 69.75 429 LEU A C 1
ATOM 3494 O O . LEU A 1 429 ? 32.081 -16.434 -10.162 1.00 69.75 429 LEU A O 1
ATOM 3498 N N . LEU A 1 430 ? 31.746 -17.324 -12.177 1.00 74.75 430 LEU A N 1
ATOM 3499 C CA . LEU A 1 430 ? 33.131 -17.772 -12.360 1.00 74.75 430 LEU A CA 1
ATOM 3500 C C . LEU A 1 430 ? 34.121 -16.652 -12.722 1.00 74.75 430 LEU A C 1
ATOM 3502 O O . LEU A 1 430 ? 35.329 -16.874 -12.680 1.00 74.75 430 LEU A O 1
ATOM 3506 N N . THR A 1 431 ? 33.638 -15.468 -13.108 1.00 87.06 431 THR A N 1
ATOM 3507 C CA . THR A 1 431 ? 34.491 -14.362 -13.584 1.00 87.06 431 THR A CA 1
ATOM 3508 C C . THR A 1 431 ? 34.421 -13.103 -12.722 1.00 87.06 431 THR A C 1
ATOM 3510 O O . THR A 1 431 ? 35.317 -12.266 -12.830 1.00 87.06 431 THR A O 1
ATOM 3513 N N . HIS A 1 432 ? 33.415 -12.970 -11.846 1.00 77.69 432 HIS A N 1
ATOM 3514 C CA . HIS A 1 432 ? 33.131 -11.722 -11.122 1.00 77.69 432 HIS A CA 1
ATOM 3515 C C . HIS A 1 432 ? 34.273 -11.213 -10.231 1.00 77.69 432 HIS A C 1
ATOM 3517 O O . HIS A 1 432 ? 34.387 -10.008 -10.042 1.00 77.69 432 HIS A O 1
ATOM 3523 N N . GLU A 1 433 ? 35.128 -12.093 -9.705 1.00 74.88 433 GLU A N 1
ATOM 3524 C CA . GLU A 1 433 ? 36.271 -11.683 -8.873 1.00 74.88 433 GLU A CA 1
ATOM 3525 C C . GLU A 1 433 ? 37.381 -10.988 -9.675 1.00 74.88 433 GLU A C 1
ATOM 3527 O O . GLU A 1 433 ? 38.252 -10.342 -9.100 1.00 74.88 433 GLU A O 1
ATOM 3532 N N . ARG A 1 434 ? 37.393 -11.157 -11.004 1.00 83.81 434 ARG A N 1
ATOM 3533 C CA . ARG A 1 434 ? 38.496 -10.720 -11.875 1.00 83.81 434 ARG A CA 1
ATOM 3534 C C . ARG A 1 434 ? 38.068 -9.763 -12.977 1.00 83.81 434 ARG A C 1
ATOM 3536 O O . ARG A 1 434 ? 38.920 -9.054 -13.499 1.00 83.81 434 ARG A O 1
ATOM 3543 N N . ILE A 1 435 ? 36.790 -9.770 -13.355 1.00 88.12 435 ILE A N 1
ATOM 3544 C CA . ILE A 1 435 ? 36.256 -8.939 -14.433 1.00 88.12 435 ILE A CA 1
ATOM 3545 C C . ILE A 1 435 ? 35.019 -8.202 -13.937 1.00 88.12 435 ILE A C 1
ATOM 3547 O O . ILE A 1 435 ? 34.038 -8.814 -13.509 1.00 88.12 435 ILE A O 1
ATOM 3551 N N . VAL A 1 436 ? 35.054 -6.878 -14.064 1.00 85.00 436 VAL A N 1
ATOM 3552 C CA . VAL A 1 436 ? 33.876 -6.029 -13.901 1.00 85.00 436 VAL A CA 1
ATOM 3553 C C . VAL A 1 436 ? 33.201 -5.902 -15.260 1.00 85.00 436 VAL A C 1
ATOM 3555 O O . VAL A 1 436 ? 33.731 -5.282 -16.175 1.00 85.00 436 VAL A O 1
ATOM 3558 N N . TRP A 1 437 ? 32.037 -6.527 -15.404 1.00 88.25 437 TRP A N 1
ATOM 3559 C CA . TRP A 1 437 ? 31.283 -6.513 -16.654 1.00 88.25 437 TRP A CA 1
ATOM 3560 C C . TRP A 1 437 ? 30.489 -5.211 -16.814 1.00 88.25 437 TRP A C 1
ATOM 3562 O O . TRP A 1 437 ? 29.547 -4.981 -16.056 1.00 88.25 437 TRP A O 1
ATOM 3572 N N . ASP A 1 438 ? 30.812 -4.420 -17.841 1.00 80.56 438 ASP A N 1
ATOM 3573 C CA . ASP A 1 438 ? 30.081 -3.202 -18.228 1.00 80.56 438 ASP A CA 1
ATOM 3574 C C . ASP A 1 438 ? 28.647 -3.544 -18.662 1.00 80.56 438 ASP A C 1
ATOM 3576 O O . ASP A 1 438 ? 27.681 -2.868 -18.307 1.00 80.56 438 ASP A O 1
ATOM 3580 N N . LYS A 1 439 ? 28.498 -4.597 -19.477 1.00 83.69 439 LYS A N 1
ATOM 3581 C CA . LYS A 1 439 ? 27.208 -4.971 -20.065 1.00 83.69 439 LYS A CA 1
ATOM 3582 C C . LYS A 1 439 ? 27.155 -6.460 -20.381 1.00 83.69 439 LYS A C 1
ATOM 3584 O O . LYS A 1 439 ? 28.115 -7.030 -20.888 1.00 83.69 439 LYS A O 1
ATOM 3589 N N . ILE A 1 440 ? 26.006 -7.081 -20.119 1.00 85.62 440 ILE A N 1
ATOM 3590 C CA . ILE A 1 440 ? 25.729 -8.475 -20.485 1.00 85.62 440 ILE A CA 1
ATOM 3591 C C . ILE A 1 440 ? 24.341 -8.540 -21.126 1.00 85.62 440 ILE A C 1
ATOM 3593 O O . ILE A 1 440 ? 23.372 -8.070 -20.525 1.00 85.62 440 ILE A O 1
ATOM 3597 N N . TRP A 1 441 ? 24.234 -9.060 -22.349 1.00 81.75 441 TRP A N 1
ATOM 3598 C CA . TRP A 1 441 ? 22.960 -9.144 -23.080 1.00 81.75 441 TRP A CA 1
ATOM 3599 C C . TRP A 1 441 ? 22.999 -10.205 -24.188 1.00 81.75 441 TRP A C 1
ATOM 3601 O O . TRP A 1 441 ? 24.053 -10.755 -24.489 1.00 81.75 441 TRP A O 1
ATOM 3611 N N . ILE A 1 442 ? 21.854 -10.477 -24.820 1.00 80.62 442 ILE A N 1
ATOM 3612 C CA . ILE A 1 442 ? 21.751 -11.412 -25.949 1.00 80.62 442 ILE A CA 1
ATOM 3613 C C . ILE A 1 442 ? 21.597 -10.624 -27.256 1.00 80.62 442 ILE A C 1
ATOM 3615 O O . ILE A 1 442 ? 20.623 -9.895 -27.450 1.00 80.62 442 ILE A O 1
ATOM 3619 N N . TRP A 1 443 ? 22.545 -10.776 -28.177 1.00 80.19 443 TRP A N 1
ATOM 3620 C CA . TRP A 1 443 ? 22.516 -10.190 -29.514 1.00 80.19 443 TRP A CA 1
ATOM 3621 C C . TRP A 1 443 ? 21.986 -11.189 -30.552 1.00 80.19 443 TRP A C 1
ATOM 3623 O O . TRP A 1 443 ? 22.365 -12.362 -30.556 1.00 80.19 443 TRP A O 1
ATOM 3633 N N . LYS A 1 444 ? 21.097 -10.712 -31.438 1.00 76.00 444 LYS A N 1
ATOM 3634 C CA . LYS A 1 444 ? 20.506 -11.469 -32.563 1.00 76.00 444 LYS A CA 1
ATOM 3635 C C . LYS A 1 444 ? 19.923 -12.842 -32.187 1.00 76.00 444 LYS A C 1
ATOM 3637 O O . LYS A 1 444 ? 19.927 -13.767 -32.992 1.00 76.00 444 LYS A O 1
ATOM 3642 N N . GLY A 1 445 ? 19.426 -12.983 -30.958 1.00 69.81 445 GLY A N 1
ATOM 3643 C CA . GLY A 1 445 ? 18.751 -14.195 -30.485 1.00 69.81 445 GLY A CA 1
ATOM 3644 C C . GLY A 1 445 ? 19.626 -15.452 -30.409 1.00 69.81 445 GLY A C 1
ATOM 3645 O O . GLY A 1 445 ? 19.093 -16.541 -30.213 1.00 69.81 445 GLY A O 1
ATOM 3646 N N . ASN A 1 446 ? 20.945 -15.353 -30.587 1.00 79.94 446 ASN A N 1
ATOM 3647 C CA . ASN A 1 446 ? 21.820 -16.517 -30.452 1.00 79.94 446 ASN A CA 1
ATOM 3648 C C . ASN A 1 446 ? 23.229 -16.238 -29.913 1.00 79.94 446 ASN A C 1
ATOM 3650 O O . ASN A 1 446 ? 24.017 -17.178 -29.763 1.00 79.94 446 ASN A O 1
ATOM 3654 N N . VAL A 1 447 ? 23.552 -14.978 -29.615 1.00 88.12 447 VAL A N 1
ATOM 3655 C CA . VAL A 1 447 ? 24.875 -14.574 -29.134 1.00 88.12 447 VAL A CA 1
ATOM 3656 C C . VAL A 1 447 ? 24.756 -13.968 -27.742 1.00 88.12 447 VAL A C 1
ATOM 3658 O O . VAL A 1 447 ? 24.221 -12.876 -27.595 1.00 88.12 447 VAL A O 1
ATOM 3661 N N . LEU A 1 448 ? 25.260 -14.654 -26.719 1.00 91.44 448 LEU A N 1
ATOM 3662 C CA . LEU A 1 448 ? 25.382 -14.093 -25.375 1.00 91.44 448 LEU A CA 1
ATOM 3663 C C . LEU A 1 448 ? 26.656 -13.249 -25.310 1.00 91.44 448 LEU A C 1
ATOM 3665 O O . LEU A 1 448 ? 27.756 -13.774 -25.456 1.00 91.44 448 LEU A O 1
ATOM 3669 N N . VAL A 1 449 ? 26.504 -11.943 -25.122 1.00 94.00 449 VAL A N 1
ATOM 3670 C CA . VAL A 1 449 ? 27.603 -10.979 -25.166 1.00 94.00 449 VAL A CA 1
ATOM 3671 C C . VAL A 1 449 ? 27.951 -10.512 -23.762 1.00 94.00 449 VAL A C 1
ATOM 3673 O O . VAL A 1 449 ? 27.072 -10.064 -23.025 1.00 94.00 449 VAL A O 1
ATOM 3676 N N . PHE A 1 450 ? 29.237 -10.570 -23.427 1.00 95.31 450 PHE A N 1
ATOM 3677 C CA . PHE A 1 450 ? 29.823 -9.964 -22.234 1.00 95.31 450 PHE A CA 1
ATOM 3678 C C . PHE A 1 450 ? 30.791 -8.852 -22.651 1.00 95.31 450 PHE A C 1
ATOM 3680 O O . PHE A 1 450 ? 31.783 -9.115 -23.329 1.00 95.31 450 PHE A O 1
ATOM 3687 N N . GLU A 1 451 ? 30.522 -7.612 -22.249 1.00 94.94 451 GLU A N 1
ATOM 3688 C CA . GLU A 1 451 ? 31.400 -6.463 -22.492 1.00 94.94 451 GLU A CA 1
ATOM 3689 C C . GLU A 1 451 ? 32.098 -5.999 -21.220 1.00 94.94 451 GLU A C 1
ATOM 3691 O O . GLU A 1 451 ? 31.498 -5.943 -20.148 1.00 94.94 451 GLU A O 1
ATOM 3696 N N . THR A 1 452 ? 33.365 -5.623 -21.369 1.00 94.31 452 THR A N 1
ATOM 3697 C CA . THR A 1 452 ? 34.213 -5.052 -20.316 1.00 94.31 452 THR A CA 1
ATOM 3698 C C . THR A 1 452 ? 35.217 -4.080 -20.937 1.00 94.31 452 THR A C 1
ATOM 3700 O O . THR A 1 452 ? 35.364 -4.010 -22.161 1.00 94.31 452 THR A O 1
ATOM 3703 N N . ARG A 1 453 ? 35.938 -3.335 -20.099 1.00 92.19 453 ARG A N 1
ATOM 3704 C CA . ARG A 1 453 ? 37.086 -2.515 -20.507 1.00 92.19 453 ARG A CA 1
ATOM 3705 C C . ARG A 1 453 ? 38.410 -3.171 -20.120 1.00 92.19 453 ARG A C 1
ATOM 3707 O O . ARG A 1 453 ? 38.473 -3.922 -19.144 1.00 92.19 453 ARG A O 1
ATOM 3714 N N . CYS A 1 454 ? 39.436 -2.871 -20.908 1.00 88.81 454 CYS A N 1
ATOM 3715 C CA . CYS A 1 454 ? 40.837 -3.233 -20.697 1.00 88.81 454 CYS A CA 1
ATOM 3716 C C . CYS A 1 454 ? 41.756 -2.094 -21.181 1.00 88.81 454 CYS A C 1
ATOM 3718 O O . CYS A 1 454 ? 41.261 -1.029 -21.573 1.00 88.81 454 CYS A O 1
ATOM 3720 N N . SER A 1 455 ? 43.076 -2.305 -21.180 1.00 89.19 455 SER A N 1
ATOM 3721 C CA . SER A 1 455 ? 44.054 -1.307 -21.647 1.00 89.19 455 SER A CA 1
ATOM 3722 C C . SER A 1 455 ? 43.879 -0.936 -23.131 1.00 89.19 455 SER A C 1
ATOM 3724 O O . SER A 1 455 ? 44.169 0.195 -23.513 1.00 89.19 455 SER A O 1
ATOM 3726 N N . LEU A 1 456 ? 43.284 -1.825 -23.936 1.00 88.19 456 LEU A N 1
ATOM 3727 C CA . LEU A 1 456 ? 42.946 -1.612 -25.355 1.00 88.19 456 LEU A CA 1
ATOM 3728 C C . LEU A 1 456 ? 41.501 -1.121 -25.582 1.00 88.19 456 LEU A C 1
ATOM 3730 O O . LEU A 1 456 ? 40.901 -1.331 -26.637 1.00 88.19 456 LEU A O 1
ATOM 3734 N N . GLY A 1 457 ? 40.900 -0.493 -24.571 1.00 89.38 457 GLY A N 1
ATOM 3735 C CA . GLY A 1 457 ? 39.545 0.046 -24.642 1.00 89.38 457 GLY A CA 1
ATOM 3736 C C . GLY A 1 457 ? 38.459 -0.995 -24.364 1.00 89.38 457 GLY A C 1
ATOM 3737 O O . GLY A 1 457 ? 38.624 -1.906 -23.547 1.00 89.38 457 GLY A O 1
ATOM 3738 N N . LYS A 1 458 ? 37.288 -0.817 -24.988 1.00 93.38 458 LYS A N 1
ATOM 3739 C CA . LYS A 1 458 ? 36.127 -1.692 -24.770 1.00 93.38 458 LYS A CA 1
ATOM 3740 C C . LYS A 1 458 ? 36.257 -2.965 -25.602 1.00 93.38 458 LYS A C 1
ATOM 3742 O O . LYS A 1 458 ? 36.386 -2.899 -26.824 1.00 93.38 458 LYS A O 1
ATOM 3747 N N . ILE A 1 459 ? 36.136 -4.110 -24.942 1.00 94.06 459 ILE A N 1
ATOM 3748 C CA . ILE A 1 459 ? 36.191 -5.437 -25.556 1.00 94.06 459 ILE A CA 1
ATOM 3749 C C . ILE A 1 459 ? 34.895 -6.201 -25.303 1.00 94.06 459 ILE A C 1
ATOM 3751 O O . ILE A 1 459 ? 34.212 -5.990 -24.298 1.00 94.06 459 ILE A O 1
ATOM 3755 N N . ALA A 1 460 ? 34.568 -7.100 -26.222 1.00 95.62 460 ALA A N 1
ATOM 3756 C CA . ALA A 1 460 ? 33.402 -7.958 -26.137 1.00 95.62 460 ALA A CA 1
ATOM 3757 C C . ALA A 1 460 ? 33.766 -9.425 -26.339 1.00 95.62 460 ALA A C 1
ATOM 3759 O O . ALA A 1 460 ? 34.482 -9.785 -27.279 1.00 95.62 460 ALA A O 1
ATOM 3760 N N . PHE A 1 461 ? 33.204 -10.252 -25.467 1.00 96.81 461 PHE A N 1
ATOM 3761 C CA . PHE A 1 461 ? 33.216 -11.702 -25.518 1.00 96.81 461 PHE A CA 1
ATOM 3762 C C . PHE A 1 461 ? 31.847 -12.171 -26.013 1.00 96.81 461 PHE A C 1
ATOM 3764 O O . PHE A 1 461 ? 30.870 -12.180 -25.263 1.00 96.81 461 PHE A O 1
ATOM 3771 N N . ASP A 1 462 ? 31.778 -12.528 -27.292 1.00 95.50 462 ASP A N 1
ATOM 3772 C CA . ASP A 1 462 ? 30.551 -12.943 -27.964 1.00 95.50 462 ASP A CA 1
ATOM 3773 C C . ASP A 1 462 ? 30.470 -14.480 -27.952 1.00 95.50 462 ASP A C 1
ATOM 3775 O O . ASP A 1 462 ? 31.221 -15.160 -28.657 1.00 95.50 462 ASP A O 1
ATOM 3779 N N . ILE A 1 463 ? 29.561 -15.043 -27.157 1.00 95.00 463 ILE A N 1
ATOM 3780 C CA . ILE A 1 463 ? 29.337 -16.489 -27.041 1.00 95.00 463 ILE A CA 1
ATOM 3781 C C . ILE A 1 463 ? 28.186 -16.881 -27.965 1.00 95.00 463 ILE A C 1
ATOM 3783 O O . ILE A 1 463 ? 27.009 -16.720 -27.640 1.00 95.00 463 ILE A O 1
ATOM 3787 N N . VAL A 1 464 ? 28.526 -17.397 -29.140 1.00 91.88 464 VAL A N 1
ATOM 3788 C CA . VAL A 1 464 ? 27.567 -17.877 -30.136 1.00 91.88 464 VAL A CA 1
ATOM 3789 C C . VAL A 1 464 ? 27.172 -19.308 -29.791 1.00 91.88 464 VAL A C 1
ATOM 3791 O O . VAL A 1 464 ? 28.008 -20.213 -29.825 1.00 91.88 464 VAL A O 1
ATOM 3794 N N . ILE A 1 465 ? 25.892 -19.521 -29.489 1.00 85.00 465 ILE A N 1
ATOM 3795 C CA . ILE A 1 465 ? 25.352 -20.854 -29.202 1.00 85.00 465 ILE A CA 1
ATOM 3796 C C . ILE A 1 465 ? 24.555 -21.336 -30.412 1.00 85.00 465 ILE A C 1
ATOM 3798 O O . ILE A 1 465 ? 23.563 -20.733 -30.826 1.00 85.00 465 ILE A O 1
ATOM 3802 N N . SER A 1 466 ? 25.002 -22.453 -30.974 1.00 84.88 466 SER A N 1
ATOM 3803 C CA . SER A 1 466 ? 24.315 -23.197 -32.028 1.00 84.88 466 SER A CA 1
ATOM 3804 C C . SER A 1 466 ? 23.909 -24.579 -31.513 1.00 84.88 466 SER A C 1
ATOM 3806 O O . SER A 1 466 ? 24.294 -24.969 -30.411 1.00 84.88 466 SER A O 1
ATOM 3808 N N . ASN A 1 467 ? 23.147 -25.332 -32.310 1.00 79.19 467 ASN A N 1
ATOM 3809 C CA . ASN A 1 467 ? 22.678 -26.663 -31.910 1.00 79.19 467 ASN A CA 1
ATOM 3810 C C . ASN A 1 467 ? 23.845 -27.609 -31.580 1.00 79.19 467 ASN A C 1
ATOM 3812 O O . ASN A 1 467 ? 23.777 -28.343 -30.602 1.00 79.19 467 ASN A O 1
ATOM 3816 N N . ASN A 1 468 ? 24.939 -27.531 -32.345 1.00 85.06 468 ASN A N 1
ATOM 3817 C CA . ASN A 1 468 ? 26.040 -28.492 -32.238 1.00 85.06 468 ASN A CA 1
ATOM 3818 C C . ASN A 1 468 ? 27.315 -27.891 -31.641 1.00 85.06 468 ASN A C 1
ATOM 3820 O O . ASN A 1 468 ? 28.222 -28.636 -31.289 1.00 85.06 468 ASN A O 1
ATOM 3824 N N . ASN A 1 469 ? 27.417 -26.563 -31.536 1.00 89.75 469 ASN A N 1
ATOM 3825 C CA . ASN A 1 469 ? 28.640 -25.894 -31.099 1.00 89.75 469 ASN A CA 1
ATOM 3826 C C . ASN A 1 469 ? 28.368 -24.661 -30.235 1.00 89.75 469 ASN A C 1
ATOM 3828 O O . ASN A 1 469 ? 27.439 -23.894 -30.507 1.00 89.75 469 ASN A O 1
ATOM 3832 N N . VAL A 1 470 ? 29.265 -24.424 -29.281 1.00 90.00 470 VAL A N 1
ATOM 3833 C CA . VAL A 1 470 ? 29.419 -23.151 -28.573 1.00 90.00 470 VAL A CA 1
ATOM 3834 C C . VAL A 1 470 ? 30.734 -22.521 -29.016 1.00 90.00 470 VAL A C 1
ATOM 3836 O O . VAL A 1 470 ? 31.789 -23.153 -28.957 1.00 90.00 470 VAL A O 1
ATOM 3839 N N . GLN A 1 471 ? 30.672 -21.281 -29.491 1.00 93.81 471 GLN A N 1
ATOM 3840 C CA . GLN A 1 471 ? 31.825 -20.545 -29.998 1.00 93.81 471 GLN A CA 1
ATOM 3841 C C . GLN A 1 471 ? 32.013 -19.257 -29.204 1.00 93.81 471 GLN A C 1
ATOM 3843 O O . GLN A 1 471 ? 31.074 -18.484 -29.061 1.00 93.81 471 GLN A O 1
ATOM 3848 N N . LEU A 1 472 ? 33.235 -19.011 -28.734 1.00 95.12 472 LEU A N 1
ATOM 3849 C CA . LEU A 1 472 ? 33.637 -17.743 -28.134 1.00 95.12 472 LEU A CA 1
ATOM 3850 C C . LEU A 1 472 ? 34.380 -16.917 -29.177 1.00 95.12 472 LEU A C 1
ATOM 3852 O O . LEU A 1 472 ? 35.418 -17.347 -29.690 1.00 95.12 472 LEU A O 1
ATOM 3856 N N . ASN A 1 473 ? 33.880 -15.718 -29.440 1.00 95.50 473 ASN A N 1
ATOM 3857 C CA . ASN A 1 473 ? 34.600 -14.705 -30.192 1.00 95.50 473 ASN A CA 1
ATOM 3858 C C . ASN A 1 473 ? 35.032 -13.578 -29.266 1.00 95.50 473 ASN A C 1
ATOM 3860 O O . ASN A 1 473 ? 34.331 -13.249 -28.310 1.00 95.50 473 ASN A O 1
ATOM 3864 N N . VAL A 1 474 ? 36.170 -12.974 -29.580 1.00 95.06 474 VAL A N 1
ATOM 3865 C CA . VAL A 1 474 ? 36.690 -11.807 -28.871 1.00 95.06 474 VAL A CA 1
ATOM 3866 C C . VAL A 1 474 ? 36.875 -10.696 -29.887 1.00 95.06 474 VAL A C 1
ATOM 3868 O O . VAL A 1 474 ? 37.473 -10.906 -30.943 1.00 95.06 474 VAL A O 1
ATOM 3871 N N . SER A 1 475 ? 36.323 -9.526 -29.594 1.00 93.38 475 SER A N 1
ATOM 3872 C CA . SER A 1 475 ? 36.414 -8.363 -30.474 1.00 93.38 475 SER A CA 1
ATOM 3873 C C . SER A 1 475 ? 36.653 -7.094 -29.678 1.00 93.38 475 SER A C 1
ATOM 3875 O O . SER A 1 475 ? 36.144 -6.943 -28.567 1.00 93.38 475 SER A O 1
ATOM 3877 N N . VAL A 1 476 ? 37.406 -6.170 -30.266 1.00 90.88 476 VAL A N 1
ATOM 3878 C CA . VAL A 1 476 ? 37.541 -4.812 -29.744 1.00 90.88 476 VAL A CA 1
ATOM 3879 C C . VAL A 1 476 ? 36.454 -3.942 -30.369 1.00 90.88 476 VAL A C 1
ATOM 3881 O O . VAL A 1 476 ? 36.197 -3.990 -31.574 1.00 90.88 476 VAL A O 1
ATOM 3884 N N . ARG A 1 477 ? 35.734 -3.194 -29.534 1.00 89.12 477 ARG A N 1
ATOM 3885 C CA . ARG A 1 477 ? 34.634 -2.323 -29.972 1.00 89.12 477 ARG A CA 1
ATOM 3886 C C . ARG A 1 477 ? 35.136 -0.962 -30.444 1.00 89.12 477 ARG A C 1
ATOM 3888 O O . ARG A 1 477 ? 34.465 -0.321 -31.246 1.00 89.12 477 ARG A O 1
ATOM 3895 N N . ASP A 1 478 ? 36.299 -0.544 -29.960 1.00 87.00 478 ASP A N 1
ATOM 3896 C CA . ASP A 1 478 ? 36.920 0.732 -30.294 1.00 87.00 478 ASP A CA 1
ATOM 3897 C C . ASP A 1 478 ? 37.949 0.539 -31.419 1.00 87.00 478 ASP A C 1
ATOM 3899 O O . ASP A 1 478 ? 39.006 -0.062 -31.232 1.00 87.00 478 ASP A O 1
ATOM 3903 N N . THR A 1 479 ? 37.611 1.004 -32.624 1.00 83.62 479 THR A N 1
ATOM 3904 C CA . THR A 1 479 ? 38.355 0.686 -33.855 1.00 83.62 479 THR A CA 1
ATOM 3905 C C . THR A 1 479 ? 39.776 1.231 -33.867 1.00 83.62 479 THR A C 1
ATOM 3907 O O . THR A 1 479 ? 40.613 0.698 -34.587 1.00 83.62 479 THR A O 1
ATOM 3910 N N . LYS A 1 480 ? 40.075 2.265 -33.070 1.00 90.12 480 LYS A N 1
ATOM 3911 C CA . LYS A 1 480 ? 41.434 2.821 -32.990 1.00 90.12 480 LYS A CA 1
ATOM 3912 C C . LYS A 1 480 ? 42.439 1.870 -32.329 1.00 90.12 480 LYS A C 1
ATOM 3914 O O . LYS A 1 480 ? 43.624 2.028 -32.565 1.00 90.12 480 LYS A O 1
ATOM 3919 N N . TYR A 1 481 ? 41.972 0.893 -31.546 1.00 91.75 481 TYR A N 1
ATOM 3920 C CA . TYR A 1 481 ? 42.817 -0.117 -30.891 1.00 91.75 481 TYR A CA 1
ATOM 3921 C C . TYR A 1 481 ? 42.820 -1.459 -31.637 1.00 91.75 481 TYR A C 1
ATOM 3923 O O . TYR A 1 481 ? 43.234 -2.478 -31.090 1.00 91.75 481 TYR A O 1
ATOM 3931 N N . GLN A 1 482 ? 42.301 -1.508 -32.867 1.00 89.44 482 GLN A N 1
ATOM 3932 C CA . GLN A 1 482 ? 42.140 -2.764 -33.600 1.00 89.44 482 GLN A CA 1
ATOM 3933 C C . GLN A 1 482 ? 43.476 -3.395 -34.000 1.00 89.44 482 GLN A C 1
ATOM 3935 O O . GLN A 1 482 ? 43.622 -4.609 -33.877 1.00 89.44 482 GLN A O 1
ATOM 3940 N N . GLU A 1 483 ? 44.445 -2.594 -34.441 1.00 90.06 483 GLU A N 1
ATOM 3941 C CA . GLU A 1 483 ? 45.790 -3.081 -34.773 1.00 90.06 483 GLU A CA 1
ATOM 3942 C C . GLU A 1 483 ? 46.514 -3.579 -33.516 1.00 90.06 483 GLU A C 1
ATOM 3944 O O . GLU A 1 483 ? 46.940 -4.735 -33.485 1.00 90.06 483 GLU A O 1
ATOM 3949 N N . ASP A 1 484 ? 46.519 -2.775 -32.446 1.00 92.88 484 ASP A N 1
ATOM 3950 C CA . ASP A 1 484 ? 47.100 -3.138 -31.145 1.00 92.88 484 ASP A CA 1
ATOM 3951 C C . ASP A 1 484 ? 46.487 -4.428 -30.580 1.00 92.88 484 ASP A C 1
ATOM 3953 O O . ASP A 1 484 ? 47.188 -5.293 -30.057 1.00 92.88 484 ASP A O 1
ATOM 3957 N N . PHE A 1 485 ? 45.167 -4.596 -30.723 1.00 92.94 485 PHE A N 1
ATOM 3958 C CA . PHE A 1 485 ? 44.459 -5.807 -30.317 1.00 92.94 485 PHE A CA 1
ATOM 3959 C C . PHE A 1 485 ? 45.007 -7.048 -31.021 1.00 92.94 485 PHE A C 1
ATOM 3961 O O . PHE A 1 485 ? 45.310 -8.045 -30.360 1.00 92.94 485 PHE A O 1
ATOM 3968 N N . PHE A 1 486 ? 45.153 -7.007 -32.347 1.00 90.75 486 PHE A N 1
ATOM 3969 C CA . PHE A 1 486 ? 45.693 -8.149 -33.080 1.00 90.75 486 PHE A CA 1
ATOM 3970 C C . PHE A 1 486 ? 47.173 -8.370 -32.783 1.00 90.75 486 PHE A C 1
ATOM 3972 O O . PHE A 1 486 ? 47.574 -9.526 -32.665 1.00 90.75 486 PHE A O 1
ATOM 3979 N N . GLU A 1 487 ? 47.966 -7.312 -32.604 1.00 91.31 487 GLU A N 1
ATOM 3980 C CA . GLU A 1 487 ? 49.381 -7.440 -32.250 1.00 91.31 487 GLU A CA 1
ATOM 3981 C C . GLU A 1 487 ? 49.559 -8.125 -30.889 1.00 91.31 487 GLU A C 1
ATOM 3983 O O . GLU A 1 487 ? 50.317 -9.092 -30.765 1.00 91.31 487 GLU A O 1
ATOM 3988 N N . VAL A 1 488 ? 48.816 -7.675 -29.873 1.00 91.75 488 VAL A N 1
ATOM 3989 C CA . VAL A 1 488 ? 48.845 -8.260 -28.527 1.00 91.75 488 VAL A CA 1
ATOM 3990 C C . VAL A 1 488 ? 48.384 -9.712 -28.568 1.00 91.75 488 VAL A C 1
ATOM 3992 O O . VAL A 1 488 ? 49.063 -10.589 -28.032 1.00 91.75 488 VAL A O 1
ATOM 3995 N N . VAL A 1 489 ? 47.273 -10.008 -29.246 1.00 88.56 489 VAL A N 1
ATOM 3996 C CA . VAL A 1 489 ? 46.791 -11.390 -29.322 1.00 88.56 489 VAL A CA 1
ATOM 3997 C C . VAL A 1 489 ? 47.772 -12.286 -30.082 1.00 88.56 489 VAL A C 1
ATOM 3999 O O . VAL A 1 489 ? 48.068 -13.382 -29.607 1.00 88.56 489 VAL A O 1
ATOM 4002 N N . PHE A 1 490 ? 48.332 -11.825 -31.202 1.00 88.38 490 PHE A N 1
ATOM 4003 C CA . PHE A 1 490 ? 49.323 -12.577 -31.976 1.00 88.38 490 PHE A CA 1
ATOM 4004 C C . PHE A 1 490 ? 50.586 -12.864 -31.159 1.00 88.38 490 PHE A C 1
ATOM 4006 O O . PHE A 1 490 ? 51.109 -13.977 -31.184 1.00 88.38 490 PHE A O 1
ATOM 4013 N N . ARG A 1 491 ? 51.045 -11.891 -30.364 1.00 90.31 491 ARG A N 1
ATOM 4014 C CA . ARG A 1 491 ? 52.219 -12.042 -29.495 1.00 90.31 491 ARG A CA 1
ATOM 4015 C C . ARG A 1 491 ? 52.039 -13.138 -28.441 1.00 90.31 491 ARG A C 1
ATOM 4017 O O . ARG A 1 491 ? 52.995 -13.849 -28.147 1.00 90.31 491 ARG A O 1
ATOM 4024 N N . TYR A 1 492 ? 50.840 -13.271 -27.871 1.00 86.38 492 TYR A N 1
ATOM 4025 C CA . TYR A 1 492 ? 50.579 -14.208 -26.770 1.00 86.38 492 TYR A CA 1
ATOM 4026 C C . TYR A 1 492 ? 49.998 -15.557 -27.207 1.00 86.38 492 TYR A C 1
ATOM 4028 O O . TYR A 1 492 ? 50.238 -16.558 -26.534 1.00 86.38 492 TYR A O 1
ATOM 4036 N N . LEU A 1 493 ? 49.228 -15.598 -28.298 1.00 81.19 493 LEU A N 1
ATOM 4037 C CA . LEU A 1 493 ? 48.535 -16.803 -28.777 1.00 81.19 493 LEU A CA 1
ATOM 4038 C C . LEU A 1 493 ? 49.085 -17.338 -30.110 1.00 81.19 493 LEU A C 1
ATOM 4040 O O . LEU A 1 493 ? 48.640 -18.386 -30.576 1.00 81.19 493 LEU A O 1
ATOM 4044 N N . GLY A 1 494 ? 50.052 -16.653 -30.726 1.00 82.31 494 GLY A N 1
ATOM 4045 C CA . GLY A 1 494 ? 50.616 -17.041 -32.017 1.00 82.31 494 GLY A CA 1
ATOM 4046 C C . GLY A 1 494 ? 49.581 -16.948 -33.139 1.00 82.31 494 GLY A C 1
ATOM 4047 O O . GLY A 1 494 ? 48.886 -15.948 -33.268 1.00 82.31 494 GLY A O 1
ATOM 4048 N N . THR A 1 495 ? 49.473 -17.995 -33.957 1.00 76.00 495 THR A N 1
ATOM 4049 C CA . THR A 1 495 ? 48.519 -18.097 -35.079 1.00 76.00 495 THR A CA 1
ATOM 4050 C C . THR A 1 495 ? 47.302 -18.973 -34.769 1.00 76.00 495 THR A C 1
ATOM 4052 O O . THR A 1 495 ? 46.522 -19.272 -35.673 1.00 76.00 495 THR A O 1
ATOM 4055 N N . ASP A 1 496 ? 47.111 -19.394 -33.514 1.00 73.06 496 ASP A N 1
ATOM 4056 C CA . ASP A 1 496 ? 46.040 -20.322 -33.118 1.00 73.06 496 ASP A CA 1
ATOM 4057 C C . ASP A 1 496 ? 44.689 -19.606 -32.903 1.00 73.06 496 ASP A C 1
ATOM 4059 O O . ASP A 1 496 ? 44.052 -19.683 -31.851 1.00 73.06 496 ASP A O 1
ATOM 4063 N N . PHE A 1 497 ? 44.268 -18.831 -33.907 1.00 80.44 497 PHE A N 1
ATOM 4064 C CA . PHE A 1 497 ? 42.954 -18.196 -33.987 1.00 80.44 497 PHE A CA 1
ATOM 4065 C C . PHE A 1 497 ? 42.572 -17.904 -35.442 1.00 80.44 497 PHE A C 1
ATOM 4067 O O . PHE A 1 497 ? 43.414 -17.804 -36.329 1.00 80.44 497 PHE A O 1
ATOM 4074 N N . SER A 1 498 ? 41.274 -17.726 -35.695 1.00 84.69 498 SER A N 1
ATOM 4075 C CA . SER A 1 498 ? 40.783 -17.249 -36.996 1.00 84.69 498 SER A CA 1
ATOM 4076 C C . SER A 1 498 ? 40.174 -15.865 -36.853 1.00 84.69 498 SER A C 1
ATOM 4078 O O . SER A 1 498 ? 39.378 -15.622 -35.946 1.00 84.69 498 SER A O 1
ATOM 4080 N N . ILE A 1 499 ? 40.549 -14.951 -37.745 1.00 85.44 499 ILE A N 1
ATOM 4081 C CA . ILE A 1 499 ? 39.964 -13.611 -37.802 1.00 85.44 499 ILE A CA 1
ATOM 4082 C C . ILE A 1 499 ? 38.503 -13.746 -38.244 1.00 85.44 499 ILE A C 1
ATOM 4084 O O . ILE A 1 499 ? 38.175 -14.508 -39.156 1.00 85.44 499 ILE A O 1
ATOM 4088 N N . LEU A 1 500 ? 37.606 -13.031 -37.570 1.00 85.00 500 LEU A N 1
ATOM 4089 C CA . LEU A 1 500 ? 36.194 -12.997 -37.938 1.00 85.00 500 LEU A CA 1
ATOM 4090 C C . LEU A 1 500 ? 36.028 -12.341 -39.310 1.00 85.00 500 LEU A C 1
ATOM 4092 O O . LEU A 1 500 ? 36.772 -11.438 -39.675 1.00 85.00 500 LEU A O 1
ATOM 4096 N N . SER A 1 501 ? 34.989 -12.723 -40.050 1.00 77.25 501 SER A N 1
ATOM 4097 C CA . SER A 1 501 ? 34.728 -12.196 -41.400 1.00 77.25 501 SER A CA 1
ATOM 4098 C C . SER A 1 501 ? 34.550 -10.674 -41.467 1.00 77.25 501 SER A C 1
ATOM 4100 O O . SER A 1 501 ? 34.722 -10.081 -42.525 1.00 77.25 501 SER A O 1
ATOM 4102 N N . ASN A 1 502 ? 34.220 -10.029 -40.347 1.00 75.25 502 ASN A N 1
ATOM 4103 C CA . ASN A 1 502 ? 34.113 -8.575 -40.245 1.00 75.25 502 ASN A CA 1
ATOM 4104 C C . ASN A 1 502 ? 35.459 -7.870 -39.982 1.00 75.25 502 ASN A C 1
ATOM 4106 O O . ASN A 1 502 ? 35.473 -6.649 -39.858 1.00 75.25 502 ASN A O 1
ATOM 4110 N N . GLY A 1 503 ? 36.552 -8.621 -39.822 1.00 79.69 503 GLY A N 1
ATOM 4111 C CA . GLY A 1 503 ? 37.896 -8.127 -39.516 1.00 79.69 503 GLY A CA 1
ATOM 4112 C C . GLY A 1 503 ? 38.082 -7.559 -38.106 1.00 79.69 503 GLY A C 1
ATOM 4113 O O . GLY A 1 503 ? 39.200 -7.218 -37.744 1.00 79.69 503 GLY A O 1
ATOM 4114 N N . LYS A 1 504 ? 37.022 -7.451 -37.294 1.00 78.88 504 LYS A N 1
ATOM 4115 C CA . LYS A 1 504 ? 37.006 -6.698 -36.019 1.00 78.88 504 LYS A CA 1
ATOM 4116 C C . LYS A 1 504 ? 37.262 -7.546 -34.775 1.00 78.88 504 LYS A C 1
ATOM 4118 O O . LYS A 1 504 ? 37.118 -7.078 -33.649 1.00 78.88 504 LYS A O 1
ATOM 4123 N N . GLY A 1 505 ? 37.589 -8.813 -34.961 1.00 88.38 505 GLY A N 1
ATOM 4124 C CA . GLY A 1 505 ? 37.853 -9.719 -33.860 1.00 88.38 505 GLY A CA 1
ATOM 4125 C C . GLY A 1 505 ? 38.312 -11.069 -34.358 1.00 88.38 505 GLY A C 1
ATOM 4126 O O . GLY A 1 505 ? 38.578 -11.260 -35.546 1.00 88.38 505 GLY A O 1
ATOM 4127 N N . LEU A 1 506 ? 38.358 -12.020 -33.441 1.00 92.25 506 LEU A N 1
ATOM 4128 C CA . LEU A 1 506 ? 38.794 -13.379 -33.707 1.00 92.25 506 LEU A CA 1
ATOM 4129 C C . LEU A 1 506 ? 37.883 -14.399 -33.034 1.00 92.25 506 LEU A C 1
ATOM 4131 O O . LEU A 1 506 ? 37.261 -14.140 -32.001 1.00 92.25 506 LEU A O 1
ATOM 4135 N N . LYS A 1 507 ? 37.831 -15.585 -33.627 1.00 92.75 507 LYS A N 1
ATOM 4136 C CA . LYS A 1 507 ? 37.278 -16.786 -33.017 1.00 92.75 507 LYS A CA 1
ATOM 4137 C C . LYS A 1 507 ? 38.332 -17.367 -32.077 1.00 92.75 507 LYS A C 1
ATOM 4139 O O . LYS A 1 507 ? 39.343 -17.900 -32.525 1.00 92.75 507 LYS A O 1
ATOM 4144 N N . ALA A 1 508 ? 38.071 -17.240 -30.782 1.00 87.06 508 ALA A N 1
ATOM 4145 C CA . ALA A 1 508 ? 38.994 -17.577 -29.702 1.00 87.06 508 ALA A CA 1
ATOM 4146 C C . ALA A 1 508 ? 38.873 -19.031 -29.240 1.00 87.06 508 ALA A C 1
ATOM 4148 O O . ALA A 1 508 ? 39.833 -19.626 -28.755 1.00 87.06 508 ALA A O 1
ATOM 4149 N N . TYR A 1 509 ? 37.666 -19.591 -29.316 1.00 89.19 509 TYR A N 1
ATOM 4150 C CA . TYR A 1 509 ? 37.405 -20.947 -28.856 1.00 89.19 509 TYR A CA 1
ATOM 4151 C C . TYR A 1 509 ? 36.152 -21.516 -29.518 1.00 89.19 509 TYR A C 1
ATOM 4153 O O . TYR A 1 509 ? 35.212 -20.787 -29.839 1.00 89.19 509 TYR A O 1
ATOM 4161 N N . SER A 1 510 ? 36.135 -22.830 -29.722 1.00 90.88 510 SER A N 1
ATOM 4162 C CA . SER A 1 510 ? 34.994 -23.565 -30.263 1.00 90.88 510 SER A CA 1
ATOM 4163 C C . SER A 1 510 ? 34.912 -24.910 -29.565 1.00 90.88 510 SER A C 1
ATOM 4165 O O . SER A 1 510 ? 35.909 -25.623 -29.488 1.00 90.88 510 SER A O 1
ATOM 4167 N N . LEU A 1 511 ? 33.724 -25.262 -29.094 1.00 89.81 511 LEU A N 1
ATOM 4168 C CA . LEU A 1 511 ? 33.449 -26.516 -28.410 1.00 89.81 511 LEU A CA 1
ATOM 4169 C C . LEU A 1 511 ? 32.236 -27.183 -29.057 1.00 89.81 511 LEU A C 1
ATOM 4171 O O . LEU A 1 511 ? 31.234 -26.508 -29.300 1.00 89.81 511 LEU A O 1
ATOM 4175 N N . LYS A 1 512 ? 32.318 -28.492 -29.313 1.00 89.94 512 LYS A N 1
ATOM 4176 C CA . LYS A 1 512 ? 31.148 -29.295 -29.694 1.00 89.94 512 LYS A CA 1
ATOM 4177 C C . LYS A 1 512 ? 30.261 -29.508 -28.469 1.00 89.94 512 LYS A C 1
ATOM 4179 O O . LYS A 1 512 ? 30.767 -29.832 -27.405 1.00 89.94 512 LYS A O 1
ATOM 4184 N N . ARG A 1 513 ? 28.950 -29.326 -28.621 1.00 82.50 513 ARG A N 1
ATOM 4185 C CA . ARG A 1 513 ? 27.974 -29.376 -27.517 1.00 82.50 513 ARG A CA 1
ATOM 4186 C C . ARG A 1 513 ? 27.582 -30.807 -27.108 1.00 82.50 513 ARG A C 1
ATOM 4188 O O . ARG A 1 513 ? 26.953 -30.994 -26.074 1.00 82.50 513 ARG A O 1
ATOM 4195 N N . GLU A 1 514 ? 27.933 -31.811 -27.907 1.00 81.38 514 GLU A N 1
ATOM 4196 C CA . GLU A 1 514 ? 27.551 -33.209 -27.675 1.00 81.38 514 GLU A CA 1
ATOM 4197 C C . GLU A 1 514 ? 28.088 -33.724 -26.326 1.00 81.38 514 GLU A C 1
ATOM 4199 O O . GLU A 1 514 ? 29.297 -33.808 -26.129 1.00 81.38 514 GLU A O 1
ATOM 4204 N N . ASN A 1 515 ? 27.176 -34.101 -25.421 1.00 72.44 515 ASN A N 1
ATOM 4205 C CA . ASN A 1 515 ? 27.452 -34.713 -24.112 1.00 72.44 515 ASN A CA 1
ATOM 4206 C C . ASN A 1 515 ? 28.208 -33.843 -23.086 1.00 72.44 515 ASN A C 1
ATOM 4208 O O . ASN A 1 515 ? 28.885 -34.393 -22.223 1.00 72.44 515 ASN A O 1
ATOM 4212 N N . ILE A 1 516 ? 28.086 -32.512 -23.150 1.00 78.38 516 ILE A N 1
ATOM 4213 C CA . ILE A 1 516 ? 28.707 -31.592 -22.178 1.00 78.38 516 ILE A CA 1
ATOM 4214 C C . ILE A 1 516 ? 27.619 -30.786 -21.459 1.00 78.38 516 ILE A C 1
ATOM 4216 O O . ILE A 1 516 ? 26.714 -30.249 -22.106 1.00 78.38 516 ILE A O 1
ATOM 4220 N N . SER A 1 517 ? 27.698 -30.699 -20.127 1.00 79.56 517 SER A N 1
ATOM 4221 C CA . SER A 1 517 ? 26.731 -29.939 -19.324 1.00 79.56 517 SER A CA 1
ATOM 4222 C C . SER A 1 517 ? 26.899 -28.423 -19.492 1.00 79.56 517 SER A C 1
ATOM 4224 O O . SER A 1 517 ? 27.932 -27.923 -19.947 1.00 79.56 517 SER A O 1
ATOM 4226 N N . PHE A 1 518 ? 25.884 -27.646 -19.107 1.00 76.06 518 PHE A N 1
ATOM 4227 C CA . PHE A 1 518 ? 25.974 -26.183 -19.166 1.00 76.06 518 PHE A CA 1
ATOM 4228 C C . PHE A 1 518 ? 27.022 -25.622 -18.202 1.00 76.06 518 PHE A C 1
ATOM 4230 O O . PHE A 1 518 ? 27.689 -24.639 -18.522 1.00 76.06 518 PHE A O 1
ATOM 4237 N N . GLU A 1 519 ? 27.200 -26.263 -17.052 1.00 73.44 519 GLU A N 1
ATOM 4238 C CA . GLU A 1 519 ? 28.212 -25.944 -16.051 1.00 73.44 519 GLU A CA 1
ATOM 4239 C C . GLU A 1 519 ? 29.625 -26.151 -16.607 1.00 73.44 519 GLU A C 1
ATOM 4241 O O . GLU A 1 519 ? 30.518 -25.319 -16.409 1.00 73.44 519 GLU A O 1
ATOM 4246 N N . GLU A 1 520 ? 29.829 -27.237 -17.352 1.00 79.31 520 GLU A N 1
ATOM 4247 C CA . GLU A 1 520 ? 31.096 -27.541 -18.015 1.00 79.31 520 GLU A CA 1
ATOM 4248 C C . GLU A 1 520 ? 31.385 -26.548 -19.146 1.00 79.31 520 GLU A C 1
ATOM 4250 O O . GLU A 1 520 ? 32.489 -25.997 -19.211 1.00 79.31 520 GLU A O 1
ATOM 4255 N N . ILE A 1 521 ? 30.384 -26.236 -19.982 1.00 87.31 521 ILE A N 1
ATOM 4256 C CA . ILE A 1 521 ? 30.494 -25.197 -21.020 1.00 87.31 521 ILE A CA 1
ATOM 4257 C C . ILE A 1 521 ? 30.861 -23.853 -20.381 1.00 87.31 521 ILE A C 1
ATOM 4259 O O . ILE A 1 521 ? 31.816 -23.208 -20.820 1.00 87.31 521 ILE A O 1
ATOM 4263 N N . ALA A 1 522 ? 30.147 -23.442 -19.327 1.00 85.25 522 ALA A N 1
ATOM 4264 C CA . ALA A 1 522 ? 30.417 -22.197 -18.613 1.00 85.25 522 ALA A CA 1
ATOM 4265 C C . ALA A 1 522 ? 31.843 -22.168 -18.061 1.00 85.25 522 ALA A C 1
ATOM 4267 O O . ALA A 1 522 ? 32.545 -21.173 -18.211 1.00 85.25 522 ALA A O 1
ATOM 4268 N N . THR A 1 523 ? 32.301 -23.272 -17.470 1.00 80.69 523 THR A N 1
ATOM 4269 C CA . THR A 1 523 ? 33.647 -23.385 -16.903 1.00 80.69 523 THR A CA 1
ATOM 4270 C C . THR A 1 523 ? 34.729 -23.232 -17.969 1.00 80.69 523 THR A C 1
ATOM 4272 O O . THR A 1 523 ? 35.694 -22.488 -17.774 1.00 80.69 523 THR A O 1
ATOM 4275 N N . LEU A 1 524 ? 34.577 -23.906 -19.112 1.00 88.62 524 LEU A N 1
ATOM 4276 C CA . LEU A 1 524 ? 35.534 -23.834 -20.219 1.00 88.62 524 LEU A CA 1
ATOM 4277 C C . LEU A 1 524 ? 35.565 -22.439 -20.853 1.00 88.62 524 LEU A C 1
ATOM 4279 O O . LEU A 1 524 ? 36.646 -21.885 -21.073 1.00 88.62 524 LEU A O 1
ATOM 4283 N N . ILE A 1 525 ? 34.393 -21.847 -21.088 1.00 93.69 525 ILE A N 1
ATOM 4284 C CA . ILE A 1 525 ? 34.266 -20.497 -21.644 1.00 93.69 525 ILE A CA 1
ATOM 4285 C C . ILE A 1 525 ? 34.839 -19.457 -20.677 1.00 93.69 525 ILE A C 1
ATOM 4287 O O . ILE A 1 525 ? 35.670 -18.652 -21.094 1.00 93.69 525 ILE A O 1
ATOM 4291 N N . SER A 1 526 ? 34.494 -19.508 -19.388 1.00 89.31 526 SER A N 1
ATOM 4292 C CA . SER A 1 526 ? 35.024 -18.592 -18.368 1.00 89.31 526 SER A CA 1
ATOM 4293 C C . SER A 1 526 ? 36.543 -18.660 -18.266 1.00 89.31 526 SER A C 1
ATOM 4295 O O . SER A 1 526 ? 37.197 -17.622 -18.207 1.00 89.31 526 SER A O 1
ATOM 4297 N N . LYS A 1 527 ? 37.138 -19.860 -18.324 1.00 90.1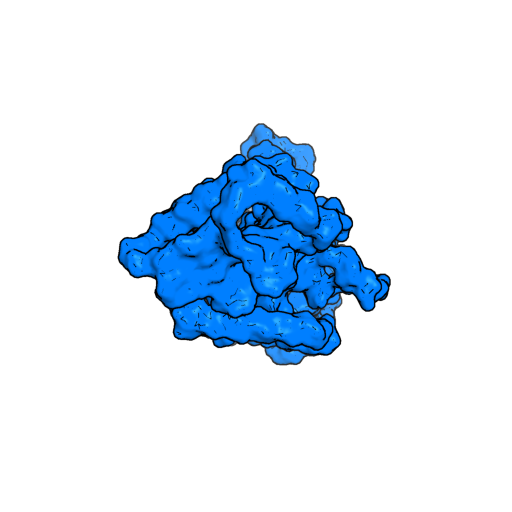9 527 LYS A N 1
ATOM 4298 C CA . LYS A 1 527 ? 38.603 -20.008 -18.362 1.00 90.19 527 LYS A CA 1
ATOM 4299 C C . LYS A 1 527 ? 39.211 -19.279 -19.561 1.00 90.19 527 LYS A C 1
ATOM 4301 O O . LYS A 1 527 ? 40.204 -18.574 -19.398 1.00 90.19 527 LYS A O 1
ATOM 4306 N N . LYS A 1 528 ? 38.618 -19.414 -20.752 1.00 93.75 528 LYS A N 1
ATOM 4307 C CA . LYS A 1 528 ? 39.091 -18.717 -21.959 1.00 93.75 528 LYS A CA 1
ATOM 4308 C C . LYS A 1 528 ? 38.909 -17.207 -21.852 1.00 93.75 528 LYS A C 1
ATOM 4310 O O . LYS A 1 528 ? 39.850 -16.478 -22.144 1.00 93.75 528 LYS A O 1
ATOM 4315 N N . ILE A 1 529 ? 37.761 -16.748 -21.361 1.00 95.06 529 ILE A N 1
ATOM 4316 C CA . ILE A 1 529 ? 37.500 -15.332 -21.085 1.00 95.06 529 ILE A CA 1
ATOM 4317 C C . ILE A 1 529 ? 38.577 -14.750 -20.160 1.00 95.06 529 ILE A C 1
ATOM 4319 O O . ILE A 1 529 ? 39.168 -13.729 -20.492 1.00 95.06 529 ILE A O 1
ATOM 4323 N N . LEU A 1 530 ? 38.889 -15.417 -19.044 1.00 92.31 530 LEU A N 1
ATOM 4324 C CA . LEU A 1 530 ? 39.903 -14.954 -18.090 1.00 92.31 530 LEU A CA 1
ATOM 4325 C C . LEU A 1 530 ? 41.312 -14.899 -18.696 1.00 92.31 530 LEU A C 1
ATOM 4327 O O . LEU A 1 530 ? 42.070 -13.983 -18.385 1.00 92.31 530 LEU A O 1
ATOM 4331 N N . ILE A 1 531 ? 41.666 -15.856 -19.562 1.00 92.81 531 ILE A N 1
ATOM 4332 C CA . ILE A 1 531 ? 42.950 -15.849 -20.283 1.00 92.81 531 ILE A CA 1
ATOM 4333 C C . ILE A 1 531 ? 43.028 -14.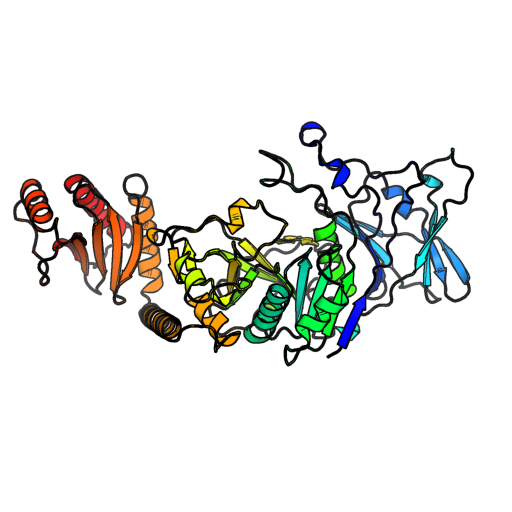636 -21.208 1.00 92.81 531 ILE A C 1
ATOM 4335 O O . ILE A 1 531 ? 43.986 -13.874 -21.131 1.00 92.81 531 ILE A O 1
ATOM 4339 N N . PHE A 1 532 ? 42.012 -14.428 -22.046 1.00 92.88 532 PHE A N 1
ATOM 4340 C CA . PHE A 1 532 ? 41.980 -13.292 -22.964 1.00 92.88 532 PHE A CA 1
ATOM 4341 C C . PHE A 1 532 ? 41.950 -11.960 -22.219 1.00 92.88 532 PHE A C 1
ATOM 4343 O O . PHE A 1 532 ? 42.695 -11.057 -22.568 1.00 92.88 532 PHE A O 1
ATOM 4350 N N . TYR A 1 533 ? 41.158 -11.847 -21.154 1.00 92.31 533 TYR A N 1
ATOM 4351 C CA . TYR A 1 533 ? 41.120 -10.639 -20.335 1.00 92.31 533 TYR A CA 1
ATOM 4352 C C . TYR A 1 533 ? 42.481 -10.313 -19.712 1.00 92.31 533 TYR A C 1
ATOM 4354 O O . TYR A 1 533 ? 42.857 -9.151 -19.638 1.00 92.31 533 TYR A O 1
ATOM 4362 N N . LYS A 1 534 ? 43.243 -11.335 -19.300 1.00 92.19 534 LYS A N 1
ATOM 4363 C CA . LYS A 1 534 ? 44.611 -11.164 -18.799 1.00 92.19 534 LYS A CA 1
ATOM 4364 C C . LYS A 1 534 ? 45.601 -10.762 -19.898 1.00 92.19 534 LYS A C 1
ATOM 4366 O O . LYS A 1 534 ? 46.543 -10.053 -19.600 1.00 92.19 534 LYS A O 1
ATOM 4371 N N . ILE A 1 535 ? 45.428 -11.250 -21.126 1.00 91.25 535 ILE A N 1
ATOM 4372 C CA . ILE A 1 535 ? 46.293 -10.902 -22.269 1.00 91.25 535 ILE A CA 1
ATOM 4373 C C . ILE A 1 535 ? 46.053 -9.458 -22.724 1.00 91.25 535 ILE A C 1
ATOM 4375 O O . ILE A 1 535 ? 46.984 -8.785 -23.149 1.00 91.25 535 ILE A O 1
ATOM 4379 N N . LEU A 1 536 ? 44.797 -9.009 -22.667 1.00 90.19 536 LEU A N 1
ATOM 4380 C CA . LEU A 1 536 ? 44.352 -7.707 -23.169 1.00 90.19 536 LEU A CA 1
ATOM 4381 C C . LEU A 1 536 ? 44.447 -6.578 -22.136 1.00 90.19 536 LEU A C 1
ATOM 4383 O O . LEU A 1 536 ? 44.163 -5.434 -22.477 1.00 90.19 536 LEU A O 1
ATOM 4387 N N . ASN A 1 537 ? 44.785 -6.901 -20.888 1.00 84.88 537 ASN A N 1
ATOM 4388 C CA . ASN A 1 537 ? 45.140 -5.936 -19.851 1.00 84.88 537 ASN A CA 1
ATOM 4389 C C . ASN A 1 537 ? 46.650 -5.855 -19.741 1.00 84.88 537 ASN A C 1
ATOM 4391 O O . ASN A 1 537 ? 47.142 -4.705 -19.786 1.00 84.88 537 ASN A O 1
#